Protein AF-0000000087532654 (afdb_homodimer)

Nearest PDB structures (foldseek):
  2o08-assembly1_B  TM=9.755E-01  e=2.298E-17  Halalkalibacterium halodurans
  2ogi-assembly1_A  TM=9.398E-01  e=5.133E-12  Streptococcus agalactiae serogroup V
  8wmy-assembly1_B-2  TM=9.438E-01  e=8.558E-12  Staphylococcus
  8jk9-assembly1_A  TM=9.333E-01  e=9.839E-12  Streptococcus pneumoniae TIGR4
  3ccg-assembly1_A-2  TM=9.400E-01  e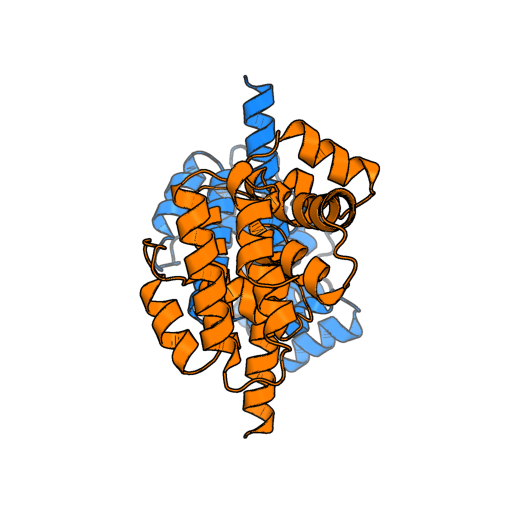=3.002E-11  Clostridium acetobutylicum ATCC 824

Solvent-accessible surface area (backbone atoms only — not comparable to full-atom values): 20500 Å² total; per-residue (Å²): 134,53,68,70,58,51,51,62,66,42,45,86,53,44,53,72,70,55,42,53,45,28,52,33,18,24,54,37,28,53,60,73,38,68,90,51,88,64,58,61,69,57,49,37,50,26,32,53,44,31,59,53,27,64,72,52,57,65,67,57,31,51,46,45,35,62,74,69,66,43,74,66,66,44,77,71,51,40,75,85,51,32,23,20,50,31,12,28,53,44,40,33,72,74,71,60,56,74,56,61,70,37,36,46,24,16,35,30,36,86,47,48,42,70,86,58,49,72,62,30,50,38,43,27,44,15,65,61,50,19,81,83,60,82,59,92,66,42,66,61,31,50,58,35,47,76,76,32,61,68,61,16,44,40,49,48,46,46,51,51,52,47,52,35,44,76,68,66,42,52,71,56,65,48,33,54,46,22,38,33,51,53,42,52,50,52,55,49,54,53,50,73,73,94,134,52,71,69,59,52,50,62,66,42,45,83,54,43,52,72,69,54,41,54,46,28,54,33,18,23,55,38,26,53,61,72,37,68,91,49,89,65,58,61,68,57,48,36,51,27,31,51,43,30,58,52,27,64,72,50,56,66,67,58,30,51,46,45,35,62,74,68,66,44,75,66,65,46,75,72,51,39,76,86,51,32,24,20,49,32,12,27,53,46,40,32,73,73,72,60,55,75,56,62,68,38,36,47,23,16,35,29,36,85,48,49,41,69,88,59,48,73,62,30,49,39,43,26,44,14,66,62,50,17,81,82,61,83,61,92,66,41,66,61,33,51,57,36,47,76,77,32,63,66,61,16,45,41,48,49,48,46,51,51,53,45,53,35,44,75,67,66,41,54,69,56,66,48,33,54,47,21,39,32,50,53,42,51,50,53,54,48,53,54,52,72,74,93

InterPro domains:
  IPR003607 HD/PDEase domain [SM00471] (14-141)
  IPR003607 HD/PDEase domain [cd00077] (16-153)
  IPR005249 Ap4A hydrolase [TIGR00488] (13-180)
  IPR006674 HD domain [PF01966] (18-131)
  IPR006674 HD domain [PS51831] (18-132)
  IPR051094 Diverse Catalytic Activities Enzymes [PTHR35795] (5-183)

Radius of gyration: 24.19 Å; Cα contacts (8 Å, |Δi|>4): 550; chains: 2; bounding box: 58×73×49 Å

Sequence (388 aa):
MNRAEALALVEPHLTEHRYIHTIGVADTALKLAENTDVDKNRLELAAIFHDYAKFRDKQEMRGIIMNEKLDPDFLLYGDELLHAPAGSFLVEKEIGIEDEEILSAITWHTTGRQDMTMMDKILFLADYIEPNRSFPGVEEVRELSASSLDEAIIKALANTIEFLMKKKQPVYPGTLATYNQLVFNIRKGNVNEKMNRAEALALVEPHLTEHRYIHTIGVADTALKLAENTDVDKNRLELAAIFHDYAKFRDKQEMRGIIMNEKLDPDFLLYGDELLHAPAGSFLVEKEIGIEDEEILSAITWHTTGRQDMTMMDKILFLADYIEPNRSFPGVEEVRELSASSLDEAIIKALANTIEFLMKKKQPVYPGTLATYNQLVFNIRKGNVNEK

Organism: NCBI:txid342944

Foldseek 3Di:
DALVVLLVVQVVQDDPLVSVLLVLLLVQLLVLCVPPPDDSRLLSSLSNQLQSCVPPDLVVLLCQCVVVVNDCLLVPQDSNLSRQLSSLVCCCVPVVDPDPLSSVLSNQLDQHAPPNDPSVLSSNLSSQQRPSDDDPPNVVLVVVSVPDSLVSLLSSLVVVVVVCVVVPGDHRVRSVVNNVNSVVVVVVVVVVVD/DALVVLLVVQVVQDDPLVSVLLVLLLVQLLVLCVPDPDDSRLLSSLSNQLQSCVPPDLVVLLCQCVVVVNDCLLVPQDSNLSRQLSSLVCCCVPVVDPDPLSSVLSNQLDQHAPPNDPSVLSSNLSSQARPSDDDPPNVVLVVVSVPDSLVSLLSSLVVVVVVCVVVVGDHRVRNVVNNVNSVVVVVVVVVVVD

Secondary structure (DSSP, 8-state):
--HHHHHHHHGGGS-HHHHHHHHHHHHHHHHHTTTS---HHHHHHHHHHTTTTTTS-HHHHHHHHHHTT--GGGGTS-GGGTHHHHHHHHIIIII----HHHHHHHHTTTT--TT--HHHHHHHHHHHHSTT--STTHHHHHHHHTT-HHHHHHHHHHHHHHHHHHTT----HHHHHHHHHHHHHHHHHHHH--/--HHHHHHHHGGGS-HHHHHHHHHHHHHHHHHTTTS---HHHHHHHHHHTTTTTTS-HHHHHHHHHHTT--GGGGTS-GGGTHHHHHHHHIIIII----HHHHHHHHTTTT--TT--HHHHHHHHHHHHSTT--STTHHHHHHHHTT-HHHHHHHHHHHHHHHHHHTT----HHHHHHHHHHHHHHHHHHHH--

Structure (mmCIF, N/CA/C/O backbone):
data_AF-0000000087532654-model_v1
#
loop_
_entity.id
_entity.type
_entity.pdbx_description
1 polymer "bis(5'-nucleosyl)-tetraphosphatase (symmetrical)"
#
loop_
_atom_site.group_PDB
_atom_site.id
_atom_site.type_symbol
_atom_site.label_atom_id
_atom_site.label_alt_id
_atom_site.label_comp_id
_atom_site.label_asym_id
_atom_site.label_entity_id
_atom_site.label_seq_id
_atom_site.pdbx_PDB_ins_code
_atom_site.Cartn_x
_atom_site.Cartn_y
_atom_site.Cartn_z
_atom_site.occupancy
_atom_site.B_iso_or_equiv
_atom_site.auth_seq_id
_atom_site.auth_comp_id
_atom_site.auth_asym_id
_atom_site.auth_atom_id
_atom_site.pdbx_PDB_model_num
ATOM 1 N N . MET A 1 1 ? 5.488 -37.156 -10.719 1 93.25 1 MET A N 1
ATOM 2 C CA . MET A 1 1 ? 4.539 -36.719 -11.742 1 93.25 1 MET A CA 1
ATOM 3 C C . MET A 1 1 ? 5.23 -35.844 -12.781 1 93.25 1 MET A C 1
ATOM 5 O O . MET A 1 1 ? 6.008 -34.938 -12.445 1 93.25 1 MET A O 1
ATOM 9 N N . ASN A 1 2 ? 5.098 -36.188 -14.055 1 96.12 2 ASN A N 1
ATOM 10 C CA . ASN A 1 2 ? 5.727 -35.375 -15.094 1 96.12 2 ASN A CA 1
ATOM 11 C C . ASN A 1 2 ? 4.762 -34.344 -15.656 1 96.12 2 ASN A C 1
ATOM 13 O O . ASN A 1 2 ? 3.604 -34.281 -15.25 1 96.12 2 ASN A O 1
ATOM 17 N N . ARG A 1 3 ? 5.258 -33.531 -16.531 1 98.12 3 ARG A N 1
ATOM 18 C CA . ARG A 1 3 ? 4.512 -32.406 -17.078 1 98.12 3 ARG A CA 1
ATOM 19 C C . ARG A 1 3 ? 3.189 -32.844 -17.688 1 98.12 3 ARG A C 1
ATOM 21 O O . ARG A 1 3 ? 2.137 -32.281 -17.406 1 98.12 3 ARG A O 1
ATOM 28 N N . ALA A 1 4 ? 3.254 -33.844 -18.531 1 98.38 4 ALA A N 1
ATOM 29 C CA . ALA A 1 4 ? 2.057 -34.312 -19.219 1 98.38 4 ALA A CA 1
ATOM 30 C C . ALA A 1 4 ? 1.005 -34.812 -18.219 1 98.38 4 ALA A C 1
ATOM 32 O O . ALA A 1 4 ? -0.184 -34.5 -18.375 1 98.38 4 ALA A O 1
ATOM 33 N N . GLU A 1 5 ? 1.388 -35.531 -17.266 1 98.5 5 GLU A N 1
ATOM 34 C CA . GLU A 1 5 ? 0.49 -36 -16.219 1 98.5 5 GLU A CA 1
ATOM 35 C C . GLU A 1 5 ? -0.138 -34.844 -15.445 1 98.5 5 GLU A C 1
ATOM 37 O O . GLU A 1 5 ? -1.345 -34.844 -15.195 1 98.5 5 GLU A O 1
ATOM 42 N N . ALA A 1 6 ? 0.707 -33.938 -15.031 1 98.81 6 ALA A N 1
ATOM 43 C CA . ALA A 1 6 ? 0.233 -32.75 -14.281 1 98.81 6 ALA A CA 1
ATOM 44 C C . ALA A 1 6 ? -0.787 -31.969 -15.086 1 98.81 6 ALA A C 1
ATOM 46 O O . ALA A 1 6 ? -1.845 -31.594 -14.57 1 98.81 6 ALA A O 1
ATOM 47 N N . LEU A 1 7 ? -0.451 -31.734 -16.375 1 98.81 7 LEU A N 1
ATOM 48 C CA . LEU A 1 7 ? -1.336 -30.969 -17.25 1 98.81 7 LEU A CA 1
ATOM 49 C C . LEU A 1 7 ? -2.67 -31.688 -17.438 1 98.81 7 LEU A C 1
ATOM 51 O O . LEU A 1 7 ? -3.723 -31.047 -17.469 1 98.81 7 LEU A O 1
ATOM 55 N N . ALA A 1 8 ? -2.66 -32.969 -17.516 1 98.56 8 ALA A N 1
ATOM 56 C CA . ALA A 1 8 ? -3.883 -33.75 -17.656 1 98.56 8 ALA A CA 1
ATOM 57 C C . ALA A 1 8 ? -4.758 -33.625 -16.406 1 98.56 8 ALA A C 1
ATOM 59 O O . ALA A 1 8 ? -5.988 -33.625 -16.5 1 98.56 8 ALA A O 1
ATOM 60 N N . LEU A 1 9 ? -4.141 -33.531 -15.297 1 98.5 9 LEU A N 1
ATOM 61 C CA . LEU A 1 9 ? -4.855 -33.469 -14.023 1 98.5 9 LEU A CA 1
ATOM 62 C C . LEU A 1 9 ? -5.508 -32.094 -13.859 1 98.5 9 LEU A C 1
ATOM 64 O O . LEU A 1 9 ? -6.602 -31.984 -13.297 1 98.5 9 LEU A O 1
ATOM 68 N N . VAL A 1 10 ? -4.859 -31.016 -14.328 1 98.56 10 VAL A N 1
ATOM 69 C CA . VAL A 1 10 ? -5.336 -29.672 -14.055 1 98.56 10 VAL A CA 1
ATOM 70 C C . VAL A 1 10 ? -6.34 -29.25 -15.125 1 98.56 10 VAL A C 1
ATOM 72 O O . VAL A 1 10 ? -7.254 -28.469 -14.852 1 98.56 10 VAL A O 1
ATOM 75 N N . GLU A 1 11 ? -6.25 -29.766 -16.312 1 98.5 11 GLU A N 1
ATOM 76 C CA . GLU A 1 11 ? -6.988 -29.344 -17.5 1 98.5 11 GLU A CA 1
ATOM 77 C C . GLU A 1 11 ? -8.492 -29.359 -17.25 1 98.5 11 GLU A C 1
ATOM 79 O O . GLU A 1 11 ? -9.195 -28.391 -17.578 1 98.5 11 GLU A O 1
ATOM 84 N N . PRO A 1 12 ? -9.055 -30.422 -16.578 1 98.38 12 PRO A N 1
ATOM 85 C CA . PRO A 1 12 ? -10.508 -30.484 -16.422 1 98.38 12 PRO A CA 1
ATOM 86 C C . PRO A 1 12 ? -11.055 -29.391 -15.523 1 98.38 12 PRO A C 1
ATOM 88 O O . PRO A 1 12 ? -12.266 -29.156 -15.484 1 98.38 12 PRO A O 1
ATOM 91 N N . HIS A 1 13 ? -10.227 -28.719 -14.836 1 98.31 13 HIS A N 1
ATOM 92 C CA . HIS A 1 13 ? -10.664 -27.75 -13.852 1 98.31 13 HIS A CA 1
ATOM 93 C C . HIS A 1 13 ? -10.531 -26.328 -14.391 1 98.31 13 HIS A C 1
ATOM 95 O O . HIS A 1 13 ? -10.859 -25.359 -13.695 1 98.31 13 HIS A O 1
ATOM 101 N N . LEU A 1 14 ? -10.023 -26.156 -15.602 1 98.62 14 LEU A N 1
ATOM 102 C CA . LEU A 1 14 ? -9.727 -24.844 -16.172 1 98.62 14 LEU A CA 1
ATOM 103 C C . LEU A 1 14 ? -10.516 -24.625 -17.453 1 98.62 14 LEU A C 1
ATOM 105 O O . LEU A 1 14 ? -10.898 -25.578 -18.141 1 98.62 14 LEU A O 1
ATOM 109 N N . THR A 1 15 ? -10.781 -23.391 -17.766 1 98.44 15 THR A N 1
ATOM 110 C CA . THR A 1 15 ? -11.227 -23.062 -19.125 1 98.44 15 THR A CA 1
ATOM 111 C C . THR A 1 15 ? -10.086 -23.219 -20.125 1 98.44 15 THR A C 1
ATOM 113 O O . THR A 1 15 ? -8.922 -23.344 -19.734 1 98.44 15 THR A O 1
ATOM 116 N N . GLU A 1 16 ? -10.445 -23.266 -21.344 1 98.31 16 GLU A N 1
ATOM 117 C CA . GLU A 1 16 ? -9.422 -23.375 -22.375 1 98.31 16 GLU A CA 1
ATOM 118 C C . GLU A 1 16 ? -8.43 -22.219 -22.281 1 98.31 16 GLU A C 1
ATOM 120 O O . GLU A 1 16 ? -7.215 -22.438 -22.344 1 98.31 16 GLU A O 1
ATOM 125 N N . HIS A 1 17 ? -8.938 -21.016 -22.141 1 98.31 17 HIS A N 1
ATOM 126 C CA . HIS A 1 17 ? -8.086 -19.844 -22.031 1 98.31 17 HIS A CA 1
ATOM 127 C C . HIS A 1 17 ? -7.137 -19.953 -20.844 1 98.31 17 HIS A C 1
ATOM 129 O O . HIS A 1 17 ? -5.945 -19.656 -20.984 1 98.31 17 HIS A O 1
ATOM 135 N N . ARG A 1 18 ? -7.676 -20.359 -19.688 1 98.75 18 ARG A N 1
ATOM 136 C CA . ARG A 1 18 ? -6.848 -20.453 -18.5 1 98.75 18 ARG A CA 1
ATOM 137 C C . ARG A 1 18 ? -5.832 -21.578 -18.625 1 98.75 18 ARG A C 1
ATOM 139 O O . ARG A 1 18 ? -4.719 -21.484 -18.094 1 98.75 18 ARG A O 1
ATOM 146 N N . TYR A 1 19 ? -6.219 -22.656 -19.359 1 98.75 19 TYR A N 1
ATOM 147 C CA . TYR A 1 19 ? -5.289 -23.75 -19.625 1 98.75 19 TYR A CA 1
ATOM 148 C C . TYR A 1 19 ? -4.102 -23.266 -20.438 1 98.75 19 TYR A C 1
ATOM 150 O O . TYR A 1 19 ? -2.951 -23.578 -20.125 1 98.75 19 TYR A O 1
ATOM 158 N N . ILE A 1 20 ? -4.324 -22.531 -21.453 1 98.81 20 ILE A N 1
ATOM 159 C CA . ILE A 1 20 ? -3.271 -21.938 -22.281 1 98.81 20 ILE A CA 1
ATOM 160 C C . ILE A 1 20 ? -2.393 -21.031 -21.422 1 98.81 20 ILE A C 1
ATOM 162 O O . ILE A 1 20 ? -1.163 -21.078 -21.516 1 98.81 20 ILE A O 1
ATOM 166 N N . HIS A 1 21 ? -3.049 -20.219 -20.547 1 98.88 21 HIS A N 1
ATOM 167 C CA . HIS A 1 21 ? -2.328 -19.375 -19.594 1 98.88 21 HIS A CA 1
ATOM 168 C C . HIS A 1 21 ? -1.413 -20.219 -18.703 1 98.88 21 HIS A C 1
ATOM 170 O O . HIS A 1 21 ? -0.25 -19.875 -18.5 1 98.88 21 HIS A O 1
ATOM 176 N N . THR A 1 22 ? -1.88 -21.312 -18.234 1 98.94 22 THR A N 1
ATOM 177 C CA . THR A 1 22 ? -1.137 -22.203 -17.344 1 98.94 22 THR A CA 1
ATOM 178 C C . THR A 1 22 ? 0.116 -22.734 -18.031 1 98.94 22 THR A C 1
ATOM 180 O O . THR A 1 22 ? 1.197 -22.75 -17.453 1 98.94 22 THR A O 1
ATOM 183 N N . ILE A 1 23 ? -0.028 -23.141 -19.297 1 98.88 23 ILE A N 1
ATOM 184 C CA . ILE A 1 23 ? 1.113 -23.609 -20.078 1 98.88 23 ILE A CA 1
ATOM 185 C C . ILE A 1 23 ? 2.121 -22.484 -20.25 1 98.88 23 ILE A C 1
ATOM 187 O O . ILE A 1 23 ? 3.324 -22.672 -20.062 1 98.88 23 ILE A O 1
ATOM 191 N N . GLY A 1 24 ? 1.604 -21.297 -20.562 1 98.88 24 GLY A N 1
ATOM 192 C CA . GLY A 1 24 ? 2.459 -20.125 -20.672 1 98.88 24 GLY A CA 1
ATOM 193 C C . GLY A 1 24 ? 3.219 -19.812 -19.406 1 98.88 24 GLY A C 1
ATOM 194 O O . GLY A 1 24 ? 4.398 -19.469 -19.438 1 98.88 24 GLY A O 1
ATOM 195 N N . VAL A 1 25 ? 2.545 -19.938 -18.25 1 98.94 25 VAL A N 1
ATOM 196 C CA . VAL A 1 25 ? 3.168 -19.672 -16.953 1 98.94 25 VAL A CA 1
ATOM 197 C C . VAL A 1 25 ? 4.27 -20.703 -16.703 1 98.94 25 VAL A C 1
ATOM 199 O O . VAL A 1 25 ? 5.375 -20.344 -16.281 1 98.94 25 VAL A O 1
ATOM 202 N N . ALA A 1 26 ? 3.982 -21.984 -16.984 1 98.94 26 ALA A N 1
ATOM 203 C CA . ALA A 1 26 ? 4.965 -23.047 -16.781 1 98.94 26 ALA A CA 1
ATOM 204 C C . ALA A 1 26 ? 6.207 -22.828 -17.641 1 98.94 26 ALA A C 1
ATOM 206 O O . ALA A 1 26 ? 7.332 -22.875 -17.125 1 98.94 26 ALA A O 1
ATOM 207 N N . ASP A 1 27 ? 6.004 -22.5 -18.891 1 98.88 27 ASP A N 1
ATOM 208 C CA . ASP A 1 27 ? 7.125 -22.281 -19.797 1 98.88 27 ASP A CA 1
ATOM 209 C C . ASP A 1 27 ? 7.93 -21.062 -19.391 1 98.88 27 ASP A C 1
ATOM 211 O O . ASP A 1 27 ? 9.164 -21.078 -19.391 1 98.88 27 ASP A O 1
ATOM 215 N N . THR A 1 28 ? 7.258 -19.969 -19.047 1 98.94 28 THR A N 1
ATOM 216 C CA . THR A 1 28 ? 7.914 -18.734 -18.641 1 98.94 28 THR A CA 1
ATOM 217 C C . THR A 1 28 ? 8.688 -18.938 -17.328 1 98.94 28 THR A C 1
ATOM 219 O O . THR A 1 28 ? 9.797 -18.438 -17.172 1 98.94 28 THR A O 1
ATOM 222 N N . ALA A 1 29 ? 8.102 -19.688 -16.406 1 98.94 29 ALA A N 1
ATOM 223 C CA . ALA A 1 29 ? 8.766 -19.984 -15.133 1 98.94 29 ALA A CA 1
ATOM 224 C C . ALA A 1 29 ? 10.086 -20.719 -15.367 1 98.94 29 ALA A C 1
ATOM 226 O O . ALA A 1 29 ? 11.109 -20.375 -14.766 1 98.94 29 ALA A O 1
ATOM 227 N N . LEU A 1 30 ? 10.016 -21.703 -16.234 1 98.75 30 LEU A N 1
ATOM 228 C CA . LEU A 1 30 ? 11.219 -22.469 -16.531 1 98.75 30 LEU A CA 1
ATOM 229 C C . LEU A 1 30 ? 12.273 -21.578 -17.188 1 98.75 30 LEU A C 1
ATOM 231 O O . LEU A 1 30 ? 13.469 -21.719 -16.906 1 98.75 30 LEU A O 1
ATOM 235 N N . LYS A 1 31 ? 11.883 -20.703 -18.062 1 98.56 31 LYS A N 1
ATOM 236 C CA . LYS A 1 31 ? 12.812 -19.766 -18.688 1 98.56 31 LYS A CA 1
ATOM 237 C C . LYS A 1 31 ? 13.453 -18.844 -17.641 1 98.56 31 LYS A C 1
ATOM 239 O O . LYS A 1 31 ? 14.672 -18.641 -17.656 1 98.56 31 LYS A O 1
ATOM 244 N N . LEU A 1 32 ? 12.68 -18.312 -16.719 1 98.56 32 LEU A N 1
ATOM 245 C CA . LEU A 1 32 ? 13.18 -17.422 -15.672 1 98.56 32 LEU A CA 1
ATOM 246 C C . LEU A 1 32 ? 14.148 -18.156 -14.75 1 98.56 32 LEU A C 1
ATOM 248 O O . LEU A 1 32 ? 15.023 -17.531 -14.141 1 98.56 32 LEU A O 1
ATOM 252 N N . ALA A 1 33 ? 14.016 -19.5 -14.68 1 98.06 33 ALA A N 1
ATOM 253 C CA . ALA A 1 33 ? 14.773 -20.281 -13.711 1 98.06 33 ALA A CA 1
ATOM 254 C C . ALA A 1 33 ? 16.094 -20.75 -14.305 1 98.06 33 ALA A C 1
ATOM 256 O O . ALA A 1 33 ? 16.906 -21.375 -13.609 1 98.06 33 ALA A O 1
ATOM 257 N N . GLU A 1 34 ? 16.328 -20.578 -15.594 1 96.12 34 GLU A N 1
ATOM 258 C CA . GLU A 1 34 ? 17.453 -21.141 -16.328 1 96.12 34 GLU A CA 1
ATOM 259 C C . GLU A 1 34 ? 18.766 -20.891 -15.609 1 96.12 34 GLU A C 1
ATOM 261 O O . GLU A 1 34 ? 19.641 -21.766 -15.547 1 96.12 34 GLU A O 1
ATOM 266 N N . ASN A 1 35 ? 19.047 -19.781 -14.969 1 92.06 35 ASN A N 1
ATOM 267 C CA . ASN A 1 35 ? 20.312 -19.469 -14.312 1 92.06 35 ASN A CA 1
ATOM 268 C C . ASN A 1 35 ? 20.156 -19.453 -12.797 1 92.06 35 ASN A C 1
ATOM 270 O O . ASN A 1 35 ? 20.859 -18.688 -12.109 1 92.06 35 ASN A O 1
ATOM 274 N N . THR A 1 36 ? 19.172 -20.234 -12.344 1 96.25 36 THR A N 1
ATOM 275 C CA . THR A 1 36 ? 18.969 -20.344 -10.898 1 96.25 36 THR A CA 1
ATOM 276 C C . THR A 1 36 ? 19.125 -21.797 -10.453 1 96.25 36 THR A C 1
ATOM 278 O O . THR A 1 36 ? 19.25 -22.703 -11.281 1 96.25 36 THR A O 1
ATOM 281 N N . ASP A 1 37 ? 19.172 -22.078 -9.133 1 96.56 37 ASP A N 1
ATOM 282 C CA . ASP A 1 37 ? 19.312 -23.422 -8.57 1 96.56 37 ASP A CA 1
ATOM 283 C C . ASP A 1 37 ? 17.953 -24.016 -8.227 1 96.56 37 ASP A C 1
ATOM 285 O O . ASP A 1 37 ? 17.875 -25.047 -7.551 1 96.56 37 ASP A O 1
ATOM 289 N N . VAL A 1 38 ? 16.953 -23.391 -8.711 1 97.44 38 VAL A N 1
ATOM 290 C CA . VAL A 1 38 ? 15.617 -23.875 -8.406 1 97.44 38 VAL A CA 1
ATOM 291 C C . VAL A 1 38 ? 15.391 -25.219 -9.102 1 97.44 38 VAL A C 1
ATOM 293 O O . VAL A 1 38 ? 15.797 -25.406 -10.242 1 97.44 38 VAL A O 1
ATOM 296 N N . ASP A 1 39 ? 14.781 -26.156 -8.414 1 98.06 39 ASP A N 1
ATOM 297 C CA . ASP A 1 39 ? 14.406 -27.438 -9.016 1 98.06 39 ASP A CA 1
ATOM 298 C C . ASP A 1 39 ? 13.344 -27.234 -10.094 1 98.06 39 ASP A C 1
ATOM 300 O O . ASP A 1 39 ? 12.195 -26.906 -9.789 1 98.06 39 ASP A O 1
ATOM 304 N N . LYS A 1 40 ? 13.641 -27.516 -11.273 1 97.69 40 LYS A N 1
ATOM 305 C CA . LYS A 1 40 ? 12.797 -27.219 -12.422 1 97.69 40 LYS A CA 1
ATOM 306 C C . LYS A 1 40 ? 11.516 -28.047 -12.406 1 97.69 40 LYS A C 1
ATOM 308 O O . LYS A 1 40 ? 10.453 -27.578 -12.797 1 97.69 40 LYS A O 1
ATOM 313 N N . ASN A 1 41 ? 11.633 -29.266 -12.008 1 98 41 ASN A N 1
ATOM 314 C CA . ASN A 1 41 ? 10.445 -30.125 -11.938 1 98 41 ASN A CA 1
ATOM 315 C C . ASN A 1 41 ? 9.445 -29.594 -10.906 1 98 41 ASN A C 1
ATOM 317 O O . ASN A 1 41 ? 8.25 -29.5 -11.188 1 98 41 ASN A O 1
ATOM 321 N N . ARG A 1 42 ? 9.945 -29.281 -9.727 1 98.56 42 ARG A N 1
ATOM 322 C CA . ARG A 1 42 ? 9.094 -28.734 -8.672 1 98.56 42 ARG A CA 1
ATOM 323 C C . ARG A 1 42 ? 8.477 -27.406 -9.094 1 98.56 42 ARG A C 1
ATOM 325 O O . ARG A 1 42 ? 7.289 -27.172 -8.859 1 98.56 42 ARG A O 1
ATOM 332 N N . LEU A 1 43 ? 9.305 -26.578 -9.734 1 98.81 43 LEU A N 1
ATOM 333 C CA . LEU A 1 43 ? 8.82 -25.297 -10.227 1 98.81 43 LEU A CA 1
ATOM 334 C C . LEU A 1 43 ? 7.719 -25.484 -11.258 1 98.81 43 LEU A C 1
ATOM 336 O O . LEU A 1 43 ? 6.703 -24.781 -11.219 1 98.81 43 LEU A O 1
ATOM 340 N N . GLU A 1 44 ? 7.926 -26.359 -12.148 1 98.81 44 GLU A N 1
ATOM 341 C CA . GLU A 1 44 ? 6.941 -26.609 -13.195 1 98.81 44 GLU A CA 1
ATOM 342 C C . GLU A 1 44 ? 5.621 -27.094 -12.609 1 98.81 44 GLU A C 1
ATOM 344 O O . GLU A 1 44 ? 4.547 -26.688 -13.062 1 98.81 44 GLU A O 1
ATOM 349 N N . LEU A 1 45 ? 5.684 -27.953 -11.617 1 98.88 45 LEU A N 1
ATOM 350 C CA . LEU A 1 45 ? 4.473 -28.422 -10.945 1 98.88 45 LEU A CA 1
ATOM 351 C C . LEU A 1 45 ? 3.74 -27.266 -10.281 1 98.88 45 LEU A C 1
ATOM 353 O O . LEU A 1 45 ? 2.52 -27.141 -10.406 1 98.88 45 LEU A O 1
ATOM 357 N N . ALA A 1 46 ? 4.492 -26.406 -9.555 1 98.94 46 ALA A N 1
ATOM 358 C CA . ALA A 1 46 ? 3.887 -25.219 -8.945 1 98.94 46 ALA A CA 1
ATOM 359 C C . ALA A 1 46 ? 3.172 -24.375 -9.984 1 98.94 46 ALA A C 1
ATOM 361 O O . ALA A 1 46 ? 2.041 -23.922 -9.766 1 98.94 46 ALA A O 1
ATOM 362 N N . ALA A 1 47 ? 3.836 -24.172 -11.125 1 98.94 47 ALA A N 1
ATOM 363 C CA . ALA A 1 47 ? 3.289 -23.328 -12.188 1 98.94 47 ALA A CA 1
ATOM 364 C C . ALA A 1 47 ? 2.029 -23.953 -12.781 1 98.94 47 ALA A C 1
ATOM 366 O O . ALA A 1 47 ? 1.037 -23.25 -13.016 1 98.94 47 ALA A O 1
ATOM 367 N N . ILE A 1 48 ? 2.084 -25.25 -12.992 1 98.94 48 ILE A N 1
ATOM 368 C CA . ILE A 1 48 ? 0.965 -25.938 -13.625 1 98.94 48 ILE A CA 1
ATOM 369 C C . ILE A 1 48 ? -0.246 -25.922 -12.695 1 98.94 48 ILE A C 1
ATOM 371 O O . ILE A 1 48 ? -1.38 -25.734 -13.148 1 98.94 48 ILE A O 1
ATOM 375 N N . PHE A 1 49 ? -0.096 -25.969 -11.398 1 98.94 49 PHE A N 1
ATOM 376 C CA . PHE A 1 49 ? -1.21 -26.141 -10.477 1 98.94 49 PHE A CA 1
ATOM 377 C C . PHE A 1 49 ? -1.576 -24.812 -9.82 1 98.94 49 PHE A C 1
ATOM 379 O O . PHE A 1 49 ? -2.51 -24.75 -9.016 1 98.94 49 PHE A O 1
ATOM 386 N N . HIS A 1 50 ? -0.916 -23.672 -10.148 1 98.94 50 HIS A N 1
ATOM 387 C CA . HIS A 1 50 ? -1.067 -22.438 -9.398 1 98.94 50 HIS A CA 1
ATOM 388 C C . HIS A 1 50 ? -2.514 -21.953 -9.414 1 98.94 50 HIS A C 1
ATOM 390 O O . HIS A 1 50 ? -3.002 -21.406 -8.422 1 98.94 50 HIS A O 1
ATOM 396 N N . ASP A 1 51 ? -3.184 -22.25 -10.477 1 98.88 51 ASP A N 1
ATOM 397 C CA . ASP A 1 51 ? -4.551 -21.766 -10.664 1 98.88 51 ASP A CA 1
ATOM 398 C C . ASP A 1 51 ? -5.551 -22.922 -10.578 1 98.88 51 ASP A C 1
ATOM 400 O O . ASP A 1 51 ? -6.656 -22.828 -11.117 1 98.88 51 ASP A O 1
ATOM 404 N N . TYR A 1 52 ? -5.184 -24 -9.891 1 98.88 52 TYR A N 1
ATOM 405 C CA . TYR A 1 52 ? -5.992 -25.219 -9.789 1 98.88 52 TYR A CA 1
ATOM 406 C C . TYR A 1 52 ? -7.387 -24.906 -9.273 1 98.88 52 TYR A C 1
ATOM 408 O O . TYR A 1 52 ? -8.367 -25.531 -9.68 1 98.88 52 TYR A O 1
ATOM 416 N N . ALA A 1 53 ? -7.527 -23.891 -8.484 1 98.75 53 ALA A N 1
ATOM 417 C CA . ALA A 1 53 ? -8.797 -23.594 -7.836 1 98.75 53 ALA A CA 1
ATOM 418 C C . ALA A 1 53 ? -9.43 -22.328 -8.438 1 98.75 53 ALA A C 1
ATOM 420 O O . ALA A 1 53 ? -10.406 -21.797 -7.898 1 98.75 53 ALA A O 1
ATOM 421 N N . LYS A 1 54 ? -8.906 -21.812 -9.555 1 98.69 54 LYS A N 1
ATOM 422 C CA . LYS A 1 54 ? -9.305 -20.531 -10.125 1 98.69 54 LYS A CA 1
ATOM 423 C C . LYS A 1 54 ? -10.812 -20.484 -10.375 1 98.69 54 LYS A C 1
ATOM 425 O O . LYS A 1 54 ? -11.438 -19.438 -10.227 1 98.69 54 LYS A O 1
ATOM 430 N N . PHE A 1 55 ? -11.406 -21.609 -10.727 1 98.5 55 PHE A N 1
ATOM 431 C CA . PHE A 1 55 ? -12.812 -21.594 -11.125 1 98.5 55 PHE A CA 1
ATOM 432 C C . PHE A 1 55 ? -13.656 -22.422 -10.148 1 98.5 55 PHE A C 1
ATOM 434 O O . PHE A 1 55 ? -14.773 -22.812 -10.469 1 98.5 55 PHE A O 1
ATOM 441 N N . ARG A 1 56 ? -13.07 -22.719 -8.977 1 98.25 56 ARG A N 1
ATOM 442 C CA . ARG A 1 56 ? -13.867 -23.312 -7.91 1 98.25 56 ARG A CA 1
ATOM 443 C C . ARG A 1 56 ? -14.891 -22.312 -7.367 1 98.25 56 ARG A C 1
ATOM 445 O O . ARG A 1 56 ? -14.742 -21.109 -7.547 1 98.25 56 ARG A O 1
ATOM 452 N N . ASP A 1 57 ? -15.898 -22.859 -6.766 1 98.25 57 ASP A N 1
ATOM 453 C CA . ASP A 1 57 ? -16.938 -22.047 -6.141 1 98.25 57 ASP A CA 1
ATOM 454 C C . ASP A 1 57 ? -16.344 -21.141 -5.066 1 98.25 57 ASP A C 1
ATOM 456 O O . ASP A 1 57 ? -15.547 -21.578 -4.234 1 98.25 57 ASP A O 1
ATOM 460 N N . LYS A 1 58 ? -16.734 -19.859 -5.164 1 98.19 58 LYS A N 1
ATOM 461 C CA . LYS A 1 58 ? -16.188 -18.891 -4.223 1 98.19 58 LYS A CA 1
ATOM 462 C C . LYS A 1 58 ? -16.5 -19.281 -2.783 1 98.19 58 LYS A C 1
ATOM 464 O O . LYS A 1 58 ? -15.664 -19.109 -1.896 1 98.19 58 LYS A O 1
ATOM 469 N N . GLN A 1 59 ? -17.672 -19.75 -2.541 1 98.19 59 GLN A N 1
ATOM 470 C CA . GLN A 1 59 ? -18.047 -20.141 -1.187 1 98.19 59 GLN A CA 1
ATOM 471 C C . GLN A 1 59 ? -17.234 -21.344 -0.711 1 98.19 59 GLN A C 1
ATOM 473 O O . GLN A 1 59 ? -16.891 -21.438 0.468 1 98.19 59 GLN A O 1
ATOM 478 N N . GLU A 1 60 ? -16.984 -22.234 -1.631 1 98.56 60 GLU A N 1
ATOM 479 C CA . GLU A 1 60 ? -16.109 -23.344 -1.29 1 98.56 60 GLU A CA 1
ATOM 480 C C . GLU A 1 60 ? -14.727 -22.859 -0.863 1 98.56 60 GLU A C 1
ATOM 482 O O . GLU A 1 60 ? -14.203 -23.281 0.17 1 98.56 60 GLU A O 1
ATOM 487 N N . MET A 1 61 ? -14.234 -21.969 -1.641 1 98.75 61 MET A N 1
ATOM 488 C CA . MET A 1 61 ? -12.891 -21.469 -1.356 1 98.75 61 MET A CA 1
ATOM 489 C C . MET A 1 61 ? -12.867 -20.688 -0.05 1 98.75 61 MET A C 1
ATOM 491 O O . MET A 1 61 ? -11.945 -20.828 0.754 1 98.75 61 MET A O 1
ATOM 495 N N . ARG A 1 62 ? -13.836 -19.875 0.176 1 98.38 62 ARG A N 1
ATOM 496 C CA . ARG A 1 62 ? -13.938 -19.156 1.444 1 98.38 62 ARG A CA 1
ATOM 497 C C . ARG A 1 62 ? -14.016 -20.125 2.615 1 98.38 62 ARG A C 1
ATOM 499 O O . ARG A 1 62 ? -13.367 -19.922 3.645 1 98.38 62 ARG A O 1
ATOM 506 N N . GLY A 1 63 ? -14.844 -21.172 2.42 1 98.38 63 GLY A N 1
ATOM 507 C CA . GLY A 1 63 ? -14.953 -22.203 3.445 1 98.38 63 GLY A CA 1
ATOM 508 C C . GLY A 1 63 ? -13.625 -22.859 3.768 1 98.38 63 GLY A C 1
ATOM 509 O O . GLY A 1 63 ? -13.305 -23.094 4.938 1 98.38 63 GLY A O 1
ATOM 510 N N . ILE A 1 64 ? -12.867 -23.141 2.76 1 98.56 64 ILE A N 1
ATOM 511 C CA . ILE A 1 64 ? -11.555 -23.75 2.941 1 98.56 64 ILE A CA 1
ATOM 512 C C . ILE A 1 64 ? -10.664 -22.828 3.766 1 98.56 64 ILE A C 1
ATOM 514 O O . ILE A 1 64 ? -10.031 -23.266 4.734 1 98.56 64 ILE A O 1
ATOM 518 N N . ILE A 1 65 ? -10.609 -21.562 3.402 1 98.25 65 ILE A N 1
ATOM 519 C CA . ILE A 1 65 ? -9.758 -20.594 4.078 1 98.25 65 ILE A CA 1
ATOM 520 C C . ILE A 1 65 ? -10.164 -20.469 5.547 1 98.25 65 ILE A C 1
ATOM 522 O O . ILE A 1 65 ? -9.312 -20.469 6.434 1 98.25 65 ILE A O 1
ATOM 526 N N . MET A 1 66 ? -11.438 -20.438 5.793 1 97.88 66 MET A N 1
ATOM 527 C CA . MET A 1 66 ? -11.953 -20.328 7.152 1 97.88 66 MET A CA 1
ATOM 528 C C . MET A 1 66 ? -11.688 -21.609 7.941 1 97.88 66 MET A C 1
ATOM 530 O O . MET A 1 66 ? -11.164 -21.562 9.055 1 97.88 66 MET A O 1
ATOM 534 N N . ASN A 1 67 ? -11.977 -22.75 7.375 1 97.75 67 ASN A N 1
ATOM 535 C CA . ASN A 1 67 ? -11.93 -24.031 8.062 1 97.75 67 ASN A CA 1
ATOM 536 C C . ASN A 1 67 ? -10.492 -24.469 8.344 1 97.75 67 ASN A C 1
ATOM 538 O O . ASN A 1 67 ? -10.219 -25.094 9.375 1 97.75 67 ASN A O 1
ATOM 542 N N . GLU A 1 68 ? -9.664 -24.156 7.41 1 97.38 68 GLU A N 1
ATOM 543 C CA . GLU A 1 68 ? -8.281 -24.594 7.551 1 97.38 68 GLU A CA 1
ATOM 544 C C . GLU A 1 68 ? -7.434 -23.516 8.227 1 97.38 68 GLU A C 1
ATOM 546 O O . GLU A 1 68 ? -6.215 -23.656 8.336 1 97.38 68 GLU A O 1
ATOM 551 N N . LYS A 1 69 ? -8.07 -22.359 8.664 1 95.62 69 LYS A N 1
ATOM 552 C CA . LYS A 1 69 ? -7.465 -21.266 9.422 1 95.62 69 LYS A CA 1
ATOM 553 C C . LYS A 1 69 ? -6.289 -20.656 8.664 1 95.62 69 LYS A C 1
ATOM 555 O O . LYS A 1 69 ? -5.227 -20.422 9.242 1 95.62 69 LYS A O 1
ATOM 560 N N . LEU A 1 70 ? -6.516 -20.625 7.332 1 95 70 LEU A N 1
ATOM 561 C CA . LEU A 1 70 ? -5.551 -19.891 6.523 1 95 70 LEU A CA 1
ATOM 562 C C . LEU A 1 70 ? -5.637 -18.391 6.809 1 95 70 LEU A C 1
ATOM 564 O O . LEU A 1 70 ? -6.441 -17.953 7.633 1 95 70 LEU A O 1
ATOM 568 N N . ASP A 1 71 ? -4.754 -17.547 6.328 1 92.38 71 ASP A N 1
ATOM 569 C CA . ASP A 1 71 ? -4.742 -16.094 6.562 1 92.38 71 ASP A CA 1
ATOM 570 C C . ASP A 1 71 ? -6.102 -15.477 6.246 1 92.38 71 ASP A C 1
ATOM 572 O O . ASP A 1 71 ? -6.52 -15.453 5.086 1 92.38 71 ASP A O 1
ATOM 576 N N . PRO A 1 72 ? -6.746 -15.008 7.227 1 93.38 72 PRO A N 1
ATOM 577 C CA . PRO A 1 72 ? -8.102 -14.5 7.043 1 93.38 72 PRO A CA 1
ATOM 578 C C . PRO A 1 72 ? -8.156 -13.266 6.145 1 93.38 72 PRO A C 1
ATOM 580 O O . PRO A 1 72 ? -9.219 -12.914 5.629 1 93.38 72 PRO A O 1
ATOM 583 N N . ASP A 1 73 ? -7.027 -12.602 5.969 1 92.5 73 ASP A N 1
ATOM 584 C CA . ASP A 1 73 ? -7.008 -11.406 5.129 1 92.5 73 ASP A CA 1
ATOM 585 C C . ASP A 1 73 ? -7.414 -11.734 3.695 1 92.5 73 ASP A C 1
ATOM 587 O O . ASP A 1 73 ? -7.965 -10.883 2.99 1 92.5 73 ASP A O 1
ATOM 591 N N . PHE A 1 74 ? -7.238 -12.977 3.275 1 95.88 74 PHE A N 1
ATOM 592 C CA . PHE A 1 74 ? -7.621 -13.367 1.925 1 95.88 74 PHE A CA 1
ATOM 593 C C . PHE A 1 74 ? -9.125 -13.219 1.726 1 95.88 74 PHE A C 1
ATOM 595 O O . PHE A 1 74 ? -9.602 -13.109 0.593 1 95.88 74 PHE A O 1
ATOM 602 N N . LEU A 1 75 ? -9.875 -13.195 2.832 1 96.75 75 LEU A N 1
ATOM 603 C CA . LEU A 1 75 ? -11.328 -13.125 2.756 1 96.75 75 LEU A CA 1
ATOM 604 C C . LEU A 1 75 ? -11.789 -11.68 2.607 1 96.75 75 LEU A C 1
ATOM 606 O O . LEU A 1 75 ? -12.938 -11.422 2.238 1 96.75 75 LEU A O 1
ATOM 610 N N . LEU A 1 76 ? -10.898 -10.75 2.795 1 95.94 76 LEU A N 1
ATOM 611 C CA . LEU A 1 76 ? -11.328 -9.367 2.967 1 95.94 76 LEU A CA 1
ATOM 612 C C . LEU A 1 76 ? -10.945 -8.523 1.754 1 95.94 76 LEU A C 1
ATOM 614 O O . LEU A 1 76 ? -11.5 -7.445 1.544 1 95.94 76 LEU A O 1
ATOM 618 N N . TYR A 1 77 ? -10.047 -8.977 0.907 1 97 77 TYR A N 1
ATOM 619 C CA . TYR A 1 77 ? -9.461 -8.078 -0.083 1 97 77 TYR A CA 1
ATOM 620 C C . TYR A 1 77 ? -9.805 -8.523 -1.498 1 97 77 TYR A C 1
ATOM 622 O O . TYR A 1 77 ? -9.086 -8.211 -2.449 1 97 77 TYR A O 1
ATOM 630 N N . GLY A 1 78 ? -10.852 -9.289 -1.598 1 94.12 78 GLY A N 1
ATOM 631 C CA . GLY A 1 78 ? -11.367 -9.633 -2.914 1 94.12 78 GLY A CA 1
ATOM 632 C C . GLY A 1 78 ? -11.359 -11.125 -3.186 1 94.12 78 GLY A C 1
ATOM 633 O O . GLY A 1 78 ? -10.391 -11.812 -2.861 1 94.12 78 GLY A O 1
ATOM 634 N N . ASP A 1 79 ? -12.328 -11.547 -3.891 1 95.44 79 ASP A N 1
ATOM 635 C CA . ASP A 1 79 ? -12.523 -12.969 -4.164 1 95.44 79 ASP A CA 1
ATOM 636 C C . ASP A 1 79 ? -11.445 -13.5 -5.105 1 95.44 79 ASP A C 1
ATOM 638 O O . ASP A 1 79 ? -11.172 -14.703 -5.133 1 95.44 79 ASP A O 1
ATOM 642 N N . GLU A 1 80 ? -10.891 -12.57 -5.859 1 95.56 80 GLU A N 1
ATOM 643 C CA . GLU A 1 80 ? -9.859 -12.969 -6.812 1 95.56 80 GLU A CA 1
ATOM 644 C C . GLU A 1 80 ? -8.656 -13.578 -6.102 1 95.56 80 GLU A C 1
ATOM 646 O O . GLU A 1 80 ? -7.859 -14.289 -6.719 1 95.56 80 GLU A O 1
ATOM 651 N N . LEU A 1 81 ? -8.531 -13.305 -4.785 1 98.06 81 LEU A N 1
ATOM 652 C CA . LEU A 1 81 ? -7.359 -13.766 -4.047 1 98.06 81 LEU A CA 1
ATOM 653 C C . LEU A 1 81 ? -7.594 -15.156 -3.465 1 98.06 81 LEU A C 1
ATOM 655 O O . LEU A 1 81 ? -6.645 -15.82 -3.045 1 98.06 81 LEU A O 1
ATOM 659 N N . LEU A 1 82 ? -8.797 -15.641 -3.492 1 98.56 82 LEU A N 1
ATOM 660 C CA . LEU A 1 82 ? -9.188 -16.859 -2.775 1 98.56 82 LEU A CA 1
ATOM 661 C C . LEU A 1 82 ? -8.523 -18.078 -3.389 1 98.56 82 LEU A C 1
ATOM 663 O O . LEU A 1 82 ? -8.156 -19.016 -2.672 1 98.56 82 LEU A O 1
ATOM 667 N N . HIS A 1 83 ? -8.359 -18.031 -4.703 1 98.81 83 HIS A N 1
ATOM 668 C CA . HIS A 1 83 ? -7.973 -19.25 -5.406 1 98.81 83 HIS A CA 1
ATOM 669 C C . HIS A 1 83 ? -6.555 -19.672 -5.043 1 98.81 83 HIS A C 1
ATOM 671 O O . HIS A 1 83 ? -6.199 -20.844 -5.16 1 98.81 83 HIS A O 1
ATOM 677 N N . ALA A 1 84 ? -5.742 -18.766 -4.613 1 98.75 84 ALA A N 1
ATOM 678 C CA . ALA A 1 84 ? -4.332 -19.078 -4.391 1 98.75 84 ALA A CA 1
ATOM 679 C C . ALA A 1 84 ? -4.148 -19.938 -3.139 1 98.75 84 ALA A C 1
ATOM 681 O O . ALA A 1 84 ? -3.74 -21.094 -3.223 1 98.75 84 ALA A O 1
ATOM 682 N N . PRO A 1 85 ? -4.605 -19.391 -1.95 1 98.69 85 PRO A N 1
ATOM 683 C CA . PRO A 1 85 ? -4.469 -20.234 -0.767 1 98.69 85 PRO A CA 1
ATOM 684 C C . PRO A 1 85 ? -5.383 -21.469 -0.814 1 98.69 85 PRO A C 1
ATOM 686 O O . PRO A 1 85 ? -4.98 -22.547 -0.396 1 98.69 85 PRO A O 1
ATOM 689 N N . ALA A 1 86 ? -6.598 -21.312 -1.3 1 98.75 86 ALA A N 1
ATOM 690 C CA . ALA A 1 86 ? -7.496 -22.453 -1.437 1 98.75 86 ALA A CA 1
ATOM 691 C C . ALA A 1 86 ? -6.926 -23.5 -2.402 1 98.75 86 ALA A C 1
ATOM 693 O O . ALA A 1 86 ? -7.02 -24.703 -2.158 1 98.75 86 ALA A O 1
ATOM 694 N N . GLY A 1 87 ? -6.367 -22.953 -3.496 1 98.81 87 GLY A N 1
ATOM 695 C CA . GLY A 1 87 ? -5.746 -23.844 -4.473 1 98.81 87 GLY A CA 1
ATOM 696 C C . GLY A 1 87 ? -4.594 -24.641 -3.904 1 98.81 87 GLY A C 1
ATOM 697 O O . GLY A 1 87 ? -4.453 -25.828 -4.199 1 98.81 87 GLY A O 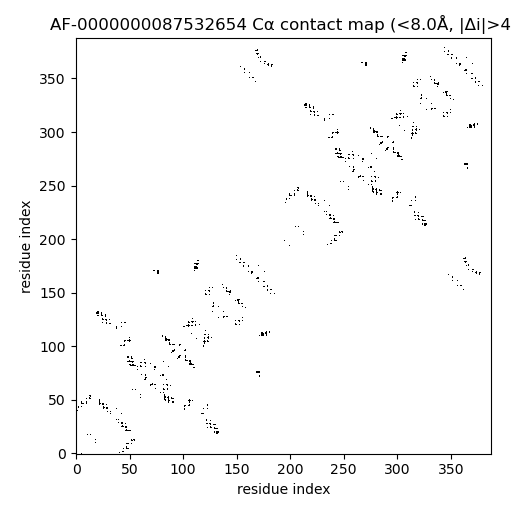1
ATOM 698 N N . SER A 1 88 ? -3.791 -23.969 -3.143 1 98.81 88 SER A N 1
ATOM 699 C CA . SER A 1 88 ? -2.693 -24.656 -2.479 1 98.81 88 SER A CA 1
ATOM 700 C C . SER A 1 88 ? -3.205 -25.797 -1.614 1 98.81 88 SER A C 1
ATOM 702 O O . SER A 1 88 ? -2.674 -26.922 -1.671 1 98.81 88 SER A O 1
ATOM 704 N N . PHE A 1 89 ? -4.254 -25.562 -0.85 1 98.81 89 PHE A N 1
ATOM 705 C CA . PHE A 1 89 ? -4.867 -26.594 -0.007 1 98.81 89 PHE A CA 1
ATOM 706 C C . PHE A 1 89 ? -5.414 -27.734 -0.852 1 98.81 89 PHE A C 1
ATOM 708 O O . PHE A 1 89 ? -5.172 -28.906 -0.548 1 98.81 89 PHE A O 1
ATOM 715 N N . LEU A 1 90 ? -6.125 -27.453 -1.928 1 98.81 90 LEU A N 1
ATOM 716 C CA . LEU A 1 90 ? -6.762 -28.469 -2.768 1 98.81 90 LEU A CA 1
ATOM 717 C C . LEU A 1 90 ? -5.719 -29.297 -3.51 1 98.81 90 LEU A C 1
ATOM 719 O O . LEU A 1 90 ? -5.898 -30.5 -3.703 1 98.81 90 LEU A O 1
ATOM 723 N N . VAL A 1 91 ? -4.637 -28.625 -3.941 1 98.88 91 VAL A N 1
ATOM 724 C CA . VAL A 1 91 ? -3.549 -29.344 -4.613 1 98.88 91 VAL A CA 1
ATOM 725 C C . VAL A 1 91 ? -2.945 -30.375 -3.666 1 98.88 91 VAL A C 1
ATOM 727 O O . VAL A 1 91 ? -2.66 -31.5 -4.074 1 98.88 91 VAL A O 1
ATOM 730 N N . GLU A 1 92 ? -2.77 -29.984 -2.434 1 98.75 92 GLU A N 1
ATOM 731 C CA . GLU A 1 92 ? -2.26 -30.922 -1.438 1 98.75 92 GLU A CA 1
ATOM 732 C C . GLU A 1 92 ? -3.238 -32.062 -1.21 1 98.75 92 GLU A C 1
ATOM 734 O O . GLU A 1 92 ? -2.852 -33.25 -1.251 1 98.75 92 GLU A O 1
ATOM 739 N N . LYS A 1 93 ? -4.496 -31.828 -1.108 1 98.5 93 LYS A N 1
ATOM 740 C CA . LYS A 1 93 ? -5.492 -32.781 -0.662 1 98.5 93 LYS A CA 1
ATOM 741 C C . LYS A 1 93 ? -5.973 -33.656 -1.821 1 98.5 93 LYS A C 1
ATOM 743 O O . LYS A 1 93 ? -6.207 -34.844 -1.651 1 98.5 93 LYS A O 1
ATOM 748 N N . GLU A 1 94 ? -6.129 -33.062 -2.975 1 98.5 94 GLU A N 1
ATOM 749 C CA . GLU A 1 94 ? -6.754 -33.781 -4.09 1 98.5 94 GLU A CA 1
ATOM 750 C C . GLU A 1 94 ? -5.703 -34.344 -5.031 1 98.5 94 GLU A C 1
ATOM 752 O O . GLU A 1 94 ? -5.918 -35.406 -5.641 1 98.5 94 GLU A O 1
ATOM 757 N N . ILE A 1 95 ? -4.598 -33.656 -5.176 1 98.31 95 ILE A N 1
ATOM 758 C CA . ILE A 1 95 ? -3.561 -34.094 -6.109 1 98.31 95 ILE A CA 1
ATOM 759 C C . ILE A 1 95 ? -2.484 -34.875 -5.359 1 98.31 95 ILE A C 1
ATOM 761 O O . ILE A 1 95 ? -1.819 -35.719 -5.938 1 98.31 95 ILE A O 1
ATOM 765 N N . GLY A 1 96 ? -2.236 -34.5 -4.117 1 98.38 96 GLY A N 1
ATOM 766 C CA . GLY A 1 96 ? -1.287 -35.219 -3.299 1 98.38 96 GLY A CA 1
ATOM 767 C C . GLY A 1 96 ? 0.098 -34.625 -3.289 1 98.38 96 GLY A C 1
ATOM 768 O O . GLY A 1 96 ? 1.071 -35.25 -2.9 1 98.38 96 GLY A O 1
ATOM 769 N N . ILE A 1 97 ? 0.258 -33.406 -3.779 1 98.44 97 ILE A N 1
ATOM 770 C CA . ILE A 1 97 ? 1.523 -32.688 -3.68 1 98.44 97 ILE A CA 1
ATOM 771 C C . ILE A 1 97 ? 1.689 -32.125 -2.268 1 98.44 97 ILE A C 1
ATOM 773 O O . ILE A 1 97 ? 0.906 -31.297 -1.834 1 98.44 97 ILE A O 1
ATOM 777 N N . GLU A 1 98 ? 2.674 -32.531 -1.548 1 98.31 98 GLU A N 1
ATOM 778 C CA . GLU A 1 98 ? 2.855 -32.156 -0.152 1 98.31 98 GLU A CA 1
ATOM 779 C C . GLU A 1 98 ? 4.082 -31.266 0.018 1 98.31 98 GLU A C 1
ATOM 781 O O . GLU A 1 98 ? 4.336 -30.75 1.109 1 98.31 98 GLU A O 1
ATOM 786 N N . ASP A 1 99 ? 4.84 -31.094 -1.058 1 98.31 99 ASP A N 1
ATOM 787 C CA . ASP A 1 99 ? 6.047 -30.266 -1.021 1 98.31 99 ASP A CA 1
ATOM 788 C C . ASP A 1 99 ? 5.719 -28.844 -0.599 1 98.31 99 ASP A C 1
ATOM 790 O O . ASP A 1 99 ? 5 -28.125 -1.305 1 98.31 99 ASP A O 1
ATOM 794 N N . GLU A 1 100 ? 6.289 -28.359 0.492 1 98.25 100 GLU A N 1
ATOM 795 C CA . GLU A 1 100 ? 5.945 -27.062 1.089 1 98.25 100 GLU A CA 1
ATOM 796 C C . GLU A 1 100 ? 6.359 -25.906 0.181 1 98.25 100 GLU A C 1
ATOM 798 O O . GLU A 1 100 ? 5.695 -24.875 0.154 1 98.25 100 GLU A O 1
ATOM 803 N N . GLU A 1 101 ? 7.445 -26.047 -0.49 1 98.44 101 GLU A N 1
ATOM 804 C CA . GLU A 1 101 ? 7.902 -24.984 -1.373 1 98.44 101 GLU A CA 1
ATOM 805 C C . GLU A 1 101 ? 6.938 -24.781 -2.539 1 98.44 101 GLU A C 1
ATOM 807 O O . GLU A 1 101 ? 6.648 -23.641 -2.924 1 98.44 101 GLU A O 1
ATOM 812 N N . ILE A 1 102 ? 6.434 -25.891 -3.111 1 98.81 102 ILE A N 1
ATOM 813 C CA . ILE A 1 102 ? 5.445 -25.828 -4.184 1 98.81 102 ILE A CA 1
ATOM 814 C C . ILE A 1 102 ? 4.164 -25.188 -3.664 1 98.81 102 ILE A C 1
ATOM 816 O O . ILE A 1 102 ? 3.643 -24.25 -4.281 1 98.81 102 ILE A O 1
ATOM 820 N N . LEU A 1 103 ? 3.709 -25.641 -2.502 1 98.81 103 LEU A N 1
ATOM 821 C CA . LEU A 1 103 ? 2.453 -25.156 -1.936 1 98.81 103 LEU A CA 1
ATOM 822 C C . LEU A 1 103 ? 2.559 -23.688 -1.557 1 98.81 103 LEU A C 1
ATOM 824 O O . LEU A 1 103 ? 1.606 -22.922 -1.739 1 98.81 103 LEU A O 1
ATOM 828 N N . SER A 1 104 ? 3.693 -23.297 -1.109 1 98.44 104 SER A N 1
ATOM 829 C CA . SER A 1 104 ? 3.939 -21.891 -0.791 1 98.44 104 SER A CA 1
ATOM 830 C C . SER A 1 104 ? 3.879 -21.016 -2.043 1 98.44 104 SER A C 1
ATOM 832 O O . SER A 1 104 ? 3.23 -19.969 -2.045 1 98.44 104 SER A O 1
ATOM 834 N N . ALA A 1 105 ? 4.559 -21.438 -3.088 1 98.88 105 ALA A N 1
ATOM 835 C CA . ALA A 1 105 ? 4.562 -20.688 -4.34 1 98.88 105 ALA A CA 1
ATOM 836 C C . ALA A 1 105 ? 3.143 -20.516 -4.875 1 98.88 105 ALA A C 1
ATOM 838 O O . ALA A 1 105 ? 2.789 -19.438 -5.363 1 98.88 105 ALA A O 1
ATOM 839 N N . ILE A 1 106 ? 2.338 -21.547 -4.727 1 98.94 106 ILE A N 1
ATOM 840 C CA . ILE A 1 106 ? 0.954 -21.484 -5.18 1 98.94 106 ILE A CA 1
ATOM 841 C C . ILE A 1 106 ? 0.175 -20.5 -4.312 1 98.94 106 ILE A C 1
ATOM 843 O O . ILE A 1 106 ? -0.557 -19.641 -4.824 1 98.94 106 ILE A O 1
ATOM 847 N N . THR A 1 107 ? 0.367 -20.516 -3.031 1 98.69 107 THR A N 1
ATOM 848 C CA . THR A 1 107 ? -0.353 -19.672 -2.078 1 98.69 107 THR A CA 1
ATOM 849 C C . THR A 1 107 ? -0.094 -18.203 -2.354 1 98.69 107 THR A C 1
ATOM 851 O O . THR A 1 107 ? -1.014 -17.375 -2.291 1 98.69 107 THR A O 1
ATOM 854 N N . TRP A 1 108 ? 1.117 -17.891 -2.719 1 98.38 108 TRP A N 1
ATOM 855 C CA . TRP A 1 108 ? 1.518 -16.5 -2.682 1 98.38 108 TRP A CA 1
ATOM 856 C C . TRP A 1 108 ? 1.707 -15.945 -4.094 1 98.38 108 TRP A C 1
ATOM 858 O O . TRP A 1 108 ? 2.227 -14.844 -4.27 1 98.38 108 TRP A O 1
ATOM 868 N N . HIS A 1 109 ? 1.229 -16.625 -5.145 1 98.81 109 HIS A N 1
ATOM 869 C CA . HIS A 1 109 ? 1.58 -16.25 -6.508 1 98.81 109 HIS A CA 1
ATOM 870 C C . HIS A 1 109 ? 0.831 -14.984 -6.938 1 98.81 109 HIS A C 1
ATOM 872 O O . HIS A 1 109 ? 1.193 -14.352 -7.93 1 98.81 109 HIS A O 1
ATOM 878 N N . THR A 1 110 ? -0.177 -14.57 -6.109 1 98.31 110 THR A N 1
ATOM 879 C CA . THR A 1 110 ? -0.967 -13.406 -6.512 1 98.31 110 THR A CA 1
ATOM 880 C C . THR A 1 110 ? -0.568 -12.172 -5.711 1 98.31 110 THR A C 1
ATOM 882 O O . THR A 1 110 ? -0.555 -11.062 -6.238 1 98.31 110 THR A O 1
ATOM 885 N N . THR A 1 111 ? -0.151 -12.344 -4.445 1 98.06 111 THR A N 1
ATOM 886 C CA . THR A 1 111 ? 0.06 -11.219 -3.543 1 98.06 111 THR A CA 1
ATOM 887 C C . THR A 1 111 ? 1.547 -11.031 -3.252 1 98.06 111 THR A C 1
ATOM 889 O O . THR A 1 111 ? 1.973 -9.945 -2.84 1 98.06 111 THR A O 1
ATOM 892 N N . GLY A 1 112 ? 2.311 -12.094 -3.521 1 98.31 112 GLY A N 1
ATOM 893 C CA . GLY A 1 112 ? 3.629 -12.125 -2.912 1 98.31 112 GLY A CA 1
ATOM 894 C C . GLY A 1 112 ? 3.586 -12.258 -1.402 1 98.31 112 GLY A C 1
ATOM 895 O O . GLY A 1 112 ? 2.527 -12.516 -0.827 1 98.31 112 GLY A O 1
ATOM 896 N N . ARG A 1 113 ? 4.711 -12.281 -0.845 1 97.81 113 ARG A N 1
ATOM 897 C CA . ARG A 1 113 ? 4.914 -12.258 0.6 1 97.81 113 ARG A CA 1
ATOM 898 C C . ARG A 1 113 ? 6.328 -11.805 0.946 1 97.81 113 ARG A C 1
ATOM 900 O O . ARG A 1 113 ? 7.219 -11.812 0.091 1 97.81 113 ARG A O 1
ATOM 907 N N . GLN A 1 114 ? 6.492 -11.289 2.141 1 97.88 114 GLN A N 1
ATOM 908 C CA . GLN A 1 114 ? 7.855 -11.023 2.584 1 97.88 114 GLN A CA 1
ATOM 909 C C . GLN A 1 114 ? 8.688 -12.297 2.596 1 97.88 114 GLN A C 1
ATOM 911 O O . GLN A 1 114 ? 8.172 -13.383 2.877 1 97.88 114 GLN A O 1
ATOM 916 N N . ASP A 1 115 ? 9.93 -12.234 2.268 1 98 115 ASP A N 1
ATOM 917 C CA . ASP A 1 115 ? 10.922 -13.312 2.279 1 98 115 ASP A CA 1
ATOM 918 C C . ASP A 1 115 ? 10.562 -14.398 1.272 1 98 115 ASP A C 1
ATOM 920 O O . ASP A 1 115 ? 10.695 -15.594 1.562 1 98 115 ASP A O 1
ATOM 924 N N . MET A 1 116 ? 10.078 -14.016 0.108 1 98.19 116 MET A N 1
ATOM 925 C CA . MET A 1 116 ? 9.789 -14.961 -0.973 1 98.19 116 MET A CA 1
ATOM 926 C C . MET A 1 116 ? 11.031 -15.773 -1.322 1 98.19 116 MET A C 1
ATOM 928 O O . MET A 1 116 ? 12.133 -15.227 -1.418 1 98.19 116 MET A O 1
ATOM 932 N N . THR A 1 117 ? 10.844 -17.078 -1.443 1 98.06 117 THR A N 1
ATOM 933 C CA . THR A 1 117 ? 11.906 -17.922 -1.998 1 98.06 117 THR A CA 1
ATOM 934 C C . THR A 1 117 ? 12.094 -17.625 -3.484 1 98.06 117 THR A C 1
ATOM 936 O O . THR A 1 117 ? 11.312 -16.891 -4.086 1 98.06 117 THR A O 1
ATOM 939 N N . MET A 1 118 ? 13.133 -18.188 -4.004 1 98.31 118 MET A N 1
ATOM 940 C CA . MET A 1 118 ? 13.359 -18.031 -5.441 1 98.31 118 MET A CA 1
ATOM 941 C C . MET A 1 118 ? 12.195 -18.609 -6.234 1 98.31 118 MET A C 1
ATOM 943 O O . MET A 1 118 ? 11.742 -18 -7.211 1 98.31 118 MET A O 1
ATOM 947 N N . MET A 1 119 ? 11.617 -19.688 -5.793 1 98.75 119 MET A N 1
ATOM 948 C CA . MET A 1 119 ? 10.477 -20.297 -6.48 1 98.75 119 MET A CA 1
ATOM 949 C C . MET A 1 119 ? 9.25 -19.391 -6.387 1 98.75 119 MET A C 1
ATOM 951 O O . MET A 1 119 ? 8.523 -19.219 -7.367 1 98.75 119 MET A O 1
ATOM 955 N N . ASP A 1 120 ? 9.016 -18.766 -5.172 1 98.69 120 ASP A N 1
ATOM 956 C CA . ASP A 1 120 ? 7.93 -17.812 -5.023 1 98.69 120 ASP A CA 1
ATOM 957 C C . ASP A 1 120 ? 8.031 -16.703 -6.07 1 98.69 120 ASP A C 1
ATOM 959 O O . ASP A 1 120 ? 7.055 -16.406 -6.758 1 98.69 120 ASP A O 1
ATOM 963 N N . LYS A 1 121 ? 9.242 -16.172 -6.172 1 98.81 121 LYS A N 1
ATOM 964 C CA . LYS A 1 121 ? 9.484 -15.016 -7.035 1 98.81 121 LYS A CA 1
ATOM 965 C C . LYS A 1 121 ? 9.258 -15.375 -8.5 1 98.81 121 LYS A C 1
ATOM 967 O O . LYS A 1 121 ? 8.594 -14.633 -9.234 1 98.81 121 LYS A O 1
ATOM 972 N N . ILE A 1 122 ? 9.789 -16.5 -8.875 1 98.88 122 ILE A N 1
ATOM 973 C CA . ILE A 1 122 ? 9.719 -16.906 -10.273 1 98.88 122 ILE A CA 1
ATOM 974 C C . ILE A 1 122 ? 8.266 -17.172 -10.656 1 98.88 122 ILE A C 1
ATOM 976 O O . ILE A 1 122 ? 7.797 -16.703 -11.695 1 98.88 122 ILE A O 1
ATOM 980 N N . LEU A 1 123 ? 7.523 -17.906 -9.82 1 98.94 123 LEU A N 1
ATOM 981 C CA . LEU A 1 123 ? 6.133 -18.203 -10.141 1 98.94 123 LEU A CA 1
ATOM 982 C C . LEU A 1 123 ? 5.293 -16.938 -10.164 1 98.94 123 LEU A C 1
ATOM 984 O O . LEU A 1 123 ? 4.48 -16.734 -11.078 1 98.94 123 LEU A O 1
ATOM 988 N N . PHE A 1 124 ? 5.492 -16.062 -9.164 1 98.94 124 PHE A N 1
ATOM 989 C CA . PHE A 1 124 ? 4.785 -14.797 -9.117 1 98.94 124 PHE A CA 1
ATOM 990 C C . PHE A 1 124 ? 4.977 -14.023 -10.422 1 98.94 124 PHE A C 1
ATOM 992 O O . PHE A 1 124 ? 4 -13.594 -11.047 1 98.94 124 PHE A O 1
ATOM 999 N N . LEU A 1 125 ? 6.219 -13.906 -10.844 1 98.94 125 LEU A N 1
ATOM 1000 C CA . LEU A 1 125 ? 6.52 -13.086 -12.008 1 98.94 125 LEU A CA 1
ATOM 1001 C C . LEU A 1 125 ? 6.062 -13.781 -13.289 1 98.94 125 LEU A C 1
ATOM 1003 O O . LEU A 1 125 ? 5.555 -13.125 -14.203 1 98.94 125 LEU A O 1
ATOM 1007 N N . ALA A 1 126 ? 6.246 -15.086 -13.391 1 98.94 126 ALA A N 1
ATOM 1008 C CA . ALA A 1 126 ? 5.824 -15.836 -14.57 1 98.94 126 ALA A CA 1
ATOM 1009 C C . ALA A 1 126 ? 4.328 -15.672 -14.82 1 98.94 126 ALA A C 1
ATOM 1011 O O . ALA A 1 126 ? 3.9 -15.492 -15.961 1 98.94 126 ALA A O 1
ATOM 1012 N N . ASP A 1 127 ? 3.572 -15.742 -13.758 1 98.94 127 ASP A N 1
ATOM 1013 C CA . ASP A 1 127 ? 2.129 -15.555 -13.867 1 98.94 127 ASP A CA 1
ATOM 1014 C C . ASP A 1 127 ? 1.788 -14.188 -14.438 1 98.94 127 ASP A C 1
ATOM 1016 O O . ASP A 1 127 ? 0.829 -14.047 -15.203 1 98.94 127 ASP A O 1
ATOM 1020 N N . TYR A 1 128 ? 2.582 -13.195 -14.109 1 98.88 128 TYR A N 1
ATOM 1021 C CA . TYR A 1 128 ? 2.34 -11.812 -14.5 1 98.88 128 TYR A CA 1
ATOM 1022 C C . TYR A 1 128 ? 2.768 -11.57 -15.945 1 98.88 128 TYR A C 1
ATOM 1024 O O . TYR A 1 128 ? 2.105 -10.836 -16.672 1 98.88 128 TYR A O 1
ATOM 1032 N N . ILE A 1 129 ? 3.809 -12.258 -16.469 1 98.88 129 ILE A N 1
ATOM 1033 C CA . ILE A 1 129 ? 4.414 -11.75 -17.703 1 98.88 129 ILE A CA 1
ATOM 1034 C C . ILE A 1 129 ? 4.273 -12.789 -18.812 1 98.88 129 ILE A C 1
ATOM 1036 O O . ILE A 1 129 ? 4.73 -12.57 -19.938 1 98.88 129 ILE A O 1
ATOM 1040 N N . GLU A 1 130 ? 3.744 -14.016 -18.484 1 98.88 130 GLU A N 1
ATOM 1041 C CA . GLU A 1 130 ? 3.666 -15.031 -19.531 1 98.88 130 GLU A CA 1
ATOM 1042 C C . GLU A 1 130 ? 3.031 -14.469 -20.797 1 98.88 130 GLU A C 1
ATOM 1044 O O . GLU A 1 130 ? 2.26 -13.508 -20.75 1 98.88 130 GLU A O 1
ATOM 1049 N N . PRO A 1 131 ? 3.326 -15.008 -21.969 1 98.5 131 PRO A N 1
ATOM 1050 C CA . PRO A 1 131 ? 3.133 -14.359 -23.266 1 98.5 131 PRO A CA 1
ATOM 1051 C C . PRO A 1 131 ? 1.665 -14.078 -23.578 1 98.5 131 PRO A C 1
ATOM 1053 O O . PRO A 1 131 ? 1.357 -13.188 -24.375 1 98.5 131 PRO A O 1
ATOM 1056 N N . ASN A 1 132 ? 0.716 -14.75 -22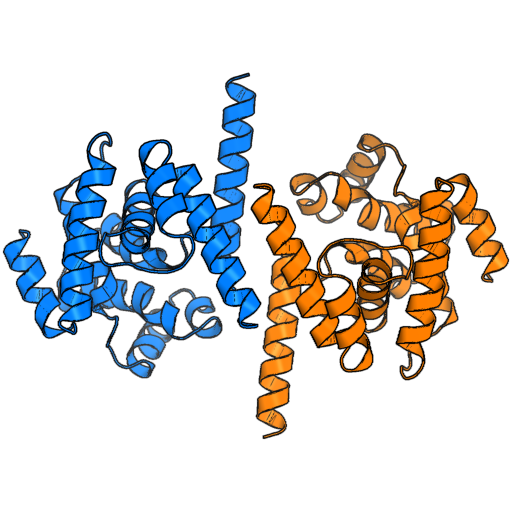.984 1 98.06 132 ASN A N 1
ATOM 1057 C CA . ASN A 1 132 ? -0.695 -14.562 -23.312 1 98.06 132 ASN A CA 1
ATOM 1058 C C . ASN A 1 132 ? -1.318 -13.445 -22.484 1 98.06 132 ASN A C 1
ATOM 1060 O O . ASN A 1 132 ? -2.488 -13.102 -22.672 1 98.06 132 ASN A O 1
ATOM 1064 N N . ARG A 1 133 ? -0.544 -12.859 -21.516 1 98.44 133 ARG A N 1
ATOM 1065 C CA . ARG A 1 133 ? -0.992 -11.68 -20.781 1 98.44 133 ARG A CA 1
ATOM 1066 C C . ARG A 1 133 ? -0.867 -10.422 -21.641 1 98.44 133 ARG A C 1
ATOM 1068 O O . ARG A 1 133 ? 0.165 -10.195 -22.281 1 98.44 133 ARG A O 1
ATOM 1075 N N . SER A 1 134 ? -1.951 -9.719 -21.734 1 97.56 134 SER A N 1
ATOM 1076 C CA . SER A 1 134 ? -1.958 -8.453 -22.469 1 97.56 134 SER A CA 1
ATOM 1077 C C . SER A 1 134 ? -2.699 -7.367 -21.703 1 97.56 134 SER A C 1
ATOM 1079 O O . SER A 1 134 ? -3.928 -7.398 -21.594 1 97.56 134 SER A O 1
ATOM 1081 N N . PHE A 1 135 ? -2.023 -6.441 -21.125 1 97.5 135 PHE A N 1
ATOM 1082 C CA . PHE A 1 135 ? -2.559 -5.293 -20.406 1 97.5 135 PHE A CA 1
ATOM 1083 C C . PHE A 1 135 ? -1.506 -4.199 -20.266 1 97.5 135 PHE A C 1
ATOM 1085 O O . PHE A 1 135 ? -0.311 -4.461 -20.422 1 97.5 135 PHE A O 1
ATOM 1092 N N . PRO A 1 136 ? -1.852 -3.035 -20.016 1 96.31 136 PRO A N 1
ATOM 1093 C CA . PRO A 1 136 ? -0.898 -1.927 -19.922 1 96.31 136 PRO A CA 1
ATOM 1094 C C . PRO A 1 136 ? 0.201 -2.18 -18.891 1 96.31 136 PRO A C 1
ATOM 1096 O O . PRO A 1 136 ? -0.088 -2.588 -17.766 1 96.31 136 PRO A O 1
ATOM 1099 N N . GLY A 1 137 ? 1.439 -2.018 -19.25 1 96.81 137 GLY A N 1
ATOM 1100 C CA . GLY A 1 137 ? 2.562 -2.076 -18.328 1 96.81 137 GLY A CA 1
ATOM 1101 C C . GLY A 1 137 ? 3.27 -3.418 -18.328 1 96.81 137 GLY A C 1
ATOM 1102 O O . GLY A 1 137 ? 4.379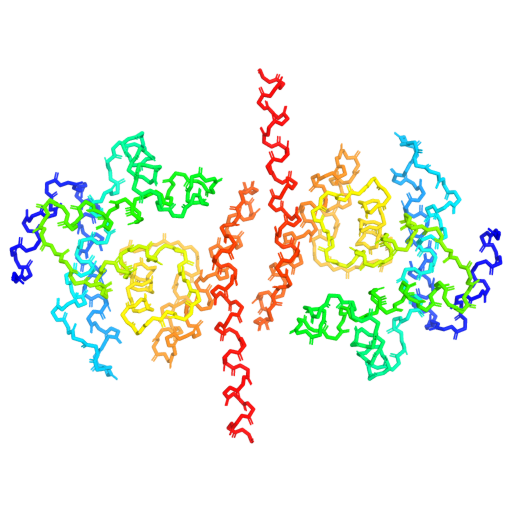 -3.543 -17.797 1 96.81 137 GLY A O 1
ATOM 1103 N N . VAL A 1 138 ? 2.67 -4.434 -18.969 1 98.62 138 VAL A N 1
ATOM 1104 C CA . VAL A 1 138 ? 3.221 -5.781 -18.859 1 98.62 138 VAL A CA 1
ATOM 1105 C C . VAL A 1 138 ? 4.543 -5.855 -19.625 1 98.62 138 VAL A C 1
ATOM 1107 O O . VAL A 1 138 ? 5.465 -6.562 -19.219 1 98.62 138 VAL A O 1
ATOM 1110 N N . GLU A 1 139 ? 4.699 -5.113 -20.734 1 98.56 139 GLU A N 1
ATOM 1111 C CA . GLU A 1 139 ? 5.906 -5.172 -21.547 1 98.56 139 GLU A CA 1
ATOM 1112 C C . GLU A 1 139 ? 7.113 -4.625 -20.797 1 98.56 139 GLU A C 1
ATOM 1114 O O . GLU A 1 139 ? 8.219 -5.16 -20.906 1 98.56 139 GLU A O 1
ATOM 1119 N N . GLU A 1 140 ? 6.855 -3.543 -20.047 1 98.31 140 GLU A N 1
ATOM 1120 C CA . GLU A 1 140 ? 7.941 -2.998 -19.234 1 98.31 140 GLU A CA 1
ATOM 1121 C C . GLU A 1 140 ? 8.438 -4.023 -18.219 1 98.31 140 GLU A C 1
ATOM 1123 O O . GLU A 1 140 ? 9.641 -4.129 -17.984 1 98.31 140 GLU A O 1
ATOM 1128 N N . VAL A 1 141 ? 7.566 -4.762 -17.609 1 98.75 141 VAL A N 1
ATOM 1129 C CA . VAL A 1 141 ? 7.93 -5.777 -16.625 1 98.75 141 VAL A CA 1
ATOM 1130 C C . VAL A 1 141 ? 8.695 -6.906 -17.312 1 98.75 141 VAL A C 1
ATOM 1132 O O . VAL A 1 141 ? 9.688 -7.402 -16.766 1 98.75 141 VAL A O 1
ATOM 1135 N N . ARG A 1 142 ? 8.258 -7.301 -18.547 1 98.81 142 ARG A N 1
ATOM 1136 C CA . ARG A 1 142 ? 8.969 -8.312 -19.328 1 98.81 142 ARG A CA 1
ATOM 1137 C C . ARG A 1 142 ? 10.398 -7.871 -19.625 1 98.81 142 ARG A C 1
ATOM 1139 O O . ARG A 1 142 ? 11.336 -8.656 -19.484 1 98.81 142 ARG A O 1
ATOM 1146 N N . GLU A 1 143 ? 10.531 -6.621 -19.922 1 98.31 143 GLU A N 1
ATOM 1147 C CA . GLU A 1 143 ? 11.859 -6.09 -20.203 1 98.31 143 GLU A CA 1
ATOM 1148 C C . GLU A 1 143 ? 12.742 -6.125 -18.969 1 98.31 143 GLU A C 1
ATOM 1150 O O . GLU A 1 143 ? 13.898 -6.551 -19.031 1 98.31 143 GLU A O 1
ATOM 1155 N N . LEU A 1 144 ? 12.219 -5.695 -17.844 1 97.88 144 LEU A N 1
ATOM 1156 C CA . LEU A 1 144 ? 12.961 -5.672 -16.594 1 97.88 144 LEU A CA 1
ATOM 1157 C C . LEU A 1 144 ? 13.352 -7.082 -16.156 1 97.88 144 LEU A C 1
ATOM 1159 O O . LEU A 1 144 ? 14.406 -7.285 -15.562 1 97.88 144 LEU A O 1
ATOM 1163 N N . SER A 1 145 ? 12.477 -8.07 -16.5 1 97.88 145 SER A N 1
ATOM 1164 C CA . SER A 1 145 ? 12.688 -9.445 -16.047 1 97.88 145 SER A CA 1
ATOM 1165 C C . SER A 1 145 ? 13.945 -10.039 -16.688 1 97.88 145 SER A C 1
ATOM 1167 O O . SER A 1 145 ? 14.508 -11 -16.156 1 97.88 145 SER A O 1
ATOM 1169 N N . ALA A 1 146 ? 14.383 -9.461 -17.797 1 95.81 146 ALA A N 1
ATOM 1170 C CA . ALA A 1 146 ? 15.586 -9.93 -18.484 1 95.81 146 ALA A CA 1
ATOM 1171 C C . ALA A 1 146 ? 16.844 -9.547 -17.703 1 95.81 146 ALA A C 1
ATOM 1173 O O . ALA A 1 146 ? 17.875 -10.203 -17.828 1 95.81 146 ALA A O 1
ATOM 1174 N N . SER A 1 147 ? 16.719 -8.531 -16.875 1 95.12 147 SER A N 1
ATOM 1175 C CA . SER A 1 147 ? 17.906 -8.023 -16.203 1 95.12 147 SER A CA 1
ATOM 1176 C C . SER A 1 147 ? 17.859 -8.281 -14.711 1 95.12 147 SER A C 1
ATOM 1178 O O . SER A 1 147 ? 18.891 -8.531 -14.078 1 95.12 147 SER A O 1
ATOM 1180 N N . SER A 1 148 ? 16.672 -8.188 -14.117 1 96.38 148 SER A N 1
ATOM 1181 C CA . SER A 1 148 ? 16.562 -8.328 -12.672 1 96.38 148 SER A CA 1
ATOM 1182 C C . SER A 1 148 ? 15.195 -8.867 -12.266 1 96.38 148 SER A C 1
ATOM 1184 O O . SER A 1 148 ? 14.18 -8.195 -12.477 1 96.38 148 SER A O 1
ATOM 1186 N N . LEU A 1 149 ? 15.195 -9.992 -11.641 1 97.94 149 LEU A N 1
ATOM 1187 C CA . LEU A 1 149 ? 13.969 -10.609 -11.156 1 97.94 149 LEU A CA 1
ATOM 1188 C C . LEU A 1 149 ? 13.2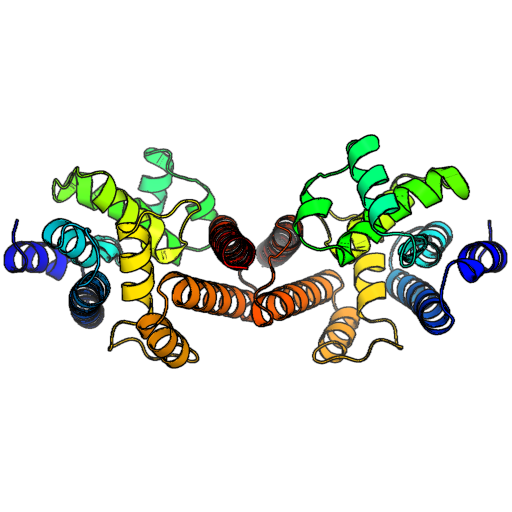81 -9.719 -10.125 1 97.94 149 LEU A C 1
ATOM 1190 O O . LEU A 1 149 ? 12.086 -9.445 -10.227 1 97.94 149 LEU A O 1
ATOM 1194 N N . ASP A 1 150 ? 14.062 -9.188 -9.18 1 97.94 150 ASP A N 1
ATOM 1195 C CA . ASP A 1 150 ? 13.516 -8.383 -8.102 1 97.94 150 ASP A CA 1
ATOM 1196 C C . ASP A 1 150 ? 12.953 -7.059 -8.625 1 97.94 150 ASP A C 1
ATOM 1198 O O . ASP A 1 150 ? 11.875 -6.629 -8.219 1 97.94 150 ASP A O 1
ATOM 1202 N N . GLU A 1 151 ? 13.664 -6.441 -9.57 1 98.12 151 GLU A N 1
ATOM 1203 C CA . GLU A 1 151 ? 13.18 -5.184 -10.133 1 98.12 151 GLU A CA 1
ATOM 1204 C C . GLU A 1 151 ? 11.875 -5.387 -10.906 1 98.12 151 GLU A C 1
ATOM 1206 O O . GLU A 1 151 ? 10.984 -4.543 -10.859 1 98.12 151 GLU A O 1
ATOM 1211 N N . ALA A 1 152 ? 11.812 -6.504 -11.602 1 98.75 152 ALA A N 1
ATOM 1212 C CA . ALA A 1 152 ? 10.602 -6.816 -12.352 1 98.75 152 ALA A CA 1
ATOM 1213 C C . ALA A 1 152 ? 9.422 -7.051 -11.414 1 98.75 152 ALA A C 1
ATOM 1215 O O . ALA A 1 152 ? 8.312 -6.582 -11.672 1 98.75 152 ALA A O 1
ATOM 1216 N N . ILE A 1 153 ? 9.664 -7.734 -10.312 1 98.88 153 ILE A N 1
ATOM 1217 C CA . ILE A 1 153 ? 8.609 -8.016 -9.352 1 98.88 153 ILE A CA 1
ATOM 1218 C C . ILE A 1 153 ? 8.148 -6.711 -8.695 1 98.88 153 ILE A C 1
ATOM 1220 O O . ILE A 1 153 ? 6.953 -6.492 -8.508 1 98.88 153 ILE A O 1
ATOM 1224 N N . ILE A 1 154 ? 9.086 -5.805 -8.375 1 98.81 154 ILE A N 1
ATOM 1225 C CA . ILE A 1 154 ? 8.758 -4.504 -7.801 1 98.81 154 ILE A CA 1
ATOM 1226 C C . ILE A 1 154 ? 7.816 -3.752 -8.734 1 98.81 154 ILE A C 1
ATOM 1228 O O . ILE A 1 154 ? 6.793 -3.221 -8.305 1 98.81 154 ILE A O 1
ATOM 1232 N N . LYS A 1 155 ? 8.156 -3.76 -10.016 1 98.81 155 LYS A N 1
ATOM 1233 C CA . LYS A 1 155 ? 7.328 -3.059 -10.992 1 98.81 155 LYS A CA 1
ATOM 1234 C C . LYS A 1 155 ? 5.957 -3.715 -11.117 1 98.81 155 LYS A C 1
ATOM 1236 O O . LYS A 1 155 ? 4.938 -3.023 -11.195 1 98.81 155 LYS A O 1
ATOM 1241 N N . ALA A 1 156 ? 5.91 -5.012 -11.125 1 98.88 156 ALA A N 1
ATOM 1242 C CA . ALA A 1 156 ? 4.648 -5.734 -11.211 1 98.88 156 ALA A CA 1
ATOM 1243 C C . ALA A 1 156 ? 3.756 -5.434 -10.008 1 98.88 156 ALA A C 1
ATOM 1245 O O . ALA A 1 156 ? 2.559 -5.184 -10.164 1 98.88 156 ALA A O 1
ATOM 1246 N N . LEU A 1 157 ? 4.336 -5.434 -8.82 1 98.88 157 LEU A N 1
ATOM 1247 C CA . LEU A 1 157 ? 3.604 -5.133 -7.594 1 98.88 157 LEU A CA 1
ATOM 1248 C C . LEU A 1 157 ? 3.072 -3.703 -7.617 1 98.88 157 LEU A C 1
ATOM 1250 O O . LEU A 1 157 ? 1.917 -3.459 -7.262 1 98.88 157 LEU A O 1
ATOM 1254 N N . ALA A 1 158 ? 3.945 -2.783 -8.039 1 98.81 158 ALA A N 1
ATOM 1255 C CA . ALA A 1 158 ? 3.533 -1.385 -8.141 1 98.81 158 ALA A CA 1
ATOM 1256 C C . ALA A 1 158 ? 2.363 -1.224 -9.109 1 98.81 158 ALA A C 1
ATOM 1258 O O . ALA A 1 158 ? 1.391 -0.529 -8.805 1 98.81 158 ALA A O 1
ATOM 1259 N N . ASN A 1 159 ? 2.453 -1.865 -10.266 1 98.62 159 ASN A N 1
ATOM 1260 C CA . ASN A 1 159 ? 1.371 -1.82 -11.242 1 98.62 159 ASN A CA 1
ATOM 1261 C C . ASN A 1 159 ? 0.07 -2.367 -10.664 1 98.62 159 ASN A C 1
ATOM 1263 O O . ASN A 1 159 ? -0.999 -1.79 -10.867 1 98.62 159 ASN A O 1
ATOM 1267 N N . THR A 1 160 ? 0.184 -3.471 -9.953 1 98.44 160 THR A N 1
ATOM 1268 C CA . THR A 1 160 ? -0.986 -4.117 -9.367 1 98.44 160 THR A CA 1
ATOM 1269 C C . THR A 1 160 ? -1.638 -3.213 -8.328 1 98.44 160 THR A C 1
ATOM 1271 O O . THR A 1 160 ? -2.855 -3.023 -8.336 1 98.44 160 THR A O 1
ATOM 1274 N N . ILE A 1 161 ? -0.859 -2.627 -7.477 1 98.81 161 ILE A N 1
ATOM 1275 C CA . ILE A 1 161 ? -1.365 -1.748 -6.43 1 98.81 161 ILE A CA 1
ATOM 1276 C C . ILE A 1 161 ? -2.016 -0.517 -7.059 1 98.81 161 ILE A C 1
ATOM 1278 O O . ILE A 1 161 ? -3.121 -0.129 -6.676 1 98.81 161 ILE A O 1
ATOM 1282 N N . GLU A 1 162 ? -1.348 0.068 -8.023 1 98.5 162 GLU A N 1
ATOM 1283 C CA . GLU A 1 162 ? -1.9 1.225 -8.719 1 98.5 162 GLU A CA 1
ATOM 1284 C C . GLU A 1 162 ? -3.24 0.889 -9.367 1 98.5 162 GLU A C 1
ATOM 1286 O O . GLU A 1 162 ? -4.191 1.667 -9.273 1 98.5 162 GLU A O 1
ATOM 1291 N N . PHE A 1 163 ? -3.291 -0.222 -10.008 1 98.25 163 PHE A N 1
ATOM 1292 C CA . PHE A 1 163 ? -4.508 -0.668 -10.68 1 98.25 163 PHE A CA 1
ATOM 1293 C C . PHE A 1 163 ? -5.66 -0.779 -9.688 1 98.25 163 PHE A C 1
ATOM 1295 O O . PHE A 1 163 ? -6.754 -0.273 -9.938 1 98.25 163 PHE A O 1
ATOM 1302 N N . LEU A 1 164 ? -5.449 -1.468 -8.586 1 98.44 164 LEU A N 1
ATOM 1303 C CA . LEU A 1 164 ? -6.477 -1.661 -7.574 1 98.44 164 LEU A CA 1
ATOM 1304 C C . LEU A 1 164 ? -6.957 -0.321 -7.027 1 98.44 164 LEU A C 1
ATOM 1306 O O . LEU A 1 164 ? -8.164 -0.112 -6.852 1 98.44 164 LEU A O 1
ATOM 1310 N N . MET A 1 165 ? -6.023 0.59 -6.824 1 98.44 165 MET A N 1
ATOM 1311 C CA . MET A 1 165 ? -6.391 1.877 -6.242 1 98.44 165 MET A CA 1
ATOM 1312 C C . MET A 1 165 ? -7.168 2.727 -7.238 1 98.44 165 MET A C 1
ATOM 1314 O O . MET A 1 165 ? -8.055 3.492 -6.852 1 98.44 165 MET A O 1
ATOM 1318 N N . LYS A 1 166 ? -6.84 2.631 -8.492 1 97.19 166 LYS A N 1
ATOM 1319 C CA . LYS A 1 166 ? -7.605 3.318 -9.531 1 97.19 166 LYS A CA 1
ATOM 1320 C C . LYS A 1 166 ? -9.062 2.869 -9.531 1 97.19 166 LYS A C 1
ATOM 1322 O O . LYS A 1 166 ? -9.961 3.654 -9.836 1 97.19 166 LYS A O 1
ATOM 1327 N N . LYS A 1 167 ? -9.281 1.662 -9.109 1 96.69 167 LYS A N 1
ATOM 1328 C CA . LYS A 1 167 ? -10.633 1.107 -9.062 1 96.69 167 LYS A CA 1
ATOM 1329 C C . LYS A 1 167 ? -11.234 1.253 -7.664 1 96.69 167 LYS A C 1
ATOM 1331 O O . LYS A 1 167 ? -12.289 0.69 -7.379 1 96.69 167 LYS A O 1
ATOM 1336 N N . LYS A 1 168 ? -10.539 1.953 -6.777 1 97 168 LYS A N 1
ATOM 1337 C CA . LYS A 1 168 ? -10.969 2.18 -5.398 1 97 168 LYS A CA 1
ATOM 1338 C C . LYS A 1 168 ? -11.203 0.858 -4.672 1 97 168 LYS A C 1
ATOM 1340 O O . LYS A 1 168 ? -12.195 0.702 -3.959 1 97 168 LYS A O 1
ATOM 1345 N N . GLN A 1 169 ? -10.328 -0.119 -4.945 1 97.75 169 GLN A N 1
ATOM 1346 C CA . GLN A 1 169 ? -10.344 -1.402 -4.25 1 97.75 169 GLN A CA 1
ATOM 1347 C C . GLN A 1 169 ? -9.281 -1.447 -3.152 1 97.75 169 GLN A C 1
ATOM 1349 O O . GLN A 1 169 ? -8.25 -0.784 -3.254 1 97.75 169 GLN A O 1
ATOM 1354 N N . PRO A 1 170 ? -9.555 -2.135 -2.086 1 98.06 170 PRO A N 1
ATOM 1355 C CA . PRO A 1 170 ? -8.508 -2.289 -1.074 1 98.06 170 PRO A CA 1
ATOM 1356 C C . PRO A 1 170 ? -7.32 -3.113 -1.572 1 98.06 170 PRO A C 1
ATOM 1358 O O . PRO A 1 170 ? -7.457 -3.877 -2.533 1 98.06 170 PRO A O 1
ATOM 1361 N N . VAL A 1 171 ? -6.238 -2.906 -1.019 1 98.62 171 VAL A N 1
ATOM 1362 C CA . VAL A 1 171 ? -5.008 -3.604 -1.363 1 98.62 171 VAL A CA 1
ATOM 1363 C C . VAL A 1 171 ? -4.566 -4.484 -0.196 1 98.62 171 VAL A C 1
ATOM 1365 O O . VAL A 1 171 ? -4.461 -4.016 0.939 1 98.62 171 VAL A O 1
ATOM 1368 N N . TYR A 1 172 ? -4.363 -5.789 -0.506 1 98.31 172 TYR A N 1
ATOM 1369 C CA . TYR A 1 172 ? -3.871 -6.719 0.502 1 98.31 172 TYR A CA 1
ATOM 1370 C C . TYR A 1 172 ? -2.568 -6.219 1.115 1 98.31 172 TYR A C 1
ATOM 1372 O O . TYR A 1 172 ? -1.599 -5.957 0.4 1 98.31 172 TYR A O 1
ATOM 1380 N N . PRO A 1 173 ? -2.451 -6.047 2.447 1 98.06 173 PRO A N 1
ATOM 1381 C CA . PRO A 1 173 ? -1.273 -5.457 3.088 1 98.06 173 PRO A CA 1
ATOM 1382 C C . PRO A 1 173 ? 0.008 -6.238 2.797 1 98.06 173 PRO A C 1
ATOM 1384 O O . PRO A 1 173 ? 1.088 -5.645 2.717 1 98.06 173 PRO A O 1
ATOM 1387 N N . GLY A 1 174 ? -0.146 -7.52 2.645 1 97.88 174 GLY A N 1
ATOM 1388 C CA . GLY A 1 174 ? 1.022 -8.328 2.332 1 97.88 174 GLY A CA 1
ATOM 1389 C C . GLY A 1 174 ? 1.66 -7.969 1.003 1 97.88 174 GLY A C 1
ATOM 1390 O O . GLY A 1 174 ? 2.869 -8.125 0.825 1 97.88 174 GLY A O 1
ATOM 1391 N N . THR A 1 175 ? 0.828 -7.504 0.055 1 98.62 175 THR A N 1
ATOM 1392 C CA . THR A 1 175 ? 1.346 -7.082 -1.242 1 98.62 175 THR A CA 1
ATOM 1393 C C . THR A 1 175 ? 2.26 -5.871 -1.09 1 98.62 175 THR A C 1
ATOM 1395 O O . THR A 1 175 ? 3.355 -5.836 -1.654 1 98.62 175 THR A O 1
ATOM 1398 N N . LEU A 1 176 ? 1.877 -4.918 -0.269 1 98.75 176 LEU A N 1
ATOM 1399 C CA . LEU A 1 176 ? 2.732 -3.764 -0.011 1 98.75 176 LEU A CA 1
ATOM 1400 C C . LEU A 1 176 ? 3.988 -4.176 0.751 1 98.75 176 LEU A C 1
ATOM 1402 O O . LEU A 1 176 ? 5.078 -3.668 0.483 1 98.75 176 LEU A O 1
ATOM 1406 N N . ALA A 1 177 ? 3.771 -5.047 1.705 1 98.5 177 ALA A N 1
ATOM 1407 C CA . ALA A 1 177 ? 4.918 -5.512 2.48 1 98.5 177 ALA A CA 1
ATOM 1408 C C . ALA A 1 177 ? 5.965 -6.16 1.579 1 98.5 177 ALA A C 1
ATOM 1410 O O . ALA A 1 177 ? 7.168 -5.973 1.779 1 98.5 177 ALA A O 1
ATOM 1411 N N . THR A 1 178 ? 5.477 -6.973 0.607 1 98.75 178 THR A N 1
ATOM 1412 C CA . THR A 1 178 ? 6.371 -7.59 -0.366 1 98.75 178 THR A CA 1
ATOM 1413 C C . THR A 1 178 ? 7.125 -6.523 -1.159 1 98.75 178 THR A C 1
ATOM 1415 O O . THR A 1 178 ? 8.352 -6.574 -1.263 1 98.75 178 THR A O 1
ATOM 1418 N N . TYR A 1 179 ? 6.406 -5.566 -1.652 1 98.88 179 TYR A N 1
ATOM 1419 C CA . TYR A 1 179 ? 6.996 -4.449 -2.381 1 98.88 179 TYR A CA 1
ATOM 1420 C C . TYR A 1 179 ? 8.062 -3.752 -1.542 1 98.88 179 TYR A C 1
ATOM 1422 O O . TYR A 1 179 ? 9.203 -3.584 -1.987 1 98.88 179 TYR A O 1
ATOM 1430 N N . ASN A 1 180 ? 7.727 -3.357 -0.346 1 98.75 180 ASN A N 1
ATOM 1431 C CA . ASN A 1 180 ? 8.633 -2.625 0.53 1 98.75 180 ASN A CA 1
ATOM 1432 C C . ASN A 1 180 ? 9.914 -3.406 0.789 1 98.75 180 ASN A C 1
ATOM 1434 O O . ASN A 1 180 ? 11.016 -2.844 0.735 1 98.75 180 ASN A O 1
ATOM 1438 N N . GLN A 1 181 ? 9.773 -4.68 1.096 1 98.56 181 GLN A N 1
ATOM 1439 C CA . GLN A 1 181 ? 10.953 -5.48 1.41 1 98.56 181 GLN A CA 1
ATOM 1440 C C . GLN A 1 181 ? 11.906 -5.539 0.224 1 98.56 181 GLN A C 1
ATOM 1442 O O . GLN A 1 181 ? 13.125 -5.422 0.394 1 98.56 181 GLN A O 1
ATOM 1447 N N . LEU A 1 182 ? 11.336 -5.754 -0.96 1 98.56 182 LEU A N 1
ATOM 1448 C CA . LEU A 1 182 ? 12.172 -5.84 -2.148 1 98.56 182 LEU A CA 1
ATOM 1449 C C . LEU A 1 182 ? 12.867 -4.508 -2.418 1 98.56 182 LEU A C 1
ATOM 1451 O O . LEU A 1 182 ? 14.047 -4.48 -2.791 1 98.56 182 LEU A O 1
ATOM 1455 N N . VAL A 1 183 ? 12.164 -3.42 -2.223 1 98.38 183 VAL A N 1
ATOM 1456 C CA . VAL A 1 183 ? 12.734 -2.09 -2.404 1 98.38 183 VAL A CA 1
ATOM 1457 C C . VAL A 1 183 ? 13.859 -1.867 -1.398 1 98.38 183 VAL A C 1
ATOM 1459 O O . VAL A 1 183 ? 14.938 -1.384 -1.759 1 98.38 183 VAL A O 1
ATOM 1462 N N . PHE A 1 184 ? 13.664 -2.25 -0.159 1 97.75 184 PHE A N 1
ATOM 1463 C CA . PHE A 1 184 ? 14.695 -2.117 0.867 1 97.75 184 PHE A CA 1
ATOM 1464 C C . PHE A 1 184 ? 15.914 -2.957 0.519 1 97.75 184 PHE A C 1
ATOM 1466 O O . PHE A 1 184 ? 17.047 -2.52 0.713 1 97.75 184 PHE A O 1
ATOM 1473 N N . ASN A 1 185 ? 15.68 -4.176 0.028 1 96.81 185 ASN A N 1
ATOM 1474 C CA . ASN A 1 185 ? 16.781 -5.062 -0.34 1 96.81 185 ASN A CA 1
ATOM 1475 C C . ASN A 1 185 ? 17.641 -4.457 -1.437 1 96.81 185 ASN A C 1
ATOM 1477 O O . ASN A 1 185 ? 18.875 -4.559 -1.391 1 96.81 185 ASN A O 1
ATOM 1481 N N . ILE A 1 186 ? 16.953 -3.906 -2.42 1 94.5 186 ILE A N 1
ATOM 1482 C CA . ILE A 1 186 ? 17.672 -3.316 -3.537 1 94.5 186 ILE A CA 1
ATOM 1483 C C . ILE A 1 186 ? 18.484 -2.115 -3.049 1 94.5 186 ILE A C 1
ATOM 1485 O O . ILE A 1 186 ? 19.625 -1.919 -3.465 1 94.5 186 ILE A O 1
ATOM 1489 N N . ARG A 1 187 ? 17.953 -1.325 -2.158 1 90.31 187 ARG A N 1
ATOM 1490 C CA . ARG A 1 187 ? 18.641 -0.157 -1.618 1 90.31 187 ARG A CA 1
ATOM 1491 C C . ARG A 1 187 ? 19.859 -0.57 -0.8 1 90.31 187 ARG A C 1
ATOM 1493 O O . ARG A 1 187 ? 20.906 0.097 -0.839 1 90.31 187 ARG A O 1
ATOM 1500 N N . LYS A 1 188 ? 19.781 -1.586 -0.071 1 86.75 188 LYS A N 1
ATOM 1501 C CA . LYS A 1 188 ? 20.906 -2.084 0.728 1 86.75 188 LYS A CA 1
ATOM 1502 C C . LYS A 1 188 ? 22.016 -2.648 -0.162 1 86.75 188 LYS A C 1
ATOM 1504 O O . LYS A 1 188 ? 23.188 -2.473 0.123 1 86.75 188 LYS A O 1
ATOM 1509 N N . GLY A 1 189 ? 21.547 -3.484 -1.115 1 76.06 189 GLY A N 1
ATOM 1510 C CA . GLY A 1 189 ? 22.516 -4.043 -2.039 1 76.06 189 GLY A CA 1
ATOM 1511 C C . GLY A 1 189 ? 23.312 -2.986 -2.783 1 76.06 189 GLY A C 1
ATOM 1512 O O . GLY A 1 189 ? 24.5 -3.164 -3.043 1 76.06 189 GLY A O 1
ATOM 1513 N N . ASN A 1 190 ? 22.609 -1.882 -3.021 1 69.44 190 ASN A N 1
ATOM 1514 C CA . ASN A 1 190 ? 23.297 -0.782 -3.697 1 69.44 190 ASN A CA 1
ATOM 1515 C C . ASN A 1 190 ? 24.297 -0.089 -2.775 1 69.44 190 ASN A C 1
ATOM 1517 O O . ASN A 1 190 ? 25.297 0.451 -3.236 1 69.44 190 ASN A O 1
ATOM 1521 N N . VAL A 1 191 ? 24.047 -0.127 -1.426 1 62.69 191 VAL A N 1
ATOM 1522 C CA . VAL A 1 191 ? 24.953 0.493 -0.473 1 62.69 191 VAL A CA 1
ATOM 1523 C C . VAL A 1 191 ? 26.188 -0.392 -0.287 1 62.69 191 VAL A C 1
ATOM 1525 O O . VAL A 1 191 ? 27.297 0.11 -0.126 1 62.69 191 VAL A O 1
ATOM 1528 N N . ASN A 1 192 ? 25.969 -1.633 -0.228 1 51.09 192 ASN A N 1
ATOM 1529 C CA . ASN A 1 192 ? 27.094 -2.553 -0.059 1 51.09 192 ASN A CA 1
ATOM 1530 C C . ASN A 1 192 ? 27.953 -2.621 -1.315 1 51.09 192 ASN A C 1
ATOM 1532 O O . ASN A 1 192 ? 29.078 -3.133 -1.277 1 51.09 192 ASN A O 1
ATOM 1536 N N . GLU A 1 193 ? 27.406 -2.312 -2.441 1 45.78 193 GLU A N 1
ATOM 1537 C CA . GLU A 1 193 ? 28.188 -2.312 -3.666 1 45.78 193 GLU A CA 1
ATOM 1538 C C . GLU A 1 193 ? 28.922 -0.985 -3.852 1 45.78 193 GLU A C 1
ATOM 1540 O O . GLU A 1 193 ? 29.766 -0.853 -4.742 1 45.78 193 GLU A O 1
ATOM 1545 N N . LYS A 1 194 ? 28.422 -0.098 -3.057 1 42.78 194 LYS A N 1
ATOM 1546 C CA . LYS A 1 194 ? 29.203 1.133 -3.1 1 42.78 194 LYS A CA 1
ATOM 1547 C C . LYS A 1 194 ? 30.25 1.16 -1.986 1 42.78 194 LYS A C 1
ATOM 1549 O O . LYS A 1 194 ? 29.938 0.856 -0.832 1 42.78 194 LYS A O 1
ATOM 1554 N N . MET B 1 1 ? -4.316 30.812 22.875 1 93.38 1 MET B N 1
ATOM 1555 C CA . MET B 1 1 ? -3.486 31.391 21.828 1 93.38 1 MET B CA 1
ATOM 1556 C C . MET B 1 1 ? -4.305 31.656 20.562 1 93.38 1 MET B C 1
ATOM 1558 O O . MET B 1 1 ? -5.09 30.797 20.141 1 93.38 1 MET B O 1
ATOM 1562 N N . ASN B 1 2 ? -4.27 32.844 20.047 1 96.12 2 ASN B N 1
ATOM 1563 C CA . ASN B 1 2 ? -5.027 33.156 18.844 1 96.12 2 ASN B CA 1
ATOM 1564 C C . ASN B 1 2 ? -4.168 33 17.594 1 96.12 2 ASN B C 1
ATOM 1566 O O . ASN B 1 2 ? -2.98 32.688 17.688 1 96.12 2 ASN B O 1
ATOM 1570 N N . ARG B 1 3 ? -4.777 33.156 16.453 1 98.12 3 ARG B N 1
ATOM 1571 C CA . ARG B 1 3 ? -4.141 32.906 15.164 1 98.12 3 ARG B CA 1
ATOM 1572 C C . ARG B 1 3 ? -2.859 33.75 15.031 1 98.12 3 ARG B C 1
ATOM 1574 O O . ARG B 1 3 ? -1.812 33.219 14.656 1 98.12 3 ARG B O 1
ATOM 1581 N N . ALA B 1 4 ? -2.959 35 15.297 1 98.38 4 ALA B N 1
ATOM 1582 C CA . ALA B 1 4 ? -1.81 35.906 15.141 1 98.38 4 ALA B CA 1
ATOM 1583 C C . ALA B 1 4 ? -0.649 35.469 16.031 1 98.38 4 ALA B C 1
ATOM 1585 O O . ALA B 1 4 ? 0.507 35.469 15.602 1 98.38 4 ALA B O 1
ATOM 1586 N N . GLU B 1 5 ? -0.906 35.125 17.219 1 98.5 5 GLU B N 1
ATOM 1587 C CA . GLU B 1 5 ? 0.105 34.656 18.156 1 98.5 5 GLU B CA 1
ATOM 1588 C C . GLU B 1 5 ? 0.749 33.375 17.672 1 98.5 5 GLU B C 1
ATOM 1590 O O . GLU B 1 5 ? 1.973 33.219 17.719 1 98.5 5 GLU B O 1
ATOM 1595 N N . ALA B 1 6 ? -0.094 32.406 17.266 1 98.81 6 ALA B N 1
ATOM 1596 C CA . ALA B 1 6 ? 0.394 31.141 16.781 1 98.81 6 ALA B CA 1
ATOM 1597 C C . ALA B 1 6 ? 1.297 31.312 15.562 1 98.81 6 ALA B C 1
ATOM 1599 O O . ALA B 1 6 ? 2.379 30.734 15.492 1 98.81 6 ALA B O 1
ATOM 1600 N N . LEU B 1 7 ? 0.831 32.188 14.617 1 98.81 7 LEU B N 1
ATOM 1601 C CA . LEU B 1 7 ? 1.595 32.438 13.398 1 98.81 7 LEU B CA 1
ATOM 1602 C C . LEU B 1 7 ? 2.938 33.094 13.727 1 98.81 7 LEU B C 1
ATOM 1604 O O . LEU B 1 7 ? 3.951 32.75 13.102 1 98.81 7 LEU B O 1
ATOM 1608 N N . ALA B 1 8 ? 2.982 33.938 14.688 1 98.56 8 ALA B N 1
ATOM 1609 C CA . ALA B 1 8 ? 4.223 34.594 15.102 1 98.56 8 ALA B CA 1
ATOM 1610 C C . ALA B 1 8 ? 5.203 33.562 15.695 1 98.56 8 ALA B C 1
ATOM 1612 O O . ALA B 1 8 ? 6.418 33.719 15.523 1 98.56 8 ALA B O 1
ATOM 1613 N N . LEU B 1 9 ? 4.688 32.625 16.359 1 98.5 9 LEU B N 1
ATOM 1614 C CA . LEU B 1 9 ? 5.512 31.609 17.016 1 98.5 9 LEU B CA 1
ATOM 1615 C C . LEU B 1 9 ? 6.113 30.656 15.977 1 98.5 9 LEU B C 1
ATOM 1617 O O . LEU B 1 9 ? 7.25 30.188 16.141 1 98.5 9 LEU B O 1
ATOM 1621 N N . VAL B 1 10 ? 5.379 30.328 14.906 1 98.56 10 VAL B N 1
ATOM 1622 C CA . VAL B 1 10 ? 5.82 29.297 13.977 1 98.56 10 VAL B CA 1
ATOM 1623 C C . VAL B 1 10 ? 6.699 29.922 12.891 1 98.56 10 VAL B C 1
ATOM 1625 O O . VAL B 1 10 ? 7.602 29.266 12.367 1 98.56 10 VAL B O 1
ATOM 1628 N N . GLU B 1 11 ? 6.527 31.172 12.586 1 98.5 11 GLU B N 1
ATOM 1629 C CA . GLU B 1 11 ? 7.129 31.859 11.453 1 98.5 11 GLU B CA 1
ATOM 1630 C C . GLU B 1 11 ? 8.648 31.75 11.477 1 98.5 11 GLU B C 1
ATOM 1632 O O . GLU B 1 11 ? 9.273 31.453 10.461 1 98.5 11 GLU B O 1
ATOM 1637 N N . PRO B 1 12 ? 9.32 31.922 12.664 1 98.38 12 PRO B N 1
ATOM 1638 C CA . PRO B 1 12 ? 10.781 31.906 12.68 1 98.38 12 PRO B CA 1
ATOM 1639 C C . PRO B 1 12 ? 11.367 30.531 12.32 1 98.38 12 PRO B C 1
ATOM 1641 O O . PRO B 1 12 ? 12.562 30.422 12.047 1 98.38 12 PRO B O 1
ATOM 1644 N N . HIS B 1 13 ? 10.57 29.547 12.297 1 98.38 13 HIS B N 1
ATOM 1645 C CA . HIS B 1 13 ? 11.055 28.203 12.086 1 98.38 13 HIS B CA 1
ATOM 1646 C C . HIS B 1 13 ? 10.805 27.734 10.656 1 98.38 13 HIS B C 1
ATOM 1648 O O . HIS B 1 13 ? 11.156 26.609 10.297 1 98.38 13 HIS B O 1
ATOM 1654 N N . LEU B 1 14 ? 10.188 28.562 9.836 1 98.62 14 LEU B N 1
ATOM 1655 C CA . LEU B 1 14 ? 9.781 28.188 8.484 1 98.62 14 LEU B CA 1
ATOM 1656 C C . LEU B 1 14 ? 10.445 29.094 7.445 1 98.62 14 LEU B C 1
ATOM 1658 O O . LEU B 1 14 ? 10.805 30.234 7.75 1 98.62 14 LEU B O 1
ATOM 1662 N N . THR B 1 15 ? 10.609 28.594 6.25 1 98.44 15 THR B N 1
ATOM 1663 C CA . THR B 1 15 ? 10.906 29.469 5.117 1 98.44 15 THR B CA 1
ATOM 1664 C C . THR B 1 15 ? 9.688 30.297 4.75 1 98.44 15 THR B C 1
ATOM 1666 O O . THR B 1 15 ? 8.57 30.016 5.195 1 98.44 15 THR B O 1
ATOM 1669 N N . GLU B 1 16 ? 9.93 31.312 4.004 1 98.31 16 GLU B N 1
ATOM 1670 C CA . GLU B 1 16 ? 8.82 32.125 3.543 1 98.31 16 GLU B CA 1
ATOM 1671 C C . GLU B 1 16 ? 7.785 31.297 2.791 1 98.31 16 GLU B C 1
ATOM 1673 O O . GLU B 1 16 ? 6.582 31.438 3.031 1 98.31 16 GLU B O 1
ATOM 1678 N N . HIS B 1 17 ? 8.25 30.469 1.9 1 98.31 17 HIS B N 1
ATOM 1679 C CA . HIS B 1 17 ? 7.367 29.609 1.114 1 98.31 17 HIS B CA 1
ATOM 1680 C C . HIS B 1 17 ? 6.535 28.703 2.014 1 98.31 17 HIS B C 1
ATOM 1682 O O . HIS B 1 17 ? 5.324 28.578 1.814 1 98.31 17 HIS B O 1
ATOM 1688 N N . ARG B 1 18 ? 7.195 28.078 2.988 1 98.75 18 ARG B N 1
ATOM 1689 C CA . ARG B 1 18 ? 6.488 27.156 3.879 1 98.75 18 ARG B CA 1
ATOM 1690 C C . ARG B 1 18 ? 5.516 27.922 4.781 1 98.75 18 ARG B C 1
ATOM 1692 O O . ARG B 1 18 ? 4.453 27.391 5.129 1 98.75 18 ARG B O 1
ATOM 1699 N N . TYR B 1 19 ? 5.887 29.172 5.133 1 98.75 19 TYR B N 1
ATOM 1700 C CA . TYR B 1 19 ? 4.988 30.016 5.918 1 98.75 19 TYR B CA 1
ATOM 1701 C C . TYR B 1 19 ? 3.705 30.312 5.148 1 98.75 19 TYR B C 1
ATOM 1703 O O . TYR B 1 19 ? 2.607 30.203 5.695 1 98.75 19 TYR B O 1
ATOM 1711 N N . ILE B 1 20 ? 3.795 30.656 3.916 1 98.88 20 ILE B N 1
ATOM 1712 C CA . ILE B 1 20 ? 2.645 30.891 3.051 1 98.88 20 ILE B CA 1
ATOM 1713 C C . ILE B 1 20 ? 1.81 29.609 2.949 1 98.88 20 ILE B C 1
ATOM 1715 O O . ILE B 1 20 ? 0.581 29.656 3.043 1 98.88 20 ILE B O 1
ATOM 1719 N N . HIS B 1 21 ? 2.502 28.453 2.789 1 98.88 21 HIS B N 1
ATOM 1720 C CA . HIS B 1 21 ? 1.837 27.156 2.789 1 98.88 21 HIS B CA 1
ATOM 1721 C C . HIS B 1 21 ? 1.048 26.938 4.078 1 98.88 21 HIS B C 1
ATOM 1723 O O . HIS B 1 21 ? -0.104 26.5 4.039 1 98.88 21 HIS B O 1
ATOM 1729 N N . THR B 1 22 ? 1.614 27.266 5.188 1 98.94 22 THR B N 1
ATOM 1730 C CA . THR B 1 22 ? 1 27.094 6.5 1 98.94 22 THR B CA 1
ATOM 1731 C C . THR B 1 22 ? -0.288 27.906 6.609 1 98.94 22 THR B C 1
ATOM 1733 O O . THR B 1 22 ? -1.307 27.391 7.086 1 98.94 22 THR B O 1
ATOM 1736 N N . ILE B 1 23 ? -0.247 29.156 6.137 1 98.88 23 ILE B N 1
ATOM 1737 C CA . ILE B 1 23 ? -1.435 30 6.129 1 98.88 23 ILE B CA 1
ATOM 1738 C C . ILE B 1 23 ? -2.504 29.375 5.234 1 98.88 23 ILE B C 1
ATOM 1740 O O . ILE B 1 23 ? -3.674 29.297 5.617 1 98.88 23 ILE B O 1
ATOM 1744 N N . GLY B 1 24 ? -2.066 28.922 4.059 1 98.88 24 GLY B N 1
ATOM 1745 C CA . GLY B 1 24 ? -2.982 28.234 3.152 1 98.88 24 GLY B CA 1
ATOM 1746 C C . GLY B 1 24 ? -3.631 27.016 3.768 1 98.88 24 GLY B C 1
ATOM 1747 O O . GLY B 1 24 ? -4.824 26.781 3.576 1 98.88 24 GLY B O 1
ATOM 1748 N N . VAL B 1 25 ? -2.85 26.219 4.496 1 98.94 25 VAL B N 1
ATOM 1749 C CA . VAL B 1 25 ? -3.359 25.016 5.148 1 98.94 25 VAL B CA 1
ATOM 1750 C C . VAL B 1 25 ? -4.383 25.406 6.211 1 98.94 25 VAL B C 1
ATOM 1752 O O . VAL B 1 25 ? -5.457 24.797 6.297 1 98.94 25 VAL B O 1
ATOM 1755 N N . ALA B 1 26 ? -4.062 26.438 7.02 1 98.94 26 ALA B N 1
ATOM 1756 C CA . ALA B 1 26 ? -4.973 26.891 8.07 1 98.94 26 ALA B CA 1
ATOM 1757 C C . ALA B 1 26 ? -6.301 27.359 7.488 1 98.94 26 ALA B C 1
ATOM 1759 O O . ALA B 1 26 ? -7.367 26.953 7.949 1 98.94 26 ALA B O 1
ATOM 1760 N N . ASP B 1 27 ? -6.234 28.156 6.453 1 98.88 27 ASP B N 1
ATOM 1761 C CA . ASP B 1 27 ? -7.445 28.672 5.824 1 98.88 27 ASP B CA 1
ATOM 1762 C C . ASP B 1 27 ? -8.266 27.562 5.188 1 98.88 27 ASP B C 1
ATOM 1764 O O . ASP B 1 27 ? -9.484 27.516 5.324 1 98.88 27 ASP B O 1
ATOM 1768 N N . THR B 1 28 ? -7.613 26.641 4.484 1 98.94 28 THR B N 1
ATOM 1769 C CA . THR B 1 28 ? -8.281 25.531 3.832 1 98.94 28 THR B CA 1
ATOM 1770 C C . THR B 1 28 ? -8.922 24.609 4.863 1 98.94 28 THR B C 1
ATOM 1772 O O . THR B 1 28 ? -10.031 24.109 4.664 1 98.94 28 THR B O 1
ATOM 1775 N N . ALA B 1 29 ? -8.211 24.359 5.965 1 98.94 29 ALA B N 1
ATOM 1776 C CA . ALA B 1 29 ? -8.742 23.516 7.035 1 98.94 29 ALA B CA 1
ATOM 1777 C C . ALA B 1 29 ? -10.047 24.094 7.586 1 98.94 29 ALA B C 1
ATOM 1779 O O . ALA B 1 29 ? -11.023 23.359 7.777 1 98.94 29 ALA B O 1
ATOM 1780 N N . LEU B 1 30 ? -10.008 25.391 7.824 1 98.75 30 LEU B N 1
ATOM 1781 C CA . LEU B 1 30 ? -11.203 26.047 8.352 1 98.75 30 LEU B CA 1
ATOM 1782 C C . LEU B 1 30 ? -12.352 25.969 7.352 1 98.75 30 LEU B C 1
ATOM 1784 O O . LEU B 1 30 ? -13.508 25.766 7.742 1 98.75 30 LEU B O 1
ATOM 1788 N N . LYS B 1 31 ? -12.078 26.125 6.09 1 98.56 31 LYS B N 1
ATOM 1789 C CA . LYS B 1 31 ? -13.102 25.984 5.059 1 98.56 31 LYS B CA 1
ATOM 1790 C C . LYS B 1 31 ? -13.688 24.578 5.043 1 98.56 31 LYS B C 1
ATOM 1792 O O . LYS B 1 31 ? -14.906 24.406 4.984 1 98.56 31 LYS B O 1
ATOM 1797 N N . LEU B 1 32 ? -12.859 23.547 5.121 1 98.56 32 LEU B N 1
ATOM 1798 C CA . LEU B 1 32 ? -13.289 22.156 5.109 1 98.56 32 LEU B CA 1
ATOM 1799 C C . LEU B 1 32 ? -14.133 21.844 6.34 1 98.56 32 LEU B C 1
ATOM 1801 O O . LEU B 1 32 ? -14.977 20.938 6.305 1 98.56 32 LEU B O 1
ATOM 1805 N N . ALA B 1 33 ? -13.938 22.609 7.426 1 98.06 33 ALA B N 1
ATOM 1806 C CA . ALA B 1 33 ? -14.562 22.312 8.711 1 98.06 33 ALA B CA 1
ATOM 1807 C C . ALA B 1 33 ? -15.914 23.016 8.836 1 98.06 33 ALA B C 1
ATOM 1809 O O . ALA B 1 33 ? -16.625 22.812 9.828 1 98.06 33 ALA B O 1
ATOM 1810 N N . GLU B 1 34 ? -16.266 23.906 7.93 1 96.06 34 GLU B N 1
ATOM 1811 C CA . GLU B 1 34 ? -17.438 24.781 8.031 1 96.06 34 GLU B CA 1
ATOM 1812 C C . GLU B 1 34 ? -18.688 24 8.398 1 96.06 34 GLU B C 1
ATOM 1814 O O . GLU B 1 34 ? -19.5 24.453 9.203 1 96.06 34 GLU B O 1
ATOM 1819 N N . ASN B 1 35 ? -18.953 22.797 7.941 1 92.19 35 ASN B N 1
ATOM 1820 C CA . ASN B 1 35 ? -20.172 22.031 8.227 1 92.19 35 ASN B CA 1
ATOM 1821 C C . ASN B 1 35 ? -19.875 20.844 9.125 1 92.19 35 ASN B C 1
ATOM 1823 O O . ASN B 1 35 ? -20.547 19.812 9.016 1 92.19 35 ASN B O 1
ATOM 1827 N N . THR B 1 36 ? -18.812 21.016 9.914 1 96.25 36 THR B N 1
ATOM 1828 C CA . THR B 1 36 ? -18.469 19.969 10.875 1 96.25 36 THR B CA 1
ATOM 1829 C C . THR B 1 36 ? -18.516 20.5 12.297 1 96.25 36 THR B C 1
ATOM 1831 O O . THR B 1 36 ? -18.688 21.703 12.516 1 96.25 36 THR B O 1
ATOM 1834 N N . ASP B 1 37 ? -18.438 19.641 13.336 1 96.56 37 ASP B N 1
ATOM 1835 C CA . ASP B 1 37 ? -18.469 20.016 14.742 1 96.56 37 ASP B CA 1
ATOM 1836 C C . ASP B 1 37 ? -17.062 20.172 15.297 1 96.56 37 ASP B C 1
ATOM 1838 O O . ASP B 1 37 ? -16.875 20.297 16.516 1 96.56 37 ASP B O 1
ATOM 1842 N N . VAL B 1 38 ? -16.141 20.203 14.406 1 97.44 38 VAL B N 1
ATOM 1843 C CA . VAL B 1 38 ? -14.75 20.328 14.852 1 97.44 38 VAL B CA 1
ATOM 1844 C C . VAL B 1 38 ? -14.531 21.719 15.461 1 97.44 38 VAL B C 1
ATOM 1846 O O . VAL B 1 38 ? -15.039 22.719 14.953 1 97.44 38 VAL B O 1
ATOM 1849 N N . ASP B 1 39 ? -13.812 21.797 16.562 1 98.06 39 ASP B N 1
ATOM 1850 C CA . ASP B 1 39 ? -13.445 23.078 17.172 1 98.06 39 ASP B CA 1
ATOM 1851 C C . ASP B 1 39 ? -12.492 23.844 16.25 1 98.06 39 ASP B C 1
ATOM 1853 O O . ASP B 1 39 ? -11.336 23.453 16.078 1 98.06 39 ASP B O 1
ATOM 1857 N N . LYS B 1 40 ? -12.883 24.922 15.773 1 97.69 40 LYS B N 1
ATOM 1858 C CA . LYS B 1 40 ? -12.164 25.672 14.75 1 97.69 40 LYS B CA 1
ATOM 1859 C C . LYS B 1 40 ? -10.859 26.234 15.297 1 97.69 40 LYS B C 1
ATOM 1861 O O . LYS B 1 40 ? -9.852 26.297 14.586 1 97.69 40 LYS B O 1
ATOM 1866 N N . ASN B 1 41 ? -10.875 26.688 16.5 1 98.06 41 ASN B N 1
ATOM 1867 C CA . ASN B 1 41 ? -9.648 27.203 17.094 1 98.06 41 ASN B CA 1
ATOM 1868 C C . ASN B 1 41 ? -8.586 26.125 17.234 1 98.06 41 ASN B C 1
ATOM 1870 O O . ASN B 1 41 ? -7.422 26.344 16.875 1 98.06 41 ASN B O 1
ATOM 1874 N N . ARG B 1 42 ? -8.984 24.969 17.75 1 98.56 42 ARG B N 1
ATOM 1875 C CA . ARG B 1 42 ? -8.062 23.844 17.891 1 98.56 42 ARG B CA 1
ATOM 1876 C C . ARG B 1 42 ? -7.547 23.391 16.531 1 98.56 42 ARG B C 1
ATOM 1878 O O . ARG B 1 42 ? -6.355 23.109 16.375 1 98.56 42 ARG B O 1
ATOM 1885 N N . LEU B 1 43 ? -8.469 23.344 15.562 1 98.81 43 LEU B N 1
ATOM 1886 C CA . LEU B 1 43 ? -8.094 22.953 14.211 1 98.81 43 LEU B CA 1
ATOM 1887 C C . LEU B 1 43 ? -7.082 23.922 13.617 1 98.81 43 LEU B C 1
ATOM 1889 O O . LEU B 1 43 ? -6.102 23.516 13 1 98.81 43 LEU B O 1
ATOM 1893 N N . GLU B 1 44 ? -7.34 25.156 13.789 1 98.81 44 GLU B N 1
ATOM 1894 C CA . GLU B 1 44 ? -6.449 26.172 13.242 1 98.81 44 GLU B CA 1
ATOM 1895 C C . GLU B 1 44 ? -5.059 26.078 13.867 1 98.81 44 GLU B C 1
ATOM 1897 O O . GLU B 1 44 ? -4.051 26.234 13.172 1 98.81 44 GLU B O 1
ATOM 1902 N N . LEU B 1 45 ? -4.988 25.828 15.164 1 98.88 45 LEU B N 1
ATOM 1903 C CA . LEU B 1 45 ? -3.699 25.641 15.82 1 98.88 45 LEU B CA 1
ATOM 1904 C C . LEU B 1 45 ? -2.961 24.438 15.25 1 98.88 45 LEU B C 1
ATOM 1906 O O . LEU B 1 45 ? -1.766 24.516 14.953 1 98.88 45 LEU B O 1
ATOM 1910 N N . ALA B 1 46 ? -3.674 23.312 15.086 1 98.94 46 ALA B N 1
ATOM 1911 C CA . ALA B 1 46 ? -3.068 22.125 14.477 1 98.94 46 ALA B CA 1
ATOM 1912 C C . ALA B 1 46 ? -2.496 22.453 13.102 1 98.94 46 ALA B C 1
ATOM 1914 O O . ALA B 1 46 ? -1.371 22.062 12.781 1 98.94 46 ALA B O 1
ATOM 1915 N N . ALA B 1 47 ? -3.277 23.188 12.312 1 98.94 47 ALA B N 1
ATOM 1916 C CA . ALA B 1 47 ? -2.873 23.531 10.953 1 98.94 47 ALA B CA 1
ATOM 1917 C C . ALA B 1 47 ? -1.648 24.438 10.953 1 98.94 47 ALA B C 1
ATOM 1919 O O . ALA B 1 47 ? -0.717 24.234 10.172 1 98.94 47 ALA B O 1
ATOM 1920 N N . ILE B 1 48 ? -1.657 25.406 11.852 1 98.94 48 ILE B N 1
ATOM 1921 C CA . ILE B 1 48 ? -0.57 26.375 11.906 1 98.94 48 ILE B CA 1
ATOM 1922 C C . ILE B 1 48 ? 0.72 25.688 12.336 1 98.94 48 ILE B C 1
ATOM 1924 O O . ILE B 1 48 ? 1.797 25.984 11.812 1 98.94 48 ILE B O 1
ATOM 1928 N N . PHE B 1 49 ? 0.695 24.703 13.195 1 98.94 49 PHE B N 1
ATOM 1929 C CA . PHE B 1 49 ? 1.897 24.125 13.789 1 98.94 49 PHE B CA 1
ATOM 1930 C C . PHE B 1 49 ? 2.262 22.812 13.117 1 98.94 49 PHE B C 1
ATOM 1932 O O . PHE B 1 49 ? 3.262 22.188 13.469 1 98.94 49 PHE B O 1
ATOM 1939 N N . HIS B 1 50 ? 1.524 22.344 12.078 1 98.94 50 HIS B N 1
ATOM 1940 C CA . HIS B 1 50 ? 1.688 20.984 11.547 1 98.94 50 HIS B CA 1
ATOM 1941 C C . HIS B 1 50 ? 3.105 20.766 11.023 1 98.94 50 HIS B C 1
ATOM 1943 O O . HIS B 1 50 ? 3.66 19.672 11.156 1 98.94 50 HIS B O 1
ATOM 1949 N N . ASP B 1 51 ? 3.676 21.812 10.531 1 98.88 51 ASP B N 1
ATOM 1950 C CA . ASP B 1 51 ? 4.996 21.734 9.914 1 98.88 51 ASP B CA 1
ATOM 1951 C C . ASP B 1 51 ? 6.051 22.422 10.781 1 98.88 51 ASP B C 1
ATOM 1953 O O . ASP B 1 51 ? 7.098 22.844 10.273 1 98.88 51 ASP B O 1
ATOM 1957 N N . TYR B 1 52 ? 5.805 22.547 12.094 1 98.88 52 TYR B N 1
ATOM 1958 C CA . TYR B 1 52 ? 6.672 23.25 13.031 1 98.88 52 TYR B CA 1
ATOM 1959 C C . TYR B 1 52 ? 8.094 22.703 12.969 1 98.88 52 TYR B C 1
ATOM 1961 O O . TYR B 1 52 ? 9.055 23.469 13.117 1 98.88 52 TYR B O 1
ATOM 1969 N N . ALA B 1 53 ? 8.266 21.469 12.648 1 98.75 53 ALA B N 1
ATOM 1970 C CA . ALA B 1 53 ? 9.578 20.828 12.688 1 98.75 53 ALA B CA 1
ATOM 1971 C C . ALA B 1 53 ? 10.094 20.562 11.273 1 98.75 53 ALA B C 1
ATOM 1973 O O . ALA B 1 53 ? 11.086 19.859 11.094 1 98.75 53 ALA B O 1
ATOM 1974 N N . LYS B 1 54 ? 9.43 21.094 10.242 1 98.69 54 LYS B N 1
ATOM 1975 C CA . LYS B 1 54 ? 9.719 20.766 8.844 1 98.69 54 LYS B CA 1
ATOM 1976 C C . LYS B 1 54 ? 11.195 21 8.516 1 98.69 54 LYS B C 1
ATOM 1978 O O . LYS B 1 54 ? 11.789 20.266 7.734 1 98.69 54 LYS B O 1
ATOM 1983 N N . PHE B 1 55 ? 11.812 22 9.117 1 98.5 55 PHE B N 1
ATOM 1984 C CA . PHE B 1 55 ? 13.172 22.375 8.742 1 98.5 55 PHE B CA 1
ATOM 1985 C C . PHE B 1 55 ? 14.133 22.156 9.898 1 98.5 55 PHE B C 1
ATOM 1987 O O . PHE B 1 55 ? 15.234 22.703 9.906 1 98.5 55 PHE B O 1
ATOM 1994 N N . ARG B 1 56 ? 13.68 21.391 10.906 1 98.25 56 ARG B N 1
ATOM 1995 C CA . ARG B 1 56 ? 14.602 20.953 11.953 1 98.25 56 ARG B CA 1
ATOM 1996 C C . ARG B 1 56 ? 15.617 19.969 11.414 1 98.25 56 ARG B C 1
ATOM 1998 O O . ARG B 1 56 ? 15.406 19.359 10.359 1 98.25 56 ARG B O 1
ATOM 2005 N N . ASP B 1 57 ? 16.703 19.875 12.109 1 98.25 57 ASP B N 1
ATOM 2006 C CA . ASP B 1 57 ? 17.75 18.938 11.75 1 98.25 57 ASP B CA 1
ATOM 2007 C C . ASP B 1 57 ? 17.219 17.5 11.75 1 98.25 57 ASP B C 1
ATOM 2009 O O . ASP B 1 57 ? 16.531 17.094 12.68 1 98.25 57 ASP B O 1
ATOM 2013 N N . LYS B 1 58 ? 17.562 16.797 10.664 1 98.19 58 LYS B N 1
ATOM 2014 C CA . LYS B 1 58 ? 17.062 15.438 10.516 1 98.19 58 LYS B CA 1
ATOM 2015 C C . LYS B 1 58 ? 17.531 14.562 11.68 1 98.19 58 LYS B C 1
ATOM 2017 O O . LYS B 1 58 ? 16.766 13.727 12.18 1 98.19 58 LYS B O 1
ATOM 2022 N N . GLN B 1 59 ? 18.734 14.727 12.094 1 98.19 59 GLN B N 1
ATOM 2023 C CA . GLN B 1 59 ? 19.25 13.922 13.195 1 98.19 59 GLN B CA 1
ATOM 2024 C C . GLN B 1 59 ? 18.547 14.25 14.5 1 98.19 59 GLN B C 1
ATOM 2026 O O . GLN B 1 59 ? 18.312 13.367 15.336 1 98.19 59 GLN B O 1
ATOM 2031 N N . GLU B 1 60 ? 18.234 15.516 14.664 1 98.56 60 GLU B N 1
ATOM 2032 C CA . GLU B 1 60 ? 17.438 15.898 15.828 1 98.56 60 GLU B CA 1
ATOM 2033 C C . GLU B 1 60 ? 16.094 15.195 15.844 1 98.56 60 GLU B C 1
ATOM 2035 O O . GLU B 1 60 ? 15.688 14.625 16.859 1 98.56 60 GLU B O 1
ATOM 2040 N N . MET B 1 61 ? 15.492 15.219 14.703 1 98.75 61 MET B N 1
ATOM 2041 C CA . MET B 1 61 ? 14.156 14.633 14.617 1 98.75 61 MET B CA 1
ATOM 2042 C C . MET B 1 61 ? 14.219 13.117 14.797 1 98.75 61 MET B C 1
ATOM 2044 O O . MET B 1 61 ? 13.391 12.539 15.5 1 98.75 61 MET B O 1
ATOM 2048 N N . ARG B 1 62 ? 15.172 12.484 14.211 1 98.38 62 ARG B N 1
ATOM 2049 C CA . ARG B 1 62 ? 15.367 11.055 14.414 1 98.38 62 ARG B CA 1
ATOM 2050 C C . ARG B 1 62 ? 15.594 10.742 15.891 1 98.38 62 ARG B C 1
ATOM 2052 O O . ARG B 1 62 ? 15.039 9.773 16.422 1 98.38 62 ARG B O 1
ATOM 2059 N N . GLY B 1 63 ? 16.453 11.578 16.516 1 98.38 63 GLY B N 1
ATOM 2060 C CA . GLY B 1 63 ? 16.703 11.414 17.938 1 98.38 63 GLY B CA 1
ATOM 2061 C C . GLY B 1 63 ? 15.445 11.508 18.781 1 98.38 63 GLY B C 1
ATOM 2062 O O . GLY B 1 63 ? 15.25 10.711 19.703 1 98.38 63 GLY B O 1
ATOM 2063 N N . ILE B 1 64 ? 14.602 12.438 18.453 1 98.56 64 ILE B N 1
ATOM 2064 C CA . ILE B 1 64 ? 13.344 12.617 19.172 1 98.56 64 ILE B CA 1
ATOM 2065 C C . ILE B 1 64 ? 12.492 11.359 19.031 1 98.56 64 ILE B C 1
ATOM 2067 O O . ILE B 1 64 ? 11.984 10.844 20.031 1 98.56 64 ILE B O 1
ATOM 2071 N N . ILE B 1 65 ? 12.352 10.852 17.812 1 98.25 65 ILE B N 1
ATOM 2072 C CA . ILE B 1 65 ? 11.523 9.68 17.547 1 98.25 65 ILE B CA 1
ATOM 2073 C C . ILE B 1 65 ? 12.062 8.477 18.328 1 98.25 65 ILE B C 1
ATOM 2075 O O . ILE B 1 65 ? 11.297 7.734 18.953 1 98.25 65 ILE B O 1
ATOM 2079 N N . MET B 1 66 ? 13.352 8.312 18.312 1 97.88 66 MET B N 1
ATOM 2080 C CA . MET B 1 66 ? 13.992 7.203 19.016 1 97.88 66 MET B CA 1
ATOM 2081 C C . MET B 1 66 ? 13.859 7.363 20.531 1 97.88 66 MET B C 1
ATOM 2083 O O . MET B 1 66 ? 13.445 6.438 21.219 1 97.88 66 MET B O 1
ATOM 2087 N N . ASN B 1 67 ? 14.141 8.539 21.047 1 97.81 67 ASN B N 1
ATOM 2088 C CA . ASN B 1 67 ? 14.219 8.789 22.484 1 97.81 67 ASN B CA 1
ATOM 2089 C C . ASN B 1 67 ? 12.836 8.766 23.141 1 97.81 67 ASN B C 1
ATOM 2091 O O . ASN B 1 67 ? 12.688 8.336 24.281 1 97.81 67 ASN B O 1
ATOM 2095 N N . GLU B 1 68 ? 11.914 9.273 22.406 1 97.44 68 GLU B N 1
ATOM 2096 C CA . GLU B 1 68 ? 10.57 9.359 22.969 1 97.44 68 GLU B CA 1
ATOM 2097 C C . GLU B 1 68 ? 9.742 8.125 22.609 1 97.44 68 GLU B C 1
ATOM 2099 O O . GLU B 1 68 ? 8.547 8.07 22.906 1 97.44 68 GLU B O 1
ATOM 2104 N N . LYS B 1 69 ? 10.367 7.094 21.906 1 95.56 69 LYS B N 1
ATOM 2105 C CA . LYS B 1 69 ? 9.781 5.797 21.578 1 95.56 69 LYS B CA 1
ATOM 2106 C C . LYS B 1 69 ? 8.516 5.957 20.734 1 95.56 69 LYS B C 1
ATOM 2108 O O . LYS B 1 69 ? 7.5 5.316 21.016 1 95.56 69 LYS B O 1
ATOM 2113 N N . LEU B 1 70 ? 8.609 7 19.891 1 95.06 70 LEU B N 1
ATOM 2114 C CA . LEU B 1 70 ? 7.543 7.133 18.906 1 95.06 70 LEU B CA 1
ATOM 2115 C C . LEU B 1 70 ? 7.586 5.988 17.891 1 95.06 70 LEU B C 1
ATOM 2117 O O . LEU B 1 70 ? 8.445 5.109 17.984 1 95.06 70 LEU B O 1
ATOM 2121 N N . ASP B 1 71 ? 6.625 5.801 17.016 1 92.44 71 ASP B N 1
ATOM 2122 C CA . ASP B 1 71 ? 6.57 4.727 16.031 1 92.44 71 ASP B CA 1
ATOM 2123 C C . ASP B 1 71 ? 7.863 4.656 15.219 1 92.44 71 ASP B C 1
ATOM 2125 O O . ASP B 1 71 ? 8.172 5.57 14.453 1 92.44 71 ASP B O 1
ATOM 2129 N N . PRO B 1 72 ? 8.578 3.633 15.383 1 93.38 72 PRO B N 1
ATOM 2130 C CA . PRO B 1 72 ? 9.891 3.525 14.742 1 93.38 72 PRO B CA 1
ATOM 2131 C C . PRO B 1 72 ? 9.797 3.471 13.219 1 93.38 72 PRO B C 1
ATOM 2133 O O . PRO B 1 72 ? 10.789 3.703 12.523 1 93.38 72 PRO B O 1
ATOM 2136 N N . ASP B 1 73 ? 8.625 3.143 12.688 1 92.31 73 ASP B N 1
ATOM 2137 C CA . ASP B 1 73 ? 8.469 3.064 11.234 1 92.31 73 ASP B CA 1
ATOM 2138 C C . ASP B 1 73 ? 8.758 4.414 10.578 1 92.31 73 ASP B C 1
ATOM 2140 O O . ASP B 1 73 ? 9.203 4.469 9.43 1 92.31 73 ASP B O 1
ATOM 2144 N N . PHE B 1 74 ? 8.586 5.496 11.32 1 95.81 74 PHE B N 1
ATOM 2145 C CA . PHE B 1 74 ? 8.867 6.816 10.766 1 95.81 74 PHE B CA 1
ATOM 2146 C C . PHE B 1 74 ? 10.336 6.949 10.383 1 95.81 74 PHE B C 1
ATOM 2148 O O . PHE B 1 74 ? 10.695 7.781 9.547 1 95.81 74 PHE B O 1
ATOM 2155 N N . LEU B 1 75 ? 11.188 6.105 10.977 1 96.75 75 LEU B N 1
ATOM 2156 C CA . LEU B 1 75 ? 12.625 6.184 10.734 1 96.75 75 LEU B CA 1
ATOM 2157 C C . LEU B 1 75 ? 13.008 5.426 9.469 1 96.75 75 LEU B C 1
ATOM 2159 O O . LEU B 1 75 ? 14.102 5.617 8.93 1 96.75 75 LEU B O 1
ATOM 2163 N N . LEU B 1 76 ? 12.094 4.656 8.953 1 95.88 76 LEU B N 1
ATOM 2164 C CA . LEU B 1 76 ? 12.477 3.689 7.93 1 95.88 76 LEU B CA 1
ATOM 2165 C C . LEU B 1 76 ? 11.945 4.102 6.562 1 95.88 76 LEU B C 1
ATOM 2167 O O . LEU B 1 76 ? 12.43 3.627 5.531 1 95.88 76 LEU B O 1
ATOM 2171 N N . TYR B 1 77 ? 10.992 4.992 6.48 1 97 77 TYR B N 1
ATOM 2172 C CA . TYR B 1 77 ? 10.273 5.188 5.227 1 97 77 TYR B CA 1
ATOM 2173 C C . TYR B 1 77 ? 10.508 6.59 4.676 1 97 77 TYR B C 1
ATOM 2175 O O . TYR B 1 77 ? 9.688 7.105 3.908 1 97 77 TYR B O 1
ATOM 2183 N N . GLY B 1 78 ? 11.562 7.184 5.117 1 94.12 78 GLY B N 1
ATOM 2184 C CA . GLY B 1 78 ? 11.969 8.453 4.527 1 94.12 78 GLY B CA 1
ATOM 2185 C C . GLY B 1 78 ? 12 9.594 5.527 1 94.12 78 GLY B C 1
ATOM 2186 O O . GLY B 1 78 ? 11.094 9.719 6.355 1 94.12 78 GLY B O 1
ATOM 2187 N N . ASP B 1 79 ? 12.914 10.461 5.332 1 95.5 79 ASP B N 1
ATOM 2188 C CA . ASP B 1 79 ? 13.141 11.57 6.254 1 95.5 79 ASP B CA 1
ATOM 2189 C C . ASP B 1 79 ? 12 12.578 6.195 1 95.5 79 ASP B C 1
ATOM 2191 O O . ASP B 1 79 ? 11.773 13.336 7.145 1 95.5 79 ASP B O 1
ATOM 2195 N N . GLU B 1 80 ? 11.344 12.562 5.051 1 95.62 80 GLU B N 1
ATOM 2196 C CA . GLU B 1 80 ? 10.242 13.508 4.867 1 95.62 80 GLU B CA 1
ATOM 2197 C C . GLU B 1 80 ? 9.133 13.273 5.895 1 95.62 80 GLU B C 1
ATOM 2199 O O . GLU B 1 80 ? 8.32 14.156 6.145 1 95.62 80 GLU B O 1
ATOM 2204 N N . LEU B 1 81 ? 9.125 12.07 6.512 1 98.06 81 LEU B N 1
ATOM 2205 C CA . LEU B 1 81 ? 8.055 11.719 7.434 1 98.06 81 LEU B CA 1
ATOM 2206 C C . LEU B 1 81 ? 8.406 12.133 8.859 1 98.06 81 LEU B C 1
ATOM 2208 O O . LEU B 1 81 ? 7.535 12.18 9.727 1 98.06 81 LEU B O 1
ATOM 2212 N N . LEU B 1 82 ? 9.617 12.516 9.117 1 98.62 82 LEU B N 1
ATOM 2213 C CA . LEU B 1 82 ? 10.125 12.719 10.469 1 98.62 82 LEU B CA 1
ATOM 2214 C C . LEU B 1 82 ? 9.469 13.93 11.117 1 98.62 82 LEU B C 1
ATOM 2216 O O . LEU B 1 82 ? 9.219 13.93 12.328 1 98.62 82 LEU B O 1
ATOM 2220 N N . HIS B 1 83 ? 9.172 14.93 10.289 1 98.81 83 HIS B N 1
ATOM 2221 C CA . HIS B 1 83 ? 8.781 16.219 10.859 1 98.81 83 HIS B CA 1
ATOM 2222 C C . HIS B 1 83 ? 7.422 16.125 11.539 1 98.81 83 HIS B C 1
ATOM 2224 O O . HIS B 1 83 ? 7.105 16.938 12.414 1 98.81 83 HIS B O 1
ATOM 2230 N N . ALA B 1 84 ? 6.625 15.188 11.172 1 98.75 84 ALA B N 1
ATOM 2231 C CA . ALA B 1 84 ? 5.258 15.133 11.68 1 98.75 84 ALA B CA 1
ATOM 2232 C C . ALA B 1 84 ? 5.23 14.672 13.133 1 98.75 84 ALA B C 1
ATOM 2234 O O . ALA B 1 84 ? 4.867 15.438 14.023 1 98.75 84 ALA B O 1
ATOM 2235 N N . PRO B 1 85 ? 5.77 13.422 13.391 1 98.69 85 PRO B N 1
ATOM 2236 C CA . PRO B 1 85 ? 5.785 13.016 14.797 1 98.69 85 PRO B CA 1
ATOM 2237 C C . PRO B 1 85 ? 6.742 13.852 15.648 1 98.69 85 PRO B C 1
ATOM 2239 O O . PRO B 1 85 ? 6.43 14.18 16.797 1 98.69 85 PRO B O 1
ATOM 2242 N N . ALA B 1 86 ? 7.891 14.203 15.125 1 98.75 86 ALA B N 1
ATOM 2243 C CA . ALA B 1 86 ? 8.82 15.055 15.852 1 98.75 86 ALA B CA 1
ATOM 2244 C C . ALA B 1 86 ? 8.211 16.422 16.125 1 98.75 86 ALA B C 1
ATOM 2246 O O . ALA B 1 86 ? 8.383 16.984 17.203 1 98.75 86 ALA B O 1
ATOM 2247 N N . GLY B 1 87 ? 7.527 16.922 15.078 1 98.88 87 GLY B N 1
ATOM 2248 C CA . GLY B 1 87 ? 6.859 18.203 15.227 1 98.88 87 GLY B CA 1
ATOM 2249 C C . GLY B 1 87 ? 5.805 18.203 16.312 1 98.88 87 GLY B C 1
ATOM 2250 O O . GLY B 1 87 ? 5.691 19.156 17.078 1 9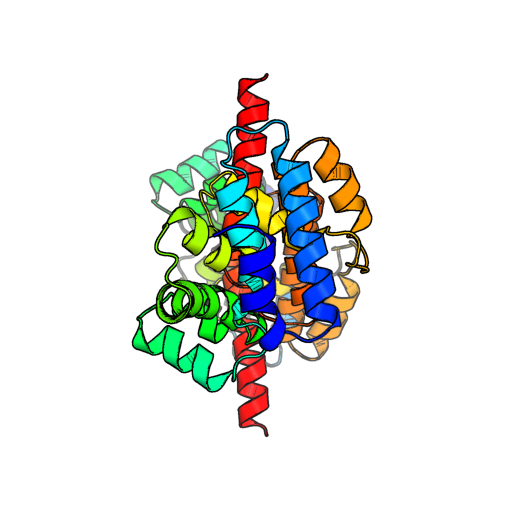8.88 87 GLY B O 1
ATOM 2251 N N . SER B 1 88 ? 5.051 17.141 16.328 1 98.81 88 SER B N 1
ATOM 2252 C CA . SER B 1 88 ? 4.055 17 17.391 1 98.81 88 SER B CA 1
ATOM 2253 C C . SER B 1 88 ? 4.699 17.062 18.766 1 98.81 88 SER B C 1
ATOM 2255 O O . SER B 1 88 ? 4.215 17.766 19.656 1 98.81 88 SER B O 1
ATOM 2257 N N . PHE B 1 89 ? 5.797 16.375 18.953 1 98.81 89 PHE B N 1
ATOM 2258 C CA . PHE B 1 89 ? 6.539 16.375 20.203 1 98.81 89 PHE B CA 1
ATOM 2259 C C . PHE B 1 89 ? 7.051 17.766 20.531 1 98.81 89 PHE B C 1
ATOM 2261 O O . PHE B 1 89 ? 6.898 18.234 21.672 1 98.81 89 PHE B O 1
ATOM 2268 N N . LEU B 1 90 ? 7.645 18.469 19.594 1 98.81 90 LEU B N 1
ATOM 2269 C CA . LEU B 1 90 ? 8.242 19.781 19.812 1 98.81 90 LEU B CA 1
ATOM 2270 C C . LEU B 1 90 ? 7.176 20.828 20.109 1 98.81 90 LEU B C 1
ATOM 2272 O O . LEU B 1 90 ? 7.391 21.734 20.922 1 98.81 90 LEU B O 1
ATOM 2276 N N . VAL B 1 91 ? 6.027 20.703 19.422 1 98.88 91 VAL B N 1
ATOM 2277 C CA . VAL B 1 91 ? 4.918 21.609 19.672 1 98.88 91 VAL B CA 1
ATOM 2278 C C . VAL B 1 91 ? 4.453 21.484 21.125 1 98.88 91 VAL B C 1
ATOM 2280 O O . VAL B 1 91 ? 4.176 22.484 21.781 1 98.88 91 VAL B O 1
ATOM 2283 N N . GLU B 1 92 ? 4.375 20.281 21.594 1 98.75 92 GLU B N 1
ATOM 2284 C CA . GLU B 1 92 ? 4.008 20.047 22.984 1 98.75 92 GLU B CA 1
ATOM 2285 C C . GLU B 1 92 ? 5.055 20.625 23.938 1 98.75 92 GLU B C 1
ATOM 2287 O O . GLU B 1 92 ? 4.719 21.375 24.859 1 98.75 92 GLU B O 1
ATOM 2292 N N . LYS B 1 93 ? 6.301 20.453 23.672 1 98.56 93 LYS B N 1
ATOM 2293 C CA . LYS B 1 93 ? 7.379 20.75 24.609 1 98.56 93 LYS B CA 1
ATOM 2294 C C . LYS B 1 93 ? 7.785 22.219 24.547 1 98.56 93 LYS B C 1
ATOM 2296 O O . LYS B 1 93 ? 8.086 22.844 25.562 1 98.56 93 LYS B O 1
ATOM 2301 N N . GLU B 1 94 ? 7.801 22.766 23.344 1 98.5 94 GLU B N 1
ATOM 2302 C CA . GLU B 1 94 ? 8.344 24.109 23.156 1 98.5 94 GLU B CA 1
ATOM 2303 C C . GLU B 1 94 ? 7.234 25.156 23.141 1 98.5 94 GLU B C 1
ATOM 2305 O O . GLU B 1 94 ? 7.438 26.281 23.562 1 98.5 94 GLU B O 1
ATOM 2310 N N . ILE B 1 95 ? 6.098 24.781 22.609 1 98.31 95 ILE B N 1
ATOM 2311 C CA . ILE B 1 95 ? 4.996 25.719 22.469 1 98.31 95 ILE B CA 1
ATOM 2312 C C . ILE B 1 95 ? 4.031 25.562 23.641 1 98.31 95 ILE B C 1
ATOM 2314 O O . ILE B 1 95 ? 3.346 26.516 24.016 1 98.31 95 ILE B O 1
ATOM 2318 N N . GLY B 1 96 ? 3.889 24.359 24.141 1 98.38 96 GLY B N 1
ATOM 2319 C CA . GLY B 1 96 ? 3.055 24.125 25.312 1 98.38 96 GLY B CA 1
ATOM 2320 C C . GLY B 1 96 ? 1.65 23.672 24.953 1 98.38 96 GLY B C 1
ATOM 2321 O O . GLY B 1 96 ? 0.748 23.719 25.797 1 98.38 96 GLY B O 1
ATOM 2322 N N . ILE B 1 97 ? 1.382 23.297 23.734 1 98.44 97 ILE B N 1
ATOM 2323 C CA . ILE B 1 97 ? 0.1 22.719 23.344 1 98.44 97 ILE B CA 1
ATOM 2324 C C . ILE B 1 97 ? 0.043 21.25 23.781 1 98.44 97 ILE B C 1
ATOM 2326 O O . ILE B 1 97 ? 0.82 20.422 23.312 1 98.44 97 ILE B O 1
ATOM 2330 N N . GLU B 1 98 ? -0.853 20.906 24.641 1 98.31 98 GLU B N 1
ATOM 2331 C CA . GLU B 1 98 ? -0.919 19.562 25.203 1 98.31 98 GLU B CA 1
ATOM 2332 C C . GLU B 1 98 ? -2.162 18.812 24.719 1 98.31 98 GLU B C 1
ATOM 2334 O O . GLU B 1 98 ? -2.336 17.625 25.016 1 98.31 98 GLU B O 1
ATOM 2339 N N . ASP B 1 99 ? -3.02 19.531 24 1 98.31 99 ASP B N 1
ATOM 2340 C CA . ASP B 1 99 ? -4.25 18.922 23.484 1 98.31 99 ASP B CA 1
ATOM 2341 C C . ASP B 1 99 ? -3.947 17.734 22.594 1 98.31 99 ASP B C 1
ATOM 2343 O O . ASP B 1 99 ? -3.34 17.875 21.531 1 98.31 99 ASP B O 1
ATOM 2347 N N . GLU B 1 100 ? -4.434 16.547 22.938 1 98.25 100 GLU B N 1
ATOM 2348 C CA . GLU B 1 100 ? -4.098 15.297 22.266 1 98.25 100 GLU B CA 1
ATOM 2349 C C . GLU B 1 100 ? -4.645 15.273 20.828 1 98.25 100 GLU B C 1
ATOM 2351 O O . GLU B 1 100 ? -4.039 14.688 19.938 1 98.25 100 GLU B O 1
ATOM 2356 N N . GLU B 1 101 ? -5.777 15.836 20.641 1 98.44 101 GLU B N 1
ATOM 2357 C CA . GLU B 1 101 ? -6.363 15.852 19.312 1 98.44 101 GLU B CA 1
ATOM 2358 C C . GLU B 1 101 ? -5.523 16.688 18.344 1 98.44 101 GLU B C 1
ATOM 2360 O O . GLU B 1 101 ? -5.324 16.297 17.188 1 98.44 101 GLU B O 1
ATOM 2365 N N . ILE B 1 102 ? -5.02 17.844 18.828 1 98.81 102 ILE B N 1
ATOM 2366 C CA . ILE B 1 102 ? -4.141 18.688 18.031 1 98.81 102 ILE B CA 1
ATOM 2367 C C . ILE B 1 102 ? -2.848 17.938 17.719 1 98.81 102 ILE B C 1
ATOM 2369 O O . ILE B 1 102 ? -2.428 17.875 16.562 1 98.81 102 ILE B O 1
ATOM 2373 N N . LEU B 1 103 ? -2.27 17.328 18.734 1 98.81 103 LEU B N 1
ATOM 2374 C CA . LEU B 1 103 ? -0.991 16.656 18.578 1 98.81 103 LEU B CA 1
ATOM 2375 C C . LEU B 1 103 ? -1.128 15.438 17.672 1 98.81 103 LEU B C 1
ATOM 2377 O O . LEU B 1 103 ? -0.233 15.156 16.875 1 98.81 103 LEU B O 1
ATOM 2381 N N . SER B 1 104 ? -2.234 14.789 17.75 1 98.44 104 SER B N 1
ATOM 2382 C CA . SER B 1 104 ? -2.514 13.664 16.859 1 98.44 104 SER B CA 1
ATOM 2383 C C . SER B 1 104 ? -2.609 14.109 15.414 1 98.44 104 SER B C 1
ATOM 2385 O O . SER B 1 104 ? -2.016 13.492 14.523 1 98.44 104 SER B O 1
ATOM 2387 N N . ALA B 1 105 ? -3.361 15.164 15.156 1 98.88 105 ALA B N 1
ATOM 2388 C CA . ALA B 1 105 ? -3.516 15.68 13.797 1 98.88 105 ALA B CA 1
ATOM 2389 C C . ALA B 1 105 ? -2.162 16.047 13.195 1 98.88 105 ALA B C 1
ATOM 2391 O O . ALA B 1 105 ? -1.904 15.781 12.023 1 98.88 105 ALA B O 1
ATOM 2392 N N . ILE B 1 106 ? -1.302 16.625 14.039 1 98.94 106 ILE B N 1
ATOM 2393 C CA . ILE B 1 106 ? 0.03 17 13.578 1 98.94 106 ILE B CA 1
ATOM 2394 C C . ILE B 1 106 ? 0.843 15.742 13.266 1 98.94 106 ILE B C 1
ATOM 2396 O O . ILE B 1 106 ? 1.486 15.656 12.219 1 98.94 106 ILE B O 1
ATOM 2400 N N . THR B 1 107 ? 0.773 14.742 14.086 1 98.69 107 THR B N 1
ATOM 2401 C CA . THR B 1 107 ? 1.542 13.508 13.945 1 98.69 107 THR B CA 1
ATOM 2402 C C . THR B 1 107 ? 1.194 12.797 12.641 1 98.69 107 THR B C 1
ATOM 2404 O O . THR B 1 107 ? 2.078 12.289 11.953 1 98.69 107 THR B O 1
ATOM 2407 N N . TRP B 1 108 ? -0.06 12.836 12.297 1 98.38 108 TRP B N 1
ATOM 2408 C CA . TRP B 1 108 ? -0.514 11.914 11.25 1 98.38 108 TRP B CA 1
ATOM 2409 C C . TRP B 1 108 ? -0.864 12.68 9.977 1 98.38 108 TRP B C 1
ATOM 2411 O O . TRP B 1 108 ? -1.45 12.109 9.047 1 98.38 108 TRP B O 1
ATOM 2421 N N . HIS B 1 109 ? -0.46 13.945 9.828 1 98.81 109 HIS B N 1
ATOM 2422 C CA . HIS B 1 109 ? -0.954 14.758 8.727 1 98.81 109 HIS B CA 1
ATOM 2423 C C . HIS B 1 109 ? -0.301 14.352 7.406 1 98.81 109 HIS B C 1
ATOM 2425 O O . HIS B 1 109 ? -0.78 14.727 6.332 1 98.81 109 HIS B O 1
ATOM 2431 N N . THR B 1 110 ? 0.757 13.492 7.488 1 98.31 110 THR B N 1
ATOM 2432 C CA . THR B 1 110 ? 1.456 13.125 6.258 1 98.31 110 THR B CA 1
ATOM 2433 C C . THR B 1 110 ? 1.082 11.711 5.824 1 98.31 110 THR B C 1
ATOM 2435 O O . THR B 1 110 ? 0.993 11.43 4.625 1 98.31 110 THR B O 1
ATOM 2438 N N . THR B 1 111 ? 0.782 10.812 6.758 1 98.06 111 THR B N 1
ATOM 2439 C CA . THR B 1 111 ? 0.604 9.398 6.449 1 98.06 111 THR B CA 1
ATOM 2440 C C . THR B 1 111 ? -0.856 8.992 6.617 1 98.06 111 THR B C 1
ATOM 2442 O O . THR B 1 111 ? -1.289 7.977 6.062 1 98.06 111 THR B O 1
ATOM 2445 N N . GLY B 1 112 ? -1.594 9.828 7.355 1 98.25 112 GLY B N 1
ATOM 2446 C CA . GLY B 1 112 ? -2.85 9.312 7.875 1 98.25 112 GLY B CA 1
ATOM 2447 C C . GLY B 1 112 ? -2.66 8.211 8.906 1 98.25 112 GLY B C 1
ATOM 2448 O O . GLY B 1 112 ? -1.544 7.977 9.375 1 98.25 112 GLY B O 1
ATOM 2449 N N . ARG B 1 113 ? -3.721 7.738 9.359 1 97.75 113 ARG B N 1
ATOM 2450 C CA . ARG B 1 113 ? -3.787 6.586 10.25 1 97.75 113 ARG B CA 1
ATOM 2451 C C . ARG B 1 113 ? -5.18 5.965 10.234 1 97.75 113 ARG B C 1
ATOM 2453 O O . ARG B 1 113 ? -6.145 6.594 9.797 1 97.75 113 ARG B O 1
ATOM 2460 N N . GLN B 1 114 ? -5.254 4.695 10.602 1 97.81 114 GLN B N 1
ATOM 2461 C CA . GLN B 1 114 ? -6.582 4.117 10.789 1 97.81 114 GLN B CA 1
ATOM 2462 C C . GLN B 1 114 ? -7.355 4.859 11.875 1 97.81 114 GLN B C 1
ATOM 2464 O O . GLN B 1 114 ? -6.77 5.328 12.852 1 97.81 114 GLN B O 1
ATOM 2469 N N . ASP B 1 115 ? -8.617 5.023 11.727 1 97.94 115 ASP B N 1
ATOM 2470 C CA . ASP B 1 115 ? -9.555 5.637 12.672 1 97.94 115 ASP B CA 1
ATOM 2471 C C . ASP B 1 115 ? -9.234 7.117 12.875 1 97.94 115 ASP B C 1
ATOM 2473 O O . ASP B 1 115 ? -9.289 7.617 14 1 97.94 115 ASP B O 1
ATOM 2477 N N . MET B 1 116 ? -8.891 7.812 11.812 1 98.19 116 MET B N 1
ATOM 2478 C CA . MET B 1 116 ? -8.664 9.258 11.859 1 98.19 116 MET B CA 1
ATOM 2479 C C . MET B 1 116 ? -9.891 9.977 12.406 1 98.19 116 MET B C 1
ATOM 2481 O O . MET B 1 116 ? -11.023 9.664 12.023 1 98.19 116 MET B O 1
ATOM 2485 N N . THR B 1 117 ? -9.656 10.891 13.344 1 98.06 117 THR B N 1
ATOM 2486 C CA . THR B 1 117 ? -10.719 11.797 13.758 1 98.06 117 THR B CA 1
ATOM 2487 C C . THR B 1 117 ? -11.07 12.773 12.641 1 98.06 117 THR B C 1
ATOM 2489 O O . THR B 1 117 ? -10.375 12.828 11.625 1 98.06 117 THR B O 1
ATOM 2492 N N . MET B 1 118 ? -12.117 13.484 12.859 1 98.31 118 MET B N 1
ATOM 2493 C CA . MET B 1 118 ? -12.484 14.508 11.883 1 98.31 118 MET B CA 1
ATOM 2494 C C . MET B 1 118 ? -11.367 15.539 11.734 1 98.31 118 MET B C 1
ATOM 2496 O O . MET B 1 118 ? -11.039 15.945 10.625 1 98.31 118 MET B O 1
ATOM 2500 N N . MET B 1 119 ? -10.703 15.891 12.805 1 98.75 119 MET B N 1
ATOM 2501 C CA . MET B 1 119 ? -9.609 16.859 12.742 1 98.75 119 MET B CA 1
ATOM 2502 C C . MET B 1 119 ? -8.422 16.266 11.977 1 98.75 119 MET B C 1
ATOM 2504 O O . MET B 1 119 ? -7.801 16.969 11.164 1 98.75 119 MET B O 1
ATOM 2508 N N . ASP B 1 120 ? -8.109 14.945 12.211 1 98.69 120 ASP B N 1
ATOM 2509 C CA . ASP B 1 120 ? -7.062 14.273 11.445 1 98.69 120 ASP B CA 1
ATOM 2510 C C . ASP B 1 120 ? -7.312 14.406 9.945 1 98.69 120 ASP B C 1
ATOM 2512 O O . ASP B 1 120 ? -6.418 14.805 9.188 1 98.69 120 ASP B O 1
ATOM 2516 N N . LYS B 1 121 ? -8.547 14.102 9.578 1 98.81 121 LYS B N 1
ATOM 2517 C CA . LYS B 1 121 ? -8.922 14.062 8.172 1 98.81 121 LYS B CA 1
ATOM 2518 C C . LYS B 1 121 ? -8.812 15.445 7.531 1 98.81 121 LYS B C 1
ATOM 2520 O O . LYS B 1 121 ? -8.258 15.586 6.441 1 98.81 121 LYS B O 1
ATOM 2525 N N . ILE B 1 122 ? -9.328 16.406 8.234 1 98.88 122 ILE B N 1
ATOM 2526 C CA . ILE B 1 122 ? -9.367 17.766 7.691 1 98.88 122 ILE B CA 1
ATOM 2527 C C . ILE B 1 122 ? -7.945 18.297 7.52 1 98.88 122 ILE B C 1
ATOM 2529 O O . ILE B 1 122 ? -7.602 18.844 6.469 1 98.88 122 ILE B O 1
ATOM 2533 N N . LEU B 1 123 ? -7.098 18.125 8.531 1 98.94 123 LEU B N 1
ATOM 2534 C CA . LEU B 1 123 ? -5.73 18.625 8.445 1 98.94 123 LEU B CA 1
ATOM 2535 C C . LEU B 1 123 ? -4.953 17.906 7.352 1 98.94 123 LEU B C 1
ATOM 2537 O O . LEU B 1 123 ? -4.242 18.531 6.566 1 98.94 123 LEU B O 1
ATOM 2541 N N . PHE B 1 124 ? -5.102 16.578 7.309 1 98.94 124 PHE B N 1
ATOM 2542 C CA . PHE B 1 124 ? -4.453 15.781 6.273 1 98.94 124 PHE B CA 1
ATOM 2543 C C . PHE B 1 124 ? -4.797 16.312 4.887 1 98.94 124 PHE B C 1
ATOM 2545 O O . PHE B 1 124 ? -3.904 16.578 4.078 1 98.94 124 PHE B O 1
ATOM 2552 N N . LEU B 1 125 ? -6.078 16.516 4.656 1 98.94 125 LEU B N 1
ATOM 2553 C CA . LEU B 1 125 ? -6.523 16.906 3.326 1 98.94 125 LEU B CA 1
ATOM 2554 C C . LEU B 1 125 ? -6.156 18.359 3.043 1 98.94 125 LEU B C 1
ATOM 2556 O O . LEU B 1 125 ? -5.766 18.703 1.924 1 98.94 125 LEU B O 1
ATOM 2560 N N . ALA B 1 126 ? -6.289 19.25 4.02 1 98.94 126 ALA B N 1
ATOM 2561 C CA . ALA B 1 126 ? -5.945 20.656 3.85 1 98.94 126 ALA B CA 1
ATOM 2562 C C . ALA B 1 126 ? -4.488 20.812 3.426 1 98.94 126 ALA B C 1
ATOM 2564 O O . ALA B 1 126 ? -4.18 21.625 2.543 1 98.94 126 ALA B O 1
ATOM 2565 N N . ASP B 1 127 ? -3.635 20.062 4.062 1 98.94 127 ASP B N 1
ATOM 2566 C CA . ASP B 1 127 ? -2.217 20.094 3.719 1 98.94 127 ASP B CA 1
ATOM 2567 C C . ASP B 1 127 ? -1.995 19.719 2.256 1 98.94 127 ASP B C 1
ATOM 2569 O O . ASP B 1 127 ? -1.121 20.266 1.59 1 98.94 127 ASP B O 1
ATOM 2573 N N . TYR B 1 128 ? -2.799 18.812 1.759 1 98.88 128 TYR B N 1
ATOM 2574 C CA . TYR B 1 128 ? -2.654 18.266 0.411 1 98.88 128 TYR B CA 1
ATOM 2575 C C . TYR B 1 128 ? -3.227 19.234 -0.624 1 98.88 128 TYR B C 1
ATOM 2577 O O . TYR B 1 128 ? -2.674 19.375 -1.716 1 98.88 128 TYR B O 1
ATOM 2585 N N . ILE B 1 129 ? -4.281 20.016 -0.309 1 98.88 129 ILE B N 1
ATOM 2586 C CA . ILE B 1 129 ? -5.023 20.641 -1.4 1 98.88 129 ILE B CA 1
ATOM 2587 C C . ILE B 1 129 ? -4.941 22.172 -1.279 1 98.88 129 ILE B C 1
ATOM 2589 O O . ILE B 1 129 ? -5.508 22.891 -2.098 1 98.88 129 ILE B O 1
ATOM 2593 N N . GLU B 1 130 ? -4.328 22.688 -0.174 1 98.88 130 GLU B N 1
ATOM 2594 C CA . GLU B 1 130 ? -4.305 24.141 -0.026 1 98.88 130 GLU B CA 1
ATOM 2595 C C . GLU B 1 130 ? -3.816 24.812 -1.304 1 98.88 130 GLU B C 1
ATOM 2597 O O . GLU B 1 130 ? -3.082 24.219 -2.09 1 98.88 130 GLU B O 1
ATOM 2602 N N . PRO B 1 131 ? -4.195 26.062 -1.572 1 98.5 131 PRO B N 1
ATOM 2603 C CA . PRO B 1 131 ? -4.156 26.688 -2.895 1 98.5 131 PRO B CA 1
ATOM 2604 C C . PRO B 1 131 ? -2.74 26.812 -3.443 1 98.5 131 PRO B C 1
ATOM 2606 O O . PRO B 1 131 ? -2.551 26.922 -4.66 1 98.5 131 PRO B O 1
ATOM 2609 N N . ASN B 1 132 ? -1.713 26.812 -2.645 1 98.06 132 ASN B N 1
ATOM 2610 C CA . ASN B 1 132 ? -0.349 27.016 -3.119 1 98.06 132 ASN B CA 1
ATOM 2611 C C . ASN B 1 132 ? 0.3 25.703 -3.551 1 98.06 132 ASN B C 1
ATOM 2613 O O . ASN B 1 132 ? 1.431 25.703 -4.039 1 98.06 132 ASN B O 1
ATOM 2617 N N . ARG B 1 133 ? -0.409 24.547 -3.348 1 98.44 133 ARG B N 1
ATOM 2618 C CA . ARG B 1 133 ? 0.052 23.266 -3.863 1 98.44 133 ARG B CA 1
ATOM 2619 C C . ARG B 1 133 ? -0.211 23.141 -5.359 1 98.44 133 ARG B C 1
ATOM 2621 O O . ARG B 1 133 ? -1.309 23.453 -5.828 1 98.44 133 ARG B O 1
ATOM 2628 N N . SER B 1 134 ? 0.833 22.844 -6.078 1 97.56 134 SER B N 1
ATOM 2629 C CA . SER B 1 134 ? 0.714 22.641 -7.52 1 97.56 134 SER B CA 1
ATOM 2630 C C . SER B 1 134 ? 1.474 21.391 -7.969 1 97.56 134 SER B C 1
ATOM 2632 O O . SER B 1 134 ? 2.707 21.391 -7.996 1 97.56 134 SER B O 1
ATOM 2634 N N . PHE B 1 135 ? 0.809 20.344 -8.289 1 97.5 135 PHE B N 1
ATOM 2635 C CA . PHE B 1 135 ? 1.359 19.094 -8.797 1 97.5 135 PHE B CA 1
ATOM 2636 C C . PHE B 1 135 ? 0.276 18.266 -9.469 1 97.5 135 PHE B C 1
ATOM 2638 O O . PHE B 1 135 ? -0.916 18.484 -9.25 1 97.5 135 PHE B O 1
ATOM 2645 N N . PRO B 1 136 ? 0.598 17.344 -10.25 1 96.31 136 PRO B N 1
ATOM 2646 C CA . PRO B 1 136 ? -0.39 16.547 -10.977 1 96.31 136 PRO B CA 1
ATOM 2647 C C . PRO B 1 136 ? -1.374 15.844 -10.047 1 96.31 136 PRO B C 1
ATOM 2649 O O . PRO B 1 136 ? -0.962 15.219 -9.062 1 96.31 136 PRO B O 1
ATOM 2652 N N . GLY B 1 137 ? -2.654 15.969 -10.273 1 96.81 137 GLY B N 1
ATOM 2653 C CA . GLY B 1 137 ? -3.682 15.227 -9.555 1 96.81 137 GLY B CA 1
ATOM 2654 C C . GLY B 1 137 ? -4.324 16.031 -8.438 1 96.81 137 GLY B C 1
ATOM 2655 O O . GLY B 1 137 ? -5.375 15.641 -7.918 1 96.81 137 GLY B O 1
ATOM 2656 N N . VAL B 1 138 ? -3.742 17.172 -8.086 1 98.62 138 VAL B N 1
ATOM 2657 C CA . VAL B 1 138 ? -4.223 17.906 -6.914 1 98.62 138 VAL B CA 1
ATOM 2658 C C . VAL B 1 138 ? -5.605 18.484 -7.199 1 98.62 138 VAL B C 1
ATOM 2660 O O . VAL B 1 138 ? -6.449 18.562 -6.305 1 98.62 138 VAL B O 1
ATOM 2663 N N . GLU B 1 139 ? -5.898 18.891 -8.445 1 98.56 139 GLU B N 1
ATOM 2664 C CA . GLU B 1 139 ? -7.172 19.516 -8.789 1 98.56 139 GLU B CA 1
ATOM 2665 C C . GLU B 1 139 ? -8.328 18.516 -8.641 1 98.56 139 GLU B C 1
ATOM 2667 O O . GLU B 1 139 ? -9.414 18.891 -8.188 1 98.56 139 GLU B O 1
ATOM 2672 N N . GLU B 1 140 ? -8.047 17.297 -9.047 1 98.31 140 GLU B N 1
ATOM 2673 C CA . GLU B 1 140 ? -9.07 16.266 -8.875 1 98.31 140 GLU B CA 1
ATOM 2674 C C . GLU B 1 140 ? -9.422 16.078 -7.402 1 98.31 140 GLU B C 1
ATOM 2676 O O . GLU B 1 140 ? -10.594 15.898 -7.055 1 98.31 140 GLU B O 1
ATOM 2681 N N . VAL B 1 141 ? -8.469 16.094 -6.531 1 98.81 141 VAL B N 1
ATOM 2682 C CA . VAL B 1 141 ? -8.688 15.938 -5.098 1 98.81 141 VAL B CA 1
ATOM 2683 C C . VAL B 1 141 ? -9.469 17.141 -4.562 1 98.81 141 VAL B C 1
ATOM 2685 O O . VAL B 1 141 ? -10.375 16.984 -3.75 1 98.81 141 VAL B O 1
ATOM 2688 N N . ARG B 1 142 ? -9.125 18.375 -5.051 1 98.75 142 ARG B N 1
ATOM 2689 C CA . ARG B 1 142 ? -9.859 19.578 -4.672 1 98.75 142 ARG B CA 1
ATOM 2690 C C . ARG B 1 142 ? -11.328 19.469 -5.062 1 98.75 142 ARG B C 1
ATOM 2692 O O . ARG B 1 142 ? -12.219 19.797 -4.273 1 98.75 142 ARG B O 1
ATOM 2699 N N . GLU B 1 143 ? -11.547 18.906 -6.219 1 98.31 143 GLU B N 1
ATOM 2700 C CA . GLU B 1 143 ? -12.922 18.75 -6.688 1 98.31 143 GLU B CA 1
ATOM 2701 C C . GLU B 1 143 ? -13.688 17.75 -5.812 1 98.31 143 GLU B C 1
ATOM 2703 O O . GLU B 1 143 ? -14.82 18.016 -5.418 1 98.31 143 GLU B O 1
ATOM 2708 N N . LEU B 1 144 ? -13.07 16.641 -5.516 1 97.88 144 LEU B N 1
ATOM 2709 C CA . LEU B 1 144 ? -13.695 15.602 -4.691 1 97.88 144 LEU B CA 1
ATOM 2710 C C . LEU B 1 144 ? -13.977 16.125 -3.289 1 97.88 144 LEU B C 1
ATOM 2712 O O . LEU B 1 144 ? -14.961 15.734 -2.662 1 97.88 144 LEU B O 1
ATOM 2716 N N . SER B 1 145 ? -13.094 17.047 -2.805 1 97.81 145 SER B N 1
ATOM 2717 C CA . SER B 1 145 ? -13.203 17.547 -1.436 1 97.81 145 SER B CA 1
ATOM 2718 C C . SER B 1 145 ? -14.484 18.359 -1.238 1 97.81 145 SER B C 1
ATOM 2720 O O . SER B 1 145 ? -14.961 18.516 -0.111 1 97.81 145 SER B O 1
ATOM 2722 N N . ALA B 1 146 ? -15.055 18.859 -2.338 1 95.75 146 ALA B N 1
ATOM 2723 C CA . ALA B 1 146 ? -16.297 19.625 -2.277 1 95.75 146 ALA B CA 1
ATOM 2724 C C . ALA B 1 146 ? -17.484 18.719 -1.98 1 95.75 146 ALA B C 1
ATOM 2726 O O . ALA B 1 146 ? -18.5 19.172 -1.443 1 95.75 146 ALA B O 1
ATOM 2727 N N . SER B 1 147 ? -17.312 17.438 -2.287 1 95.06 147 SER B N 1
ATOM 2728 C CA . SER B 1 147 ? -18.469 16.562 -2.164 1 95.06 147 SER B CA 1
ATOM 2729 C C . SER B 1 147 ? -18.266 15.539 -1.045 1 95.06 147 SER B C 1
ATOM 2731 O O . SER B 1 147 ? -19.234 15.156 -0.372 1 95.06 147 SER B O 1
ATOM 2733 N N . SER B 1 148 ? -17.047 15.07 -0.858 1 96.38 148 SER B N 1
ATOM 2734 C CA . SER B 1 148 ? -16.797 14.031 0.13 1 96.38 148 SER B CA 1
ATOM 2735 C C . SER B 1 148 ? -15.367 14.102 0.669 1 96.38 148 SER B C 1
ATOM 2737 O O . SER B 1 148 ? -14.406 13.898 -0.075 1 96.38 148 SER B O 1
ATOM 2739 N N . LEU B 1 149 ? -15.258 14.305 1.936 1 97.94 149 LEU B N 1
ATOM 2740 C CA . LEU B 1 149 ? -13.961 14.367 2.602 1 97.94 149 LEU B CA 1
ATOM 2741 C C . LEU B 1 149 ? -13.227 13.039 2.475 1 97.94 149 LEU B C 1
ATOM 2743 O O . LEU B 1 149 ? -12.055 13.008 2.086 1 97.94 149 LEU B O 1
ATOM 2747 N N . ASP B 1 150 ? -13.938 11.93 2.701 1 97.94 150 ASP B N 1
ATOM 2748 C CA . ASP B 1 150 ? -13.328 10.609 2.682 1 97.94 150 ASP B CA 1
ATOM 2749 C C . ASP B 1 150 ? -12.883 10.227 1.272 1 97.94 150 ASP B C 1
ATOM 2751 O O . ASP B 1 150 ? -11.789 9.695 1.086 1 97.94 150 ASP B O 1
ATOM 2755 N N . GLU B 1 151 ? -13.695 10.555 0.275 1 98.12 151 GLU B N 1
ATOM 2756 C CA . GLU B 1 151 ? -13.328 10.234 -1.101 1 98.12 151 GLU B CA 1
ATOM 2757 C C . GLU B 1 151 ? -12.094 11.031 -1.536 1 98.12 151 GLU B C 1
ATOM 2759 O O . GLU B 1 151 ? -11.242 10.516 -2.256 1 98.12 151 GLU B O 1
ATOM 2764 N N . ALA B 1 152 ? -12.055 12.273 -1.1 1 98.75 152 ALA B N 1
ATOM 2765 C CA . ALA B 1 152 ? -10.898 13.109 -1.425 1 98.75 152 ALA B CA 1
ATOM 2766 C C . ALA B 1 152 ? -9.625 12.57 -0.778 1 98.75 152 ALA B C 1
ATOM 2768 O O . ALA B 1 152 ? -8.57 12.539 -1.411 1 98.75 152 ALA B O 1
ATOM 2769 N N . ILE B 1 153 ? -9.734 12.117 0.453 1 98.88 153 ILE B N 1
ATOM 2770 C CA . ILE B 1 153 ? -8.578 11.586 1.165 1 98.88 153 ILE B CA 1
ATOM 2771 C C . ILE B 1 153 ? -8.125 10.289 0.503 1 98.88 153 ILE B C 1
ATOM 2773 O O . ILE B 1 153 ? -6.926 10.055 0.333 1 98.88 153 ILE B O 1
ATOM 2777 N N . ILE B 1 154 ? -9.07 9.43 0.08 1 98.81 154 ILE B N 1
ATOM 2778 C CA . ILE B 1 154 ? -8.742 8.188 -0.618 1 98.81 154 ILE B CA 1
ATOM 2779 C C . ILE B 1 154 ? -7.93 8.5 -1.872 1 98.81 154 ILE B C 1
ATOM 2781 O O . ILE B 1 154 ? -6.895 7.879 -2.117 1 98.81 154 ILE B O 1
ATOM 2785 N N . LYS B 1 155 ? -8.391 9.492 -2.617 1 98.75 155 LYS B N 1
ATOM 2786 C CA . LYS B 1 155 ? -7.688 9.859 -3.844 1 98.75 155 LYS B CA 1
ATOM 2787 C C . LYS B 1 155 ? -6.305 10.43 -3.537 1 98.75 155 LYS B C 1
ATOM 2789 O O . LYS B 1 155 ? -5.328 10.109 -4.223 1 98.75 155 LYS B O 1
ATOM 2794 N N . ALA B 1 156 ? -6.195 11.242 -2.527 1 98.88 156 ALA B N 1
ATOM 2795 C CA . ALA B 1 156 ? -4.91 11.812 -2.131 1 98.88 156 ALA B CA 1
ATOM 2796 C C . ALA B 1 156 ? -3.928 10.727 -1.714 1 98.88 156 ALA B C 1
ATOM 2798 O O . ALA B 1 156 ? -2.762 10.75 -2.113 1 98.88 156 ALA B O 1
ATOM 2799 N N . LEU B 1 157 ? -4.402 9.766 -0.931 1 98.88 157 LEU B N 1
ATOM 2800 C CA . LEU B 1 157 ? -3.572 8.648 -0.483 1 98.88 157 LEU B CA 1
ATOM 2801 C C . LEU B 1 157 ? -3.111 7.805 -1.666 1 98.88 157 LEU B C 1
ATOM 2803 O O . LEU B 1 157 ? -1.94 7.43 -1.746 1 98.88 157 LEU B O 1
ATOM 2807 N N . ALA B 1 158 ? -4.062 7.527 -2.566 1 98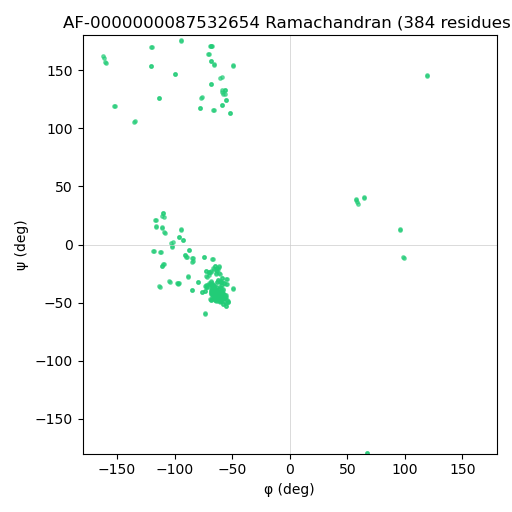.81 158 ALA B N 1
ATOM 2808 C CA . ALA B 1 158 ? -3.723 6.758 -3.762 1 98.81 158 ALA B CA 1
ATOM 2809 C C . ALA B 1 158 ? -2.658 7.473 -4.59 1 98.81 158 ALA B C 1
ATOM 2811 O O . ALA B 1 158 ? -1.692 6.852 -5.039 1 98.81 158 ALA B O 1
ATOM 2812 N N . ASN B 1 159 ? -2.83 8.773 -4.789 1 98.62 159 ASN B N 1
ATOM 2813 C CA . ASN B 1 159 ? -1.847 9.555 -5.527 1 98.62 159 ASN B CA 1
ATOM 2814 C C . ASN B 1 159 ? -0.473 9.5 -4.863 1 98.62 159 ASN B C 1
ATOM 2816 O O . ASN B 1 159 ? 0.543 9.352 -5.547 1 98.62 159 ASN B O 1
ATOM 2820 N N . THR B 1 160 ? -0.467 9.625 -3.553 1 98.44 160 THR B N 1
ATOM 2821 C CA . THR B 1 160 ? 0.781 9.625 -2.797 1 98.44 160 THR B CA 1
ATOM 2822 C C . THR B 1 160 ? 1.485 8.273 -2.926 1 98.44 160 THR B C 1
ATOM 2824 O O . THR B 1 160 ? 2.688 8.219 -3.195 1 98.44 160 THR B O 1
ATOM 2827 N N . ILE B 1 161 ? 0.77 7.211 -2.785 1 98.81 161 ILE B N 1
ATOM 2828 C CA . ILE B 1 161 ? 1.331 5.867 -2.877 1 98.81 161 ILE B CA 1
ATOM 2829 C C . ILE B 1 161 ? 1.861 5.625 -4.289 1 98.81 161 ILE B C 1
ATOM 2831 O O . ILE B 1 161 ? 2.979 5.137 -4.465 1 98.81 161 ILE B O 1
ATOM 2835 N N . GLU B 1 162 ? 1.079 5.988 -5.277 1 98.5 162 GLU B N 1
ATOM 2836 C CA . GLU B 1 162 ? 1.511 5.844 -6.664 1 98.5 162 GLU B CA 1
ATOM 2837 C C . GLU B 1 162 ? 2.797 6.621 -6.926 1 98.5 162 GLU B C 1
ATOM 2839 O O . GLU B 1 162 ? 3.717 6.113 -7.57 1 98.5 162 GLU B O 1
ATOM 2844 N N . PHE B 1 163 ? 2.836 7.816 -6.461 1 98.25 163 PHE B N 1
ATOM 2845 C CA . PHE B 1 163 ? 4.004 8.672 -6.633 1 98.25 163 PHE B CA 1
ATOM 2846 C C . PHE B 1 163 ? 5.25 8.016 -6.047 1 98.25 163 PHE B C 1
ATOM 2848 O O . PHE B 1 163 ? 6.289 7.953 -6.699 1 98.25 163 PHE B O 1
ATOM 2855 N N . LEU B 1 164 ? 5.172 7.566 -4.809 1 98.44 164 LEU B N 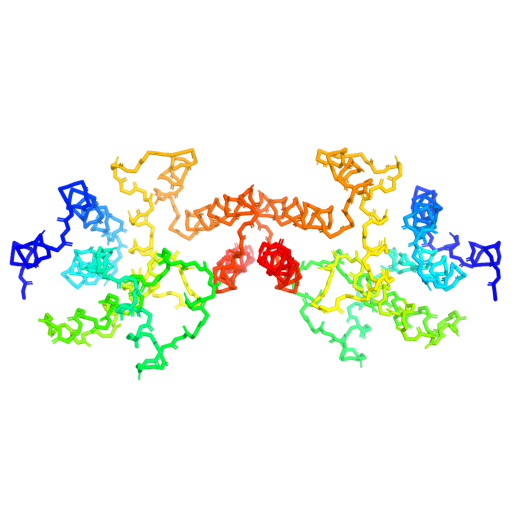1
ATOM 2856 C CA . LEU B 1 164 ? 6.301 6.938 -4.133 1 98.44 164 LEU B CA 1
ATOM 2857 C C . LEU B 1 164 ? 6.77 5.699 -4.887 1 98.44 164 LEU B C 1
ATOM 2859 O O . LEU B 1 164 ? 7.973 5.488 -5.059 1 98.44 164 LEU B O 1
ATOM 2863 N N . MET B 1 165 ? 5.816 4.941 -5.391 1 98.5 165 MET B N 1
ATOM 2864 C CA . MET B 1 165 ? 6.176 3.703 -6.07 1 98.5 165 MET B CA 1
ATOM 2865 C C . MET B 1 165 ? 6.816 3.994 -7.426 1 98.5 165 MET B C 1
ATOM 2867 O O . MET B 1 165 ? 7.695 3.256 -7.875 1 98.5 165 MET B O 1
ATOM 2871 N N . LYS B 1 166 ? 6.371 5.016 -8.094 1 97.19 166 LYS B N 1
ATOM 2872 C CA . LYS B 1 166 ? 7 5.434 -9.344 1 97.19 166 LYS B CA 1
ATOM 2873 C C . LYS B 1 166 ? 8.469 5.777 -9.125 1 97.19 166 LYS B C 1
ATOM 2875 O O . LYS B 1 166 ? 9.297 5.574 -10.016 1 97.19 166 LYS B O 1
ATOM 2880 N N . LYS B 1 167 ? 8.789 6.211 -7.945 1 96.75 167 LYS B N 1
ATOM 2881 C CA . LYS B 1 167 ? 10.156 6.578 -7.609 1 96.75 167 LYS B CA 1
ATOM 2882 C C . LYS B 1 167 ? 10.883 5.426 -6.926 1 96.75 167 LYS B C 1
ATOM 2884 O O . LYS B 1 167 ? 11.992 5.598 -6.414 1 96.75 167 LYS B O 1
ATOM 2889 N N . LYS B 1 168 ? 10.25 4.254 -6.855 1 97.06 168 LYS B N 1
ATOM 2890 C CA . LYS B 1 168 ? 10.797 3.055 -6.227 1 97.06 168 LYS B CA 1
ATOM 2891 C C . LYS B 1 168 ? 11.156 3.316 -4.766 1 97.06 168 LYS B C 1
ATOM 2893 O O . LYS B 1 168 ? 12.219 2.896 -4.297 1 97.06 168 LYS B O 1
ATOM 2898 N N . GLN B 1 169 ? 10.305 4.105 -4.086 1 97.75 169 GLN B N 1
ATOM 2899 C CA . GLN B 1 169 ? 10.445 4.359 -2.658 1 97.75 169 GLN B CA 1
ATOM 2900 C C . GLN B 1 169 ? 9.5 3.479 -1.847 1 97.75 169 GLN B C 1
ATOM 2902 O O . GLN B 1 169 ? 8.43 3.102 -2.328 1 97.75 169 GLN B O 1
ATOM 2907 N N . PRO B 1 170 ? 9.906 3.08 -0.685 1 98.06 170 PRO B N 1
ATOM 2908 C CA . PRO B 1 170 ? 8.969 2.334 0.157 1 98.06 170 PRO B CA 1
ATOM 2909 C C . PRO B 1 170 ? 7.777 3.18 0.61 1 98.06 170 PRO B C 1
ATOM 2911 O O . PRO B 1 170 ? 7.859 4.41 0.616 1 98.06 170 PRO B O 1
ATOM 2914 N N . VAL B 1 171 ? 6.746 2.561 0.884 1 98.62 171 VAL B N 1
ATOM 2915 C CA . VAL B 1 171 ? 5.516 3.205 1.332 1 98.62 171 VAL B CA 1
ATOM 2916 C C . VAL B 1 171 ? 5.227 2.818 2.781 1 98.62 171 VAL B C 1
ATOM 2918 O O . VAL B 1 171 ? 5.211 1.634 3.121 1 98.62 171 VAL B O 1
ATOM 2921 N N . TYR B 1 172 ? 5.051 3.867 3.635 1 98.25 172 TYR B N 1
ATOM 2922 C CA . TYR B 1 172 ? 4.695 3.635 5.031 1 98.25 172 TYR B CA 1
ATOM 2923 C C . TYR B 1 172 ? 3.436 2.781 5.137 1 98.25 172 TYR B C 1
ATOM 2925 O O . TYR B 1 172 ? 2.393 3.133 4.578 1 98.25 172 TYR B O 1
ATOM 2933 N N . PRO B 1 173 ? 3.439 1.633 5.832 1 98.06 173 PRO B N 1
ATOM 2934 C CA . PRO B 1 173 ? 2.305 0.708 5.875 1 98.06 173 PRO B CA 1
ATOM 2935 C C . PRO B 1 173 ? 1.036 1.356 6.426 1 98.06 173 PRO B C 1
ATOM 2937 O O . PRO B 1 173 ? -0.072 1.003 6.016 1 98.06 173 PRO B O 1
ATOM 2940 N N . GLY B 1 174 ? 1.228 2.275 7.336 1 97.88 174 GLY B N 1
ATOM 2941 C CA . GLY B 1 174 ? 0.071 2.965 7.887 1 97.88 174 GLY B CA 1
ATOM 2942 C C . GLY B 1 174 ? -0.704 3.754 6.848 1 97.88 174 GLY B C 1
ATOM 2943 O O . GLY B 1 174 ? -1.916 3.936 6.977 1 97.88 174 GLY B O 1
ATOM 2944 N N . THR B 1 175 ? 0.012 4.246 5.82 1 98.62 175 THR B N 1
ATOM 2945 C CA . THR B 1 175 ? -0.643 4.977 4.742 1 98.62 175 THR B CA 1
ATOM 2946 C C . THR B 1 175 ? -1.591 4.066 3.969 1 98.62 175 THR B C 1
ATOM 2948 O O . THR B 1 175 ? -2.736 4.434 3.699 1 98.62 175 THR B O 1
ATOM 2951 N N . LEU B 1 176 ? -1.174 2.854 3.68 1 98.75 176 LEU B N 1
ATOM 2952 C CA . LEU B 1 176 ? -2.053 1.897 3.014 1 98.75 176 LEU B CA 1
ATOM 2953 C C . LEU B 1 176 ? -3.209 1.498 3.924 1 98.75 176 LEU B C 1
ATOM 2955 O O . LEU B 1 176 ? -4.344 1.345 3.461 1 98.75 176 LEU B O 1
ATOM 2959 N N . ALA B 1 177 ? -2.865 1.301 5.176 1 98.5 177 ALA B N 1
ATOM 2960 C CA . ALA B 1 177 ? -3.912 0.928 6.121 1 98.5 177 ALA B CA 1
ATOM 2961 C C . ALA B 1 177 ? -5.008 1.988 6.172 1 98.5 177 ALA B C 1
ATOM 2963 O O . ALA B 1 177 ? -6.195 1.661 6.266 1 98.5 177 ALA B O 1
ATOM 2964 N N . THR B 1 178 ? -4.574 3.273 6.164 1 98.75 178 THR B N 1
ATOM 2965 C CA . THR B 1 178 ? -5.527 4.379 6.137 1 98.75 178 THR B CA 1
ATOM 2966 C C . THR B 1 178 ? -6.398 4.309 4.887 1 98.75 178 THR B C 1
ATOM 2968 O O . THR B 1 178 ? -7.625 4.367 4.977 1 98.75 178 THR B O 1
ATOM 2971 N N . TYR B 1 179 ? -5.777 4.129 3.758 1 98.88 179 TYR B N 1
ATOM 2972 C CA . TYR B 1 179 ? -6.484 3.984 2.49 1 98.88 179 TYR B CA 1
ATOM 2973 C C . TYR B 1 179 ? -7.496 2.848 2.561 1 98.88 179 TYR B C 1
ATOM 2975 O O . TYR B 1 179 ? -8.68 3.039 2.26 1 98.88 179 TYR B O 1
ATOM 2983 N N . ASN B 1 180 ? -7.07 1.686 2.959 1 98.75 180 ASN B N 1
ATOM 2984 C CA . ASN B 1 180 ? -7.922 0.502 3.006 1 98.75 180 ASN B CA 1
ATOM 2985 C C . ASN B 1 180 ? -9.141 0.725 3.896 1 98.75 180 ASN B C 1
ATOM 2987 O O . ASN B 1 180 ? -10.258 0.37 3.523 1 98.75 180 ASN B O 1
ATOM 2991 N N . GLN B 1 181 ? -8.906 1.283 5.066 1 98.56 181 GLN B N 1
ATOM 2992 C CA . GLN B 1 181 ? -10.008 1.479 6 1 98.56 181 GLN B CA 1
ATOM 2993 C C . GLN B 1 181 ? -11.07 2.4 5.406 1 98.56 181 GLN B C 1
ATOM 2995 O O . GLN B 1 181 ? -12.273 2.139 5.531 1 98.56 181 GLN B O 1
ATOM 3000 N N . LEU B 1 182 ? -10.602 3.492 4.801 1 98.56 182 LEU B N 1
ATOM 3001 C CA . LEU B 1 182 ? -11.547 4.438 4.215 1 98.56 182 LEU B CA 1
ATOM 3002 C C . LEU B 1 182 ? -12.328 3.791 3.072 1 98.56 182 LEU B C 1
ATOM 3004 O O . LEU B 1 182 ? -13.531 4.012 2.934 1 98.56 182 LEU B O 1
ATOM 3008 N N . VAL B 1 183 ? -11.656 3 2.271 1 98.38 183 VAL B N 1
ATOM 3009 C CA . VAL B 1 183 ? -12.305 2.293 1.169 1 98.38 183 VAL B CA 1
ATOM 3010 C C . VAL B 1 183 ? -13.336 1.314 1.718 1 98.38 183 VAL B C 1
ATOM 3012 O O . VAL B 1 183 ? -14.461 1.248 1.219 1 98.38 183 VAL B O 1
ATOM 3015 N N . PHE B 1 184 ? -13.008 0.582 2.76 1 97.69 184 PHE B N 1
ATOM 3016 C CA . PHE B 1 184 ? -13.938 -0.351 3.383 1 97.69 184 PHE B CA 1
ATOM 3017 C C . PHE B 1 184 ? -15.156 0.386 3.941 1 97.69 184 PHE B C 1
ATOM 3019 O O . PHE B 1 184 ? -16.281 -0.089 3.822 1 97.69 184 PHE B O 1
ATOM 3026 N N . ASN B 1 185 ? -14.898 1.537 4.57 1 96.75 185 ASN B N 1
ATOM 3027 C CA . ASN B 1 185 ? -15.992 2.324 5.145 1 96.75 185 ASN B CA 1
ATOM 3028 C C . ASN B 1 185 ? -16.984 2.771 4.074 1 96.75 185 ASN B C 1
ATOM 3030 O O . ASN B 1 185 ? -18.188 2.742 4.297 1 96.75 185 ASN B O 1
ATOM 3034 N N . ILE B 1 186 ? -16.406 3.234 2.971 1 94.44 186 ILE B N 1
ATOM 3035 C CA . ILE B 1 186 ? -17.266 3.713 1.892 1 94.44 186 ILE B CA 1
ATOM 3036 C C . ILE B 1 186 ? -18.078 2.551 1.324 1 94.44 186 ILE B C 1
ATOM 3038 O O . ILE B 1 186 ? -19.266 2.705 1.023 1 94.44 186 ILE B O 1
ATOM 3042 N N . ARG B 1 187 ? -17.516 1.386 1.208 1 90.38 187 ARG B N 1
ATOM 3043 C CA . ARG B 1 187 ? -18.203 0.21 0.687 1 90.38 187 ARG B CA 1
ATOM 3044 C C . ARG B 1 187 ? -19.312 -0.233 1.625 1 90.38 187 ARG B C 1
ATOM 3046 O O . ARG B 1 187 ? -20.375 -0.664 1.174 1 90.38 187 ARG B O 1
ATOM 3053 N N . LYS B 1 188 ? -19.109 -0.173 2.867 1 86.62 188 LYS B N 1
ATOM 3054 C CA . LYS B 1 188 ? -20.125 -0.542 3.85 1 86.62 188 LYS B CA 1
ATOM 3055 C C . LYS B 1 188 ? -21.281 0.456 3.85 1 86.62 188 LYS B C 1
ATOM 3057 O O . LYS B 1 188 ? -22.438 0.07 4 1 86.62 188 LYS B O 1
ATOM 3062 N N . GLY B 1 189 ? -20.859 1.744 3.877 1 76.25 189 GLY B N 1
ATOM 3063 C CA . GLY B 1 189 ? -21.875 2.773 3.838 1 76.25 189 GLY B CA 1
ATOM 3064 C C . GLY B 1 189 ? -22.781 2.672 2.625 1 76.25 189 GLY B C 1
ATOM 3065 O O . GLY B 1 189 ? -23.984 2.938 2.713 1 76.25 189 GLY B O 1
ATOM 3066 N N . ASN B 1 190 ? -22.156 2.219 1.554 1 69.44 190 ASN B N 1
ATOM 3067 C CA . ASN B 1 190 ? -22.953 2.037 0.338 1 69.44 190 ASN B CA 1
ATOM 3068 C C . ASN B 1 190 ? -23.891 0.842 0.453 1 69.44 190 ASN B C 1
ATOM 3070 O O . ASN B 1 190 ? -24.953 0.826 -0.163 1 69.44 190 ASN B O 1
ATOM 3074 N N . VAL B 1 191 ? -23.516 -0.192 1.286 1 63.09 191 VAL B N 1
ATOM 3075 C CA . VAL B 1 191 ? -24.359 -1.362 1.466 1 63.09 191 VAL B CA 1
ATOM 3076 C C . VAL B 1 191 ? -25.531 -1.016 2.389 1 63.09 191 VAL B C 1
ATOM 3078 O O . VAL B 1 191 ? -26.641 -1.51 2.205 1 63.09 191 VAL B O 1
ATOM 3081 N N . ASN B 1 192 ? -25.266 -0.286 3.381 1 50.62 192 ASN B N 1
ATOM 3082 C CA . ASN B 1 192 ? -26.312 0.101 4.309 1 50.62 192 ASN B CA 1
ATOM 3083 C C . ASN B 1 192 ? -27.297 1.09 3.67 1 50.62 192 ASN B C 1
ATOM 3085 O O . ASN B 1 192 ? -28.375 1.32 4.195 1 50.62 192 ASN B O 1
ATOM 3089 N N . GLU B 1 193 ? -26.844 1.821 2.707 1 45.5 193 GLU B N 1
ATOM 3090 C CA . GLU B 1 193 ? -27.766 2.744 2.031 1 45.5 193 GLU B CA 1
ATOM 3091 C C . GLU B 1 193 ? -28.562 2.031 0.945 1 45.5 193 GLU B C 1
ATOM 3093 O O . GLU B 1 193 ? -29.484 2.607 0.375 1 45.5 193 GLU B O 1
ATOM 3098 N N . LYS B 1 194 ? -28.016 0.882 0.688 1 41.94 194 LYS B N 1
ATOM 3099 C CA . LYS B 1 194 ? -28.875 0.122 -0.226 1 41.94 194 LYS B CA 1
ATOM 3100 C C . LYS B 1 194 ? -29.812 -0.808 0.539 1 41.94 194 LYS B C 1
ATOM 3102 O O . LYS B 1 194 ? -29.391 -1.493 1.473 1 41.94 194 LYS B O 1
#

pLDDT: mean 96.71, std 7.45, range [41.94, 98.94]